Protein AF-A0AA40BDH7-F1 (afdb_monomer_lite)

InterPro domains:
  IPR003959 ATPase, AAA-type, core [PF00004] (506-537)
  IPR027417 P-loop containing nucleoside triphosphate hydrolase [G3DSA:3.40.50.300] (454-539)
  IPR027417 P-loop containing nucleoside triphosphate hydrolase [SSF52540] (452-536)
  IPR054289 UncB-like, DUF7025 [PF22942] (232-320)

Foldseek 3Di:
DDFDFDDDDDDDDDDDDDDDDDDDDDDDDDDDDDDDDDDDDDDDDYDDDDDDDDDDDDDDDDDDDDDDDDDDDDDDDDDDDDPDPLAAALDEFEWEWAADPVRDTAIAGPDPDTDGDPDPPPVLSYQKYFYFYADNVRHGDWTKIWGNDLVLLVLLCVQQPDAPPWPRDSHTTIATPVRLSCLQRVVVLVVVQCVVCVVPPVSVSSSVNSSVCSCVSCVVLVVQVVVLVVDPQNKHAQVNQVSQQGAQFWKWAADPNAIAIWGFHDWDFDPPPVFTWIKTKTWFWDDLLQAIAIDIDIDTWTHDPDMDGQVPTRMGGLVPDPCSVVSLVVLLVLLVLRVVLRAKDKWFFAAWWWDDDPNGTRTDGAGGIKIFGSPVQCVVVVVPGDDHDHDPDPDPVVVVVVVVVVVPPDDDDDDDPPRNDDDDDDSVNSSRHDQWTWTAGLVVGDITTDGSVRIHHDDFDLCLLVVQPDDPVVSVVLLVVLVCLLPCPPPDQPVDGPPPSDDDDDDDDDPPNCPVSVQSNSCSNSVHDDRDDDPVCVVPDPDPPPDPDDD

Sequence (551 aa):
MAPGILADETPNGAVAAPAKEPTNGVATTANGHTAEKEDSETANGAGTGGKSGEVAKDPEPEVKKDEAEAKKDETDAKKDEVPEDQTMKCEIKHLDRRYDDKDVHFFAERKTEAEKPKQKDWWRLFAFCLVRHYDSDGDLDTTRLYVNPQPLRQLTYDVIGYFPGDPIDVDDVQIEAPYHSLFHYRKQLEEQGRERFADDGESLKHLEVLLDWIRTHFALDIAAYDKCLASDHKAMSYDRLWTLFPPEKIIHCKILDQNRAFRVLETWYDDCDDLPGLGMRVNYLDFDGERLGTRKTELFVPKYPGTRELSELPTMPLDLLEDAEEVHAELVARGRKFEGFIGQHYLQYNNIALKRIDGMYAKFTVNGRVMIDAKTYHRLEPNDSFVVKELPAQNEATKRERSTRRKGFGMAQFLSDKKVVHEKLSDADAALTNATVRGYSFTNKRFLEFFADELFPIEWNTNCFDQLVLDPAVKKTVQALVSSHAQDRESFDDIVKGKGQGLVCVLHGPPGVGKTLTAECVAEYVKRPLYMVSSGDREIIPLPAKEWQYD

Organism: NCBI:txid260670

Secondary structure (DSSP, 8-state):
-PPPP---------------------------------------------------------------------------------SPEEEEEEEEEEE-TTS-EEEEES-SS-PPPSSTTGGGGEEEEEEEEE-TTS-EEEEEEEE--HHHHHHHHHHH--BTTB-B-SS-BEEETT-HHHHHHHHHHHHHHHHHTTT-HHHHHHHHHHHHHHHHHTHHHHHHHHHHHHSSS-EEEGGGGGGG--TT-EEEEEETTEEEEEEEEEEEEE--SSS-EEEEEEEEEEE-SS-EEEEEEEEEEE--SSEEEGGGSSEEEGGGSTTHHHHHHHHHHHHHHHHHTSS-EEEEEEEEEEEEETTEEEEEEEEEEEEE-HHHHHHH-GGG----EEPPP-SHHHHHHHHHHHT------TT-------PPPPHHHHTTB-SEEEEEETTTTEEEEEEGGGEEE----TTHHHHS-S-HHHHHHHHHHHHHHHH-TTT---SSTTSS--------SSTTSSHHHHHHHHHHHTT-------GGGGGS-----------

pLDDT: mean 75.63, std 25.13, range [20.55, 97.69]

Structure (mmCIF, N/CA/C/O backbone):
data_AF-A0AA40BDH7-F1
#
_entry.id   AF-A0AA40BDH7-F1
#
loop_
_atom_site.group_PDB
_atom_site.id
_atom_site.type_symbol
_atom_site.label_atom_id
_atom_site.label_alt_id
_atom_site.label_comp_id
_atom_site.label_asym_id
_atom_site.label_entity_id
_atom_site.label_seq_id
_atom_site.pdbx_PDB_ins_code
_atom_site.Cartn_x
_atom_site.Cartn_y
_atom_site.Cartn_z
_atom_site.occupancy
_atom_site.B_iso_or_equiv
_atom_site.auth_seq_id
_atom_site.auth_comp_id
_atom_site.auth_asym_id
_atom_site.auth_atom_id
_atom_site.pdbx_PDB_model_num
ATOM 1 N N . MET A 1 1 ? -11.163 19.643 26.125 1.00 31.95 1 MET A N 1
ATOM 2 C CA . MET A 1 1 ? -9.746 19.337 25.846 1.00 31.95 1 MET A CA 1
ATOM 3 C C . MET A 1 1 ? -9.591 19.306 24.341 1.00 31.95 1 MET A C 1
ATOM 5 O O . MET A 1 1 ? -10.228 18.471 23.712 1.00 31.95 1 MET A O 1
ATOM 9 N N . ALA A 1 2 ? -8.887 20.282 23.772 1.00 24.67 2 ALA A N 1
ATOM 10 C CA . ALA A 1 2 ? -8.641 20.326 22.336 1.00 24.67 2 ALA A CA 1
ATOM 11 C C . ALA A 1 2 ? -7.733 19.140 21.955 1.00 24.67 2 ALA A C 1
ATOM 13 O O . ALA A 1 2 ? -6.713 18.951 22.621 1.00 24.67 2 ALA A O 1
ATOM 14 N N . PRO A 1 3 ? -8.101 18.305 20.970 1.00 35.16 3 PRO A N 1
ATOM 15 C CA . PRO A 1 3 ? -7.190 17.293 20.457 1.00 35.16 3 PRO A CA 1
ATOM 16 C C . PRO A 1 3 ? -6.043 17.991 19.719 1.00 35.16 3 PRO A C 1
ATOM 18 O O . PRO A 1 3 ? -6.271 18.937 18.968 1.00 35.16 3 PRO A O 1
ATOM 21 N N . GLY A 1 4 ? -4.812 17.540 19.961 1.00 31.05 4 GLY A N 1
ATOM 22 C CA . GLY A 1 4 ? -3.647 18.004 19.214 1.00 31.05 4 GLY A CA 1
ATOM 23 C C . GLY A 1 4 ? -3.769 17.576 17.754 1.00 31.05 4 GLY A C 1
ATOM 24 O O . GLY A 1 4 ? -3.868 16.383 17.468 1.00 31.05 4 GLY A O 1
ATOM 25 N N . ILE A 1 5 ? -3.802 18.556 16.857 1.00 32.25 5 ILE A N 1
ATOM 26 C CA . ILE A 1 5 ? -3.692 18.380 15.409 1.00 32.25 5 ILE A CA 1
ATOM 27 C C . ILE A 1 5 ? -2.194 18.406 15.102 1.00 32.25 5 ILE A C 1
ATOM 29 O O . ILE A 1 5 ? -1.509 19.335 15.524 1.00 32.25 5 ILE A O 1
ATOM 33 N N . LEU A 1 6 ? -1.678 17.383 14.424 1.00 34.16 6 LEU A N 1
ATOM 34 C CA . LEU A 1 6 ? -0.303 17.371 13.929 1.00 34.16 6 LEU A CA 1
ATOM 35 C C . LEU A 1 6 ? -0.338 17.380 12.406 1.00 34.16 6 LEU A C 1
ATOM 37 O O . LEU A 1 6 ? -0.904 16.468 11.802 1.00 34.16 6 LEU A O 1
ATOM 41 N N . ALA A 1 7 ? 0.273 18.417 11.836 1.00 32.44 7 ALA A N 1
ATOM 42 C CA . ALA A 1 7 ? 0.753 18.405 10.467 1.00 32.44 7 ALA A CA 1
ATOM 43 C C . ALA A 1 7 ? 1.951 17.455 10.368 1.00 32.44 7 ALA A C 1
ATOM 45 O O . ALA A 1 7 ? 2.689 17.266 11.336 1.00 32.44 7 ALA A O 1
ATOM 46 N N . ASP A 1 8 ? 2.093 16.838 9.204 1.00 34.28 8 ASP A N 1
ATOM 47 C CA . ASP A 1 8 ? 3.206 15.963 8.877 1.00 34.28 8 ASP A CA 1
ATOM 48 C C . ASP A 1 8 ? 4.481 16.815 8.775 1.00 34.28 8 ASP A C 1
ATOM 50 O O . ASP A 1 8 ? 4.701 17.510 7.787 1.00 34.28 8 ASP A O 1
ATOM 54 N N . GLU A 1 9 ? 5.284 16.829 9.840 1.00 29.16 9 GLU A N 1
ATOM 55 C CA . GLU A 1 9 ? 6.635 17.384 9.827 1.00 29.16 9 GLU A CA 1
ATOM 56 C C . GLU A 1 9 ? 7.635 16.257 10.093 1.00 29.16 9 GLU A C 1
ATOM 58 O O . GLU A 1 9 ? 7.662 15.625 11.152 1.00 29.16 9 GLU A O 1
ATOM 63 N N . THR A 1 10 ? 8.480 16.018 9.095 1.00 32.16 10 THR A N 1
ATOM 64 C CA . THR A 1 10 ? 9.690 15.195 9.169 1.00 32.16 10 THR A CA 1
ATOM 65 C C . THR A 1 10 ? 10.608 15.643 10.320 1.00 32.16 10 THR A C 1
ATOM 67 O O . THR A 1 10 ? 10.723 16.846 10.568 1.00 32.16 10 THR A O 1
ATOM 70 N N . PRO A 1 11 ? 11.325 14.732 11.006 1.00 31.16 11 PRO A N 1
ATOM 71 C CA . PRO A 1 11 ? 12.080 15.081 12.201 1.00 31.16 11 PRO A CA 1
ATOM 72 C C . PRO A 1 11 ? 13.407 15.750 11.829 1.00 31.16 11 PRO A C 1
ATOM 74 O O . PRO A 1 11 ? 14.273 15.125 11.224 1.00 31.16 11 PRO A O 1
ATOM 77 N N . ASN A 1 12 ? 13.600 17.002 12.248 1.00 30.50 12 ASN A N 1
ATOM 78 C CA . ASN A 1 12 ? 14.904 17.659 12.205 1.00 30.50 12 ASN A CA 1
ATOM 79 C C . ASN A 1 12 ? 15.363 17.959 13.638 1.00 30.50 12 ASN A C 1
ATOM 81 O O . ASN A 1 12 ? 14.774 18.779 14.341 1.00 30.50 12 ASN A O 1
ATOM 85 N N . GLY A 1 13 ? 16.400 17.256 14.089 1.00 25.81 13 GLY A N 1
ATOM 86 C CA . GLY A 1 13 ? 17.048 17.483 15.375 1.00 25.81 13 GLY A CA 1
ATOM 87 C C . GLY A 1 13 ? 18.400 18.162 15.188 1.00 25.81 13 GLY A C 1
ATOM 88 O O . GLY A 1 13 ? 19.334 17.533 14.704 1.00 25.81 13 GLY A O 1
ATOM 89 N N . ALA A 1 14 ? 18.532 19.412 15.635 1.00 27.20 14 ALA A N 1
ATOM 90 C CA . ALA A 1 14 ? 19.817 19.996 16.020 1.00 27.20 14 ALA A CA 1
ATOM 91 C C . ALA A 1 14 ? 19.608 21.103 17.067 1.00 27.20 14 ALA A C 1
ATOM 93 O O . ALA A 1 14 ? 18.786 22.003 16.914 1.00 27.20 14 ALA A O 1
ATOM 94 N N . VAL A 1 15 ? 20.354 20.995 18.164 1.00 27.58 15 VAL A N 1
ATOM 95 C CA . VAL A 1 15 ? 20.303 21.828 19.372 1.00 27.58 15 VAL A CA 1
ATOM 96 C C . VAL A 1 15 ? 21.275 23.011 19.249 1.00 27.58 15 VAL A C 1
ATOM 98 O O . VAL A 1 15 ? 22.428 22.774 18.906 1.00 27.58 15 VAL A O 1
ATOM 101 N N . ALA A 1 16 ? 20.844 24.237 19.605 1.00 25.56 16 ALA A N 1
ATOM 102 C CA . ALA A 1 16 ? 21.468 25.125 20.623 1.00 25.56 16 ALA A CA 1
ATOM 103 C C . ALA A 1 16 ? 21.161 26.644 20.447 1.00 25.56 16 ALA A C 1
ATOM 105 O O . ALA A 1 16 ? 21.728 27.286 19.576 1.00 25.56 16 ALA A O 1
ATOM 106 N N . ALA A 1 17 ? 20.301 27.176 21.340 1.00 25.59 17 ALA A N 1
ATOM 107 C CA . ALA A 1 17 ? 20.398 28.379 22.219 1.00 25.59 17 ALA A CA 1
ATOM 108 C C . ALA A 1 17 ? 20.962 29.762 21.735 1.00 25.59 17 ALA A C 1
ATOM 110 O O . ALA A 1 17 ? 21.814 29.818 20.862 1.00 25.59 17 ALA A O 1
ATOM 111 N N . PRO A 1 18 ? 20.737 30.881 22.477 1.00 31.48 18 PRO A N 1
ATOM 112 C CA . PRO A 1 18 ? 19.463 31.503 22.883 1.00 31.48 18 PRO A CA 1
ATOM 113 C C . PRO A 1 18 ? 19.427 33.059 22.698 1.00 31.48 18 PRO A C 1
ATOM 115 O O . PRO A 1 18 ? 20.435 33.691 22.400 1.00 31.48 18 PRO A O 1
ATOM 118 N N . ALA A 1 19 ? 18.275 33.662 23.053 1.00 24.41 19 ALA A N 1
ATOM 119 C CA . ALA A 1 19 ? 18.053 35.042 23.552 1.00 24.41 19 ALA A CA 1
ATOM 120 C C . ALA A 1 19 ? 17.634 36.166 22.566 1.00 24.41 19 ALA A C 1
ATOM 122 O O . ALA A 1 19 ? 18.452 36.703 21.829 1.00 24.41 19 ALA A O 1
ATOM 123 N N . LYS A 1 20 ? 16.390 36.668 22.684 1.00 27.03 20 LYS A N 1
ATOM 124 C CA . LYS A 1 20 ? 15.974 37.826 23.520 1.00 27.03 20 LYS A CA 1
ATOM 125 C C . LYS A 1 20 ? 14.489 38.166 23.288 1.00 27.03 20 LYS A C 1
ATOM 127 O O . LYS A 1 20 ? 13.997 38.076 22.170 1.00 27.03 20 LYS A O 1
ATOM 132 N N . GLU A 1 21 ? 13.804 38.557 24.362 1.00 28.73 21 GLU A N 1
ATOM 133 C CA . GLU A 1 21 ? 12.420 39.058 24.377 1.00 28.73 21 GLU A CA 1
ATOM 134 C C . GLU A 1 21 ? 12.237 40.376 23.591 1.00 28.73 21 GLU A C 1
ATOM 136 O O . GLU A 1 21 ? 13.204 41.130 23.431 1.00 28.73 21 GLU A O 1
ATOM 141 N N . PRO A 1 22 ? 11.005 40.692 23.134 1.00 28.50 22 PRO A N 1
ATOM 142 C CA . PRO A 1 22 ? 10.723 41.856 22.304 1.00 28.50 22 PRO A CA 1
ATOM 143 C C . PRO A 1 22 ? 10.346 43.093 23.133 1.00 28.50 22 PRO A C 1
ATOM 145 O O . PRO A 1 22 ? 9.629 43.013 24.130 1.00 28.50 22 PRO A O 1
ATOM 148 N N . THR A 1 23 ? 10.763 44.269 22.664 1.00 27.69 23 THR A N 1
ATOM 149 C CA . THR A 1 23 ? 10.260 45.566 23.135 1.00 27.69 23 THR A CA 1
ATOM 150 C C . THR A 1 23 ? 9.345 46.213 22.097 1.00 27.69 23 THR A C 1
ATOM 152 O O . THR A 1 23 ? 9.686 46.288 20.921 1.00 27.69 23 THR A O 1
ATOM 155 N N . ASN A 1 24 ? 8.210 46.700 22.603 1.00 26.55 24 ASN A N 1
ATOM 156 C CA . ASN A 1 24 ? 7.191 47.591 22.034 1.00 26.55 24 ASN A CA 1
ATOM 157 C C . ASN A 1 24 ? 7.621 48.561 20.916 1.00 26.55 24 ASN A C 1
ATOM 159 O O . ASN A 1 24 ? 8.681 49.176 20.996 1.00 26.55 24 ASN A O 1
ATOM 163 N N . GLY A 1 25 ? 6.691 48.865 19.999 1.00 25.61 25 GLY A N 1
ATOM 164 C CA . GLY A 1 25 ? 6.799 50.055 19.147 1.00 25.61 25 GLY A CA 1
ATOM 165 C C . GLY A 1 25 ? 5.675 50.239 18.128 1.00 25.61 25 GLY A C 1
ATOM 166 O O . GLY A 1 25 ? 5.695 49.651 17.060 1.00 25.61 25 GLY A O 1
ATOM 167 N N . VAL A 1 26 ? 4.717 51.088 18.487 1.00 25.72 26 VAL A N 1
ATOM 168 C CA . VAL A 1 26 ? 3.571 51.619 17.726 1.00 25.72 26 VAL A CA 1
ATOM 169 C C . VAL A 1 26 ? 4.006 52.456 16.505 1.00 25.72 26 VAL A C 1
ATOM 171 O O . VAL A 1 26 ? 5.021 53.136 16.607 1.00 25.72 26 VAL A O 1
ATOM 174 N N . ALA A 1 27 ? 3.196 52.487 15.426 1.00 25.20 27 ALA A N 1
ATOM 175 C CA . ALA A 1 27 ? 2.669 53.708 14.759 1.00 25.20 27 ALA A CA 1
ATOM 176 C C . ALA A 1 27 ? 2.442 53.587 13.228 1.00 25.20 27 ALA A C 1
ATOM 178 O O . ALA A 1 27 ? 3.378 53.572 12.440 1.00 25.20 27 ALA A O 1
ATOM 179 N N . THR A 1 28 ? 1.156 53.587 12.847 1.00 24.42 28 THR A N 1
ATOM 180 C CA . THR A 1 28 ? 0.475 54.463 11.855 1.00 24.42 28 THR A CA 1
ATOM 181 C C . THR A 1 28 ? 1.200 55.003 10.611 1.00 24.42 28 THR A C 1
ATOM 183 O O . THR A 1 28 ? 2.157 55.760 10.723 1.00 24.42 28 THR A O 1
ATOM 186 N N . THR A 1 29 ? 0.570 54.818 9.440 1.00 26.67 29 THR A N 1
ATOM 187 C CA . THR A 1 29 ? -0.065 55.836 8.541 1.00 26.67 29 THR A CA 1
ATOM 188 C C . THR A 1 29 ? -0.492 55.101 7.250 1.00 26.67 29 THR A C 1
ATOM 190 O O . THR A 1 29 ? 0.298 54.355 6.696 1.00 26.67 29 THR A O 1
ATOM 193 N N . ALA A 1 30 ? -1.762 55.001 6.840 1.00 24.84 30 ALA A N 1
ATOM 194 C CA . ALA A 1 30 ? -2.768 55.996 6.438 1.00 24.84 30 ALA A CA 1
ATOM 195 C C . ALA A 1 30 ? -2.466 56.705 5.099 1.00 24.84 30 ALA A C 1
ATOM 197 O O . ALA A 1 30 ? -1.688 57.653 5.073 1.00 24.84 30 ALA A O 1
ATOM 198 N N . ASN A 1 31 ? -3.132 56.228 4.034 1.00 25.34 31 ASN A N 1
ATOM 199 C CA . ASN A 1 31 ? -3.707 56.920 2.856 1.00 25.34 31 ASN A CA 1
ATOM 200 C C . ASN A 1 31 ? -3.661 55.955 1.654 1.00 25.34 31 ASN A C 1
ATOM 202 O O . ASN A 1 31 ? -2.613 55.398 1.373 1.00 25.34 31 ASN A O 1
ATOM 206 N N . GLY A 1 32 ? -4.711 55.692 0.880 1.00 24.17 32 GLY A N 1
ATOM 207 C CA . GLY A 1 32 ? -6.052 56.258 0.791 1.00 24.17 32 GLY A CA 1
ATOM 208 C C . GLY A 1 32 ? -6.532 56.140 -0.667 1.00 24.17 32 GLY A C 1
ATOM 209 O O . GLY A 1 32 ? -5.713 56.280 -1.567 1.00 24.17 32 GLY A O 1
ATOM 210 N N . HIS A 1 33 ? -7.852 55.973 -0.840 1.00 25.30 33 HIS A N 1
ATOM 211 C CA . HIS A 1 33 ? -8.653 56.162 -2.070 1.00 25.30 33 HIS A CA 1
ATOM 212 C C . HIS A 1 33 ? -8.624 55.060 -3.150 1.00 25.30 33 HIS A C 1
ATOM 214 O O . HIS A 1 33 ? -7.559 54.583 -3.507 1.00 25.30 33 HIS A O 1
ATOM 220 N N . THR A 1 34 ? -9.729 54.635 -3.786 1.00 25.69 34 THR A N 1
ATOM 221 C CA . THR A 1 34 ? -11.207 54.776 -3.629 1.00 25.69 34 THR A CA 1
ATOM 222 C C . THR A 1 34 ? -11.860 53.948 -4.757 1.00 25.69 34 THR A C 1
ATOM 224 O O . THR A 1 34 ? -11.268 53.908 -5.830 1.00 25.69 34 THR A O 1
ATOM 227 N N . ALA A 1 35 ? -13.100 53.469 -4.521 1.00 26.23 35 ALA A N 1
ATOM 228 C CA . ALA A 1 35 ? -14.217 53.274 -5.485 1.00 26.23 35 ALA A CA 1
ATOM 229 C C . ALA A 1 35 ? -14.051 52.218 -6.608 1.00 26.23 35 ALA A C 1
ATOM 231 O O . ALA A 1 35 ? -12.985 52.110 -7.189 1.00 26.23 35 ALA A O 1
ATOM 232 N N . GLU A 1 36 ? -15.018 51.395 -7.036 1.00 25.11 36 GLU A N 1
ATOM 233 C CA . GLU A 1 36 ? -16.486 51.191 -6.899 1.00 25.11 36 GLU A CA 1
ATOM 234 C C . GLU A 1 36 ? -16.716 49.756 -7.473 1.00 25.11 36 GLU A C 1
ATOM 236 O O . GLU A 1 36 ? -16.027 49.388 -8.420 1.00 25.11 36 GLU A O 1
ATOM 241 N N . LYS A 1 37 ? -17.424 48.768 -6.900 1.00 25.88 37 LYS A N 1
ATOM 242 C CA . LYS A 1 37 ? -18.845 48.583 -6.529 1.00 25.88 37 LYS A CA 1
ATOM 243 C C . LYS A 1 37 ? -19.881 48.852 -7.632 1.00 25.88 37 LYS A C 1
ATOM 245 O O . LYS A 1 37 ? -20.107 50.000 -7.972 1.00 25.88 37 LYS A O 1
ATOM 250 N N . GLU A 1 38 ? -20.529 47.775 -8.094 1.00 25.61 38 GLU A N 1
ATOM 251 C CA . GLU A 1 38 ? -21.987 47.470 -8.051 1.00 25.61 38 GLU A CA 1
ATOM 252 C C . GLU A 1 38 ? -22.281 46.371 -9.099 1.00 25.61 38 GLU A C 1
ATOM 254 O O . GLU A 1 38 ? -21.858 46.464 -10.246 1.00 25.61 38 GLU A O 1
ATOM 259 N N . ASP A 1 39 ? -22.695 45.168 -8.695 1.00 25.03 39 ASP A N 1
ATOM 260 C CA . ASP A 1 39 ? -24.062 44.740 -8.336 1.00 25.03 39 ASP A CA 1
ATOM 261 C C . ASP A 1 39 ? -25.069 44.833 -9.497 1.00 25.03 39 ASP A C 1
ATOM 263 O O . ASP A 1 39 ? -25.395 45.907 -9.992 1.00 25.03 39 ASP A O 1
ATOM 267 N N . SER A 1 40 ? -25.646 43.692 -9.889 1.00 25.86 40 SER A N 1
ATOM 268 C CA . SER A 1 40 ? -27.108 43.530 -9.849 1.00 25.86 40 SER A CA 1
ATOM 269 C C . SER A 1 40 ? -27.565 42.116 -10.214 1.00 25.86 40 SER A C 1
ATOM 271 O O . SER A 1 40 ? -27.155 41.489 -11.188 1.00 25.86 40 SER A O 1
ATOM 273 N N . GLU A 1 41 ? -28.457 41.654 -9.350 1.00 25.22 41 GLU A N 1
ATOM 274 C CA . GLU A 1 41 ? -29.331 40.497 -9.413 1.00 25.22 41 GLU A CA 1
ATOM 275 C C . GLU A 1 41 ? -30.307 40.569 -10.604 1.00 25.22 41 GLU A C 1
ATOM 277 O O . GLU A 1 41 ? -30.673 41.654 -11.049 1.00 25.22 41 GLU A O 1
ATOM 282 N N . THR A 1 42 ? -30.869 39.435 -11.038 1.00 25.53 42 THR A N 1
ATOM 283 C CA . THR A 1 42 ? -32.282 39.098 -10.740 1.00 25.53 42 THR A CA 1
ATOM 284 C C . THR A 1 42 ? -32.732 37.774 -11.365 1.00 25.53 42 THR A C 1
ATOM 286 O O . THR A 1 42 ? -32.357 37.384 -12.467 1.00 25.53 42 THR A O 1
ATOM 289 N N . ALA A 1 43 ? -33.565 37.084 -10.589 1.00 25.36 43 ALA A N 1
ATOM 290 C CA . ALA A 1 43 ? -34.252 35.833 -10.868 1.00 25.36 43 ALA A CA 1
ATOM 291 C C . ALA A 1 43 ? -35.528 36.011 -11.717 1.00 25.36 43 ALA A C 1
ATOM 293 O O . ALA A 1 43 ? -36.120 37.087 -11.706 1.00 25.36 43 ALA A O 1
ATOM 294 N N . ASN A 1 44 ? -36.014 34.928 -12.350 1.00 25.44 44 ASN A N 1
ATOM 295 C CA . ASN A 1 44 ? -37.352 34.338 -12.101 1.00 25.44 44 ASN A CA 1
ATOM 296 C C . ASN A 1 44 ? -37.781 33.292 -13.161 1.00 25.44 44 ASN A C 1
ATOM 298 O O . ASN A 1 44 ? -37.922 33.599 -14.336 1.00 25.44 44 ASN A O 1
ATOM 302 N N . GLY A 1 45 ? -38.064 32.065 -12.702 1.00 23.94 45 GLY A N 1
ATOM 303 C CA . GLY A 1 45 ? -39.443 31.568 -12.540 1.00 23.94 45 GLY A CA 1
ATOM 304 C C . GLY A 1 45 ? -40.313 31.153 -13.747 1.00 23.94 45 GLY A C 1
ATOM 305 O O . GLY A 1 45 ? -40.940 31.991 -14.375 1.00 23.94 45 GLY A O 1
ATOM 306 N N . ALA A 1 46 ? -40.522 29.828 -13.847 1.00 24.45 46 ALA A N 1
ATOM 307 C CA . ALA A 1 46 ? -41.810 29.107 -13.988 1.00 24.45 46 ALA A CA 1
ATOM 308 C C . ALA A 1 46 ? -42.616 29.060 -15.322 1.00 24.45 46 ALA A C 1
ATOM 310 O O . ALA A 1 46 ? -43.242 30.027 -15.729 1.00 24.45 46 ALA A O 1
ATOM 311 N N . GLY A 1 47 ? -42.812 27.827 -15.837 1.00 23.08 47 GLY A N 1
ATOM 312 C CA . GLY A 1 47 ? -44.127 27.147 -15.769 1.00 23.08 47 GLY A CA 1
ATOM 313 C C . GLY A 1 47 ? -44.997 26.950 -17.035 1.00 23.08 47 GLY A C 1
ATOM 314 O O . GLY A 1 47 ? -45.556 27.903 -17.556 1.00 23.08 47 GLY A O 1
ATOM 315 N N . THR A 1 48 ? -45.301 25.666 -17.333 1.00 24.23 48 THR A N 1
ATOM 316 C CA . THR A 1 48 ? -46.509 25.093 -18.017 1.00 24.23 48 THR A CA 1
ATOM 317 C C . THR A 1 48 ? -46.656 25.294 -19.544 1.00 24.23 48 THR A C 1
ATOM 319 O O . THR A 1 48 ? -46.351 26.358 -20.046 1.00 24.23 48 THR A O 1
ATOM 322 N N . GLY A 1 49 ? -47.135 24.376 -20.401 1.00 23.52 49 GLY A N 1
ATOM 323 C CA . GLY A 1 49 ? -47.619 22.987 -20.342 1.00 23.52 49 GLY A CA 1
ATOM 324 C C . GLY A 1 49 ? -48.314 22.611 -21.683 1.00 23.52 49 GLY A C 1
ATOM 325 O O . GLY A 1 49 ? -48.864 23.487 -22.335 1.00 23.52 49 GLY A O 1
ATOM 326 N N . GLY A 1 50 ? -48.348 21.320 -22.069 1.00 23.39 50 GLY A N 1
ATOM 327 C CA . GLY A 1 50 ? -49.491 20.725 -22.807 1.00 23.39 50 GLY A CA 1
ATOM 328 C C . GLY A 1 50 ? -49.398 20.316 -24.303 1.00 23.39 50 GLY A C 1
ATOM 329 O O . GLY A 1 50 ? -49.726 21.103 -25.175 1.00 23.39 50 GLY A O 1
ATOM 330 N N . LYS A 1 51 ? -49.183 19.001 -24.523 1.00 25.00 51 LYS A N 1
ATOM 331 C CA . LYS A 1 51 ? -49.859 18.030 -25.442 1.00 25.00 51 LYS A CA 1
ATOM 332 C C . LYS A 1 51 ? -49.821 18.118 -26.994 1.00 25.00 51 LYS A C 1
ATOM 334 O O . LYS A 1 51 ? -50.488 18.942 -27.604 1.00 25.00 51 LYS A O 1
ATOM 339 N N . SER A 1 52 ? -49.337 17.002 -27.572 1.00 23.88 52 SER A N 1
ATOM 340 C CA . SER A 1 52 ? -50.024 16.009 -28.453 1.00 23.88 52 SER A CA 1
ATOM 341 C C . SER A 1 52 ? -49.356 15.731 -29.812 1.00 23.88 52 SER A C 1
ATOM 343 O O . SER A 1 52 ? -48.966 16.653 -30.514 1.00 23.88 52 SER A O 1
ATOM 345 N N . GLY A 1 53 ? -49.273 14.445 -30.183 1.00 24.55 53 GLY A N 1
ATOM 346 C CA . GLY A 1 53 ? -48.947 13.985 -31.539 1.00 24.55 53 GLY A CA 1
ATOM 347 C C . GLY A 1 53 ? -48.069 12.734 -31.553 1.00 24.55 53 GLY A C 1
ATOM 348 O O . GLY A 1 53 ? -47.023 12.712 -30.929 1.00 24.55 53 GLY A O 1
ATOM 349 N N . GLU A 1 54 ? -48.520 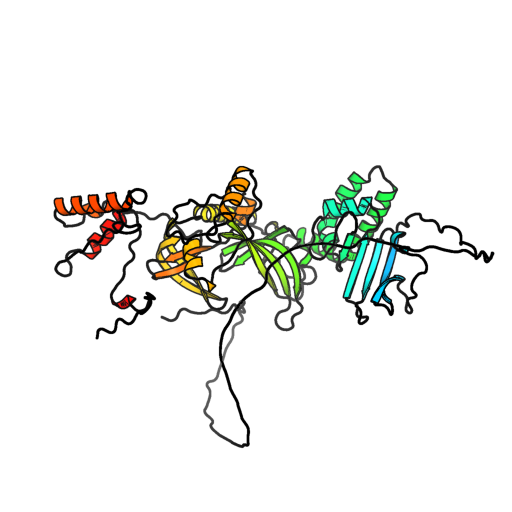11.689 -32.228 1.00 22.72 54 GLU A N 1
ATOM 350 C CA . GLU A 1 54 ? -48.126 10.284 -32.095 1.00 22.72 54 GLU A CA 1
ATOM 351 C C . GLU A 1 54 ? -47.365 9.790 -33.358 1.00 22.72 54 GLU A C 1
ATOM 353 O O . GLU A 1 54 ? -47.489 10.407 -34.412 1.00 22.72 54 GLU A O 1
ATOM 358 N N . VAL A 1 55 ? -46.701 8.622 -33.253 1.00 24.02 55 VAL A N 1
ATOM 359 C CA . VAL A 1 55 ? -46.427 7.614 -34.322 1.00 24.02 55 VAL A CA 1
ATOM 360 C C . VAL A 1 55 ? -45.054 7.586 -35.062 1.00 24.02 55 VAL A C 1
ATOM 362 O O . VAL A 1 55 ? -44.717 8.441 -35.867 1.00 24.02 55 VAL A O 1
ATOM 365 N N . ALA A 1 56 ? -44.362 6.455 -34.815 1.00 24.28 56 ALA A N 1
ATOM 366 C CA . ALA A 1 56 ? -43.588 5.529 -35.680 1.00 24.28 56 ALA A CA 1
ATOM 367 C C . ALA A 1 56 ? -42.271 5.893 -36.421 1.00 24.28 56 ALA A C 1
ATOM 369 O O . ALA A 1 56 ? -42.245 6.603 -37.415 1.00 24.28 56 ALA A O 1
ATOM 370 N N . LYS A 1 57 ? -41.208 5.220 -35.941 1.00 21.42 57 LYS A N 1
ATOM 371 C CA . LYS A 1 57 ? -40.191 4.340 -36.579 1.00 21.42 57 LYS A CA 1
ATOM 372 C C . LYS A 1 57 ? -39.872 4.336 -38.097 1.00 21.42 57 LYS A C 1
ATOM 374 O O . LYS A 1 57 ? -40.750 4.081 -38.915 1.00 21.42 57 LYS A O 1
ATOM 379 N N . ASP A 1 58 ? -38.539 4.289 -38.311 1.00 22.48 58 ASP A N 1
ATOM 380 C CA . ASP A 1 58 ? -37.709 3.675 -39.386 1.00 22.48 58 ASP A CA 1
ATOM 381 C C . ASP A 1 58 ? -37.715 4.359 -40.782 1.00 22.48 58 ASP A C 1
ATOM 383 O O . ASP A 1 58 ? -38.668 5.083 -41.065 1.00 22.48 58 ASP A O 1
ATOM 387 N N . PRO A 1 59 ? -36.751 4.128 -41.722 1.00 31.84 59 PRO A N 1
ATOM 388 C CA . PRO A 1 59 ? -35.417 3.474 -41.702 1.00 31.84 59 PRO A CA 1
ATOM 389 C C . PRO A 1 59 ? -34.293 4.246 -42.489 1.00 31.84 59 PRO A C 1
ATOM 391 O O . PRO A 1 59 ? -34.460 5.395 -42.891 1.00 31.84 59 PRO A O 1
ATOM 394 N N . GLU A 1 60 ? -33.144 3.577 -42.690 1.00 27.38 60 GLU A N 1
ATOM 395 C CA . GLU A 1 60 ? -31.982 3.853 -43.578 1.00 27.38 60 GLU A CA 1
ATOM 396 C C . GLU A 1 60 ? -32.294 4.319 -45.023 1.00 27.38 60 GLU A C 1
ATOM 398 O O . GLU A 1 60 ? -33.407 4.122 -45.518 1.00 27.38 60 GLU A O 1
ATOM 403 N N . PRO A 1 61 ? -31.262 4.763 -45.780 1.00 28.11 61 PRO A N 1
ATOM 404 C CA . PRO A 1 61 ? -31.220 4.427 -47.205 1.00 28.11 61 PRO A CA 1
ATOM 405 C C . PRO A 1 61 ? -29.876 3.868 -47.720 1.00 28.11 61 PRO A C 1
ATOM 407 O O . PRO A 1 61 ? -28.804 4.438 -47.516 1.00 28.11 61 PRO A O 1
ATOM 410 N N . GLU A 1 62 ? -29.994 2.789 -48.504 1.00 20.55 62 GLU A N 1
ATOM 411 C CA . GLU A 1 62 ? -29.032 2.288 -49.493 1.00 20.55 62 GLU A CA 1
ATOM 412 C C . GLU A 1 62 ? -29.175 2.996 -50.867 1.00 20.55 62 GLU A C 1
ATOM 414 O O . GLU A 1 62 ? -30.277 3.239 -51.350 1.00 20.55 62 GLU A O 1
ATOM 419 N N . VAL A 1 63 ? -28.019 3.245 -51.502 1.00 25.06 63 VAL A N 1
ATOM 420 C CA . VAL A 1 63 ? -27.610 3.027 -52.918 1.00 25.06 63 VAL A CA 1
ATOM 421 C C . VAL A 1 63 ? -28.575 3.303 -54.099 1.00 25.06 63 VAL A C 1
ATOM 423 O O . VAL A 1 63 ? -29.601 2.643 -54.243 1.00 25.06 63 VAL A O 1
ATOM 426 N N . LYS A 1 64 ? -28.095 4.114 -55.074 1.00 22.86 64 LYS A N 1
ATOM 427 C CA . LYS A 1 64 ? -28.100 3.954 -56.571 1.00 22.86 64 LYS A CA 1
ATOM 428 C C . LYS A 1 64 ? -27.935 5.334 -57.236 1.00 22.86 64 LYS A C 1
ATOM 430 O O . LYS A 1 64 ? -28.454 6.300 -56.702 1.00 22.86 64 LYS A O 1
ATOM 435 N N . LYS A 1 65 ? -27.349 5.551 -58.414 1.00 21.52 65 LYS A N 1
ATOM 436 C CA . LYS A 1 65 ? -26.519 4.851 -59.420 1.00 21.52 65 LYS A CA 1
ATOM 437 C C . LYS A 1 65 ? -26.153 5.964 -60.433 1.00 21.52 65 LYS A C 1
ATOM 439 O O . LYS A 1 65 ? -26.924 6.908 -60.543 1.00 21.52 65 LYS A O 1
ATOM 444 N N . ASP A 1 66 ? -25.038 5.850 -61.154 1.00 22.64 66 ASP A N 1
ATOM 445 C CA . ASP A 1 66 ? -25.031 5.841 -62.634 1.00 22.64 66 ASP A CA 1
ATOM 446 C C . ASP A 1 66 ? -23.601 5.878 -63.218 1.00 22.64 66 ASP A C 1
ATOM 448 O O . ASP A 1 66 ? -22.745 6.671 -62.829 1.00 22.64 66 ASP A O 1
ATOM 452 N N . GLU A 1 67 ? -23.382 4.933 -64.138 1.00 22.81 67 GLU A N 1
ATOM 453 C CA . GLU A 1 67 ? -22.277 4.750 -65.100 1.00 22.81 67 GLU A CA 1
ATOM 454 C C . GLU A 1 67 ? -22.450 5.765 -66.265 1.00 22.81 67 GLU A C 1
ATOM 456 O O . GLU A 1 67 ? -23.510 6.372 -66.371 1.00 22.81 67 GLU A O 1
ATOM 461 N N . ALA A 1 68 ? -21.573 6.054 -67.233 1.00 25.58 68 ALA A N 1
ATOM 462 C CA . ALA A 1 68 ? -20.309 5.561 -67.797 1.00 25.58 68 ALA A CA 1
ATOM 463 C C . ALA A 1 68 ? -19.640 6.801 -68.485 1.00 25.58 68 ALA A C 1
ATOM 465 O O . ALA A 1 68 ? -20.261 7.856 -68.562 1.00 25.58 68 ALA A O 1
ATOM 466 N N . GLU A 1 69 ? -18.408 6.841 -69.005 1.00 23.88 69 GLU A N 1
ATOM 467 C CA . GLU A 1 69 ? -17.890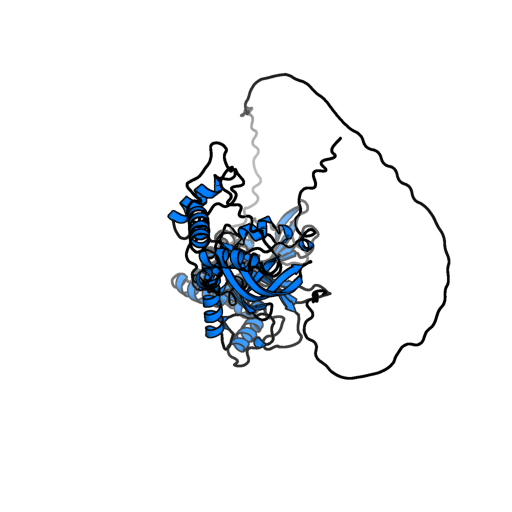 6.068 -70.141 1.00 23.88 69 GLU A CA 1
ATOM 468 C C . GLU A 1 69 ? -16.419 6.472 -70.430 1.00 23.88 69 GLU A C 1
ATOM 470 O O . GLU A 1 69 ? -15.947 7.539 -70.036 1.00 23.88 69 GLU A O 1
ATOM 475 N N . ALA A 1 70 ? -15.690 5.592 -71.117 1.00 25.06 70 ALA A N 1
ATOM 476 C CA . ALA A 1 70 ? -14.235 5.569 -71.262 1.00 25.06 70 ALA A CA 1
ATOM 477 C C . ALA A 1 70 ? -13.640 6.483 -72.356 1.00 25.06 70 ALA A C 1
ATOM 479 O O . ALA A 1 70 ? -14.208 6.620 -73.436 1.00 25.06 70 ALA A O 1
ATOM 480 N N . LYS A 1 71 ? -12.387 6.930 -72.152 1.00 24.67 71 LYS A N 1
ATOM 481 C CA . LYS A 1 71 ? -11.375 7.102 -73.216 1.00 24.67 71 LYS A CA 1
ATOM 482 C C . LYS A 1 71 ? -9.976 6.746 -72.700 1.00 24.67 71 LYS A C 1
ATOM 484 O O . LYS A 1 71 ? -9.555 7.225 -71.653 1.00 24.67 71 LYS A O 1
ATOM 489 N N . LYS A 1 72 ? -9.288 5.887 -73.458 1.00 26.14 72 LYS A N 1
ATOM 490 C CA . LYS A 1 72 ? -7.858 5.568 -73.338 1.00 26.14 72 LYS A CA 1
ATOM 491 C C . LYS A 1 72 ? -7.022 6.744 -73.846 1.00 26.14 72 LYS A C 1
ATOM 493 O O . LYS A 1 72 ? -7.362 7.282 -74.894 1.00 26.14 72 LYS A O 1
ATOM 498 N N . ASP A 1 73 ? -5.902 7.015 -73.185 1.00 24.56 73 ASP A N 1
ATOM 499 C CA . ASP A 1 73 ? -4.661 7.360 -73.877 1.00 24.56 73 ASP A CA 1
ATOM 500 C C . ASP A 1 73 ? -3.461 6.791 -73.107 1.00 24.56 73 ASP A C 1
ATOM 502 O O . ASP A 1 73 ? -3.462 6.697 -71.878 1.00 24.56 73 ASP A O 1
ATOM 506 N N . GLU A 1 74 ? -2.507 6.297 -73.883 1.00 25.14 74 GLU A N 1
ATOM 507 C CA . GLU A 1 74 ? -1.327 5.536 -73.495 1.00 25.14 74 GLU A CA 1
ATOM 508 C C . GLU A 1 74 ? -0.193 6.409 -72.930 1.00 25.14 74 GLU A C 1
ATOM 510 O O . GLU A 1 74 ? -0.046 7.581 -73.261 1.00 25.14 74 GLU A O 1
ATOM 515 N N . THR A 1 75 ? 0.691 5.737 -72.183 1.00 24.81 75 THR A N 1
ATOM 516 C CA . THR A 1 75 ? 2.104 6.073 -71.915 1.00 24.81 75 THR A CA 1
ATOM 517 C C . THR A 1 75 ? 2.423 7.317 -71.081 1.00 24.81 75 THR A C 1
ATOM 519 O O . THR A 1 75 ? 2.470 8.429 -71.585 1.00 24.81 75 THR A O 1
ATOM 522 N N . ASP A 1 76 ? 2.878 7.086 -69.844 1.00 25.83 76 ASP A N 1
ATOM 523 C CA . ASP A 1 76 ? 4.299 7.323 -69.562 1.00 25.83 76 ASP A CA 1
ATOM 524 C C . ASP A 1 76 ? 4.786 6.411 -68.425 1.00 25.83 76 ASP A C 1
ATOM 526 O O . ASP A 1 76 ? 4.397 6.528 -67.262 1.00 25.83 76 ASP A O 1
ATOM 530 N N . ALA A 1 77 ? 5.616 5.441 -68.797 1.00 31.48 77 ALA A N 1
ATOM 531 C CA . ALA A 1 77 ? 6.269 4.523 -67.884 1.00 31.48 77 ALA A CA 1
ATOM 532 C C . ALA A 1 77 ? 7.440 5.245 -67.203 1.00 31.48 77 ALA A C 1
ATOM 534 O O . ALA A 1 77 ? 8.506 5.418 -67.796 1.00 31.48 77 ALA A O 1
ATOM 535 N N . LYS A 1 78 ? 7.280 5.621 -65.931 1.00 28.95 78 LYS A N 1
ATOM 536 C CA . LYS A 1 78 ? 8.409 5.967 -65.058 1.00 28.95 78 LYS A CA 1
ATOM 537 C C . LYS A 1 78 ? 8.668 4.834 -64.079 1.00 28.95 78 LYS A C 1
ATOM 539 O O . LYS A 1 78 ? 8.114 4.804 -62.993 1.00 28.95 78 LYS A O 1
ATOM 544 N N . LYS A 1 79 ? 9.519 3.925 -64.567 1.00 27.00 79 LYS A N 1
ATOM 545 C CA . LYS A 1 79 ? 10.464 3.060 -63.850 1.00 27.00 79 LYS A CA 1
ATOM 546 C C . LYS A 1 79 ? 10.193 2.931 -62.351 1.00 27.00 79 LYS A C 1
ATOM 548 O O . LYS A 1 79 ? 10.671 3.746 -61.567 1.00 27.00 79 LYS A O 1
ATOM 553 N N . ASP A 1 80 ? 9.510 1.849 -62.001 1.00 29.08 80 ASP A N 1
ATOM 554 C CA . ASP A 1 80 ? 9.659 1.211 -60.702 1.00 29.08 80 ASP A CA 1
ATOM 555 C C . ASP A 1 80 ? 11.155 0.952 -60.477 1.00 29.08 80 ASP A C 1
ATOM 557 O O . ASP A 1 80 ? 11.790 0.171 -61.196 1.00 29.08 80 ASP A O 1
ATOM 561 N N . GLU A 1 81 ? 11.745 1.680 -59.531 1.00 32.44 81 GLU A N 1
ATOM 562 C CA . GLU A 1 81 ? 13.027 1.289 -58.968 1.00 32.44 81 GLU A CA 1
ATOM 563 C C . GLU A 1 81 ? 12.829 -0.056 -58.258 1.00 32.44 81 GLU A C 1
ATOM 565 O O . GLU A 1 81 ? 11.843 -0.288 -57.560 1.00 32.44 81 GLU A O 1
ATOM 570 N N . VAL A 1 82 ? 13.755 -0.964 -58.555 1.00 32.62 82 VAL A N 1
ATOM 571 C CA . VAL A 1 82 ? 13.910 -2.332 -58.047 1.00 32.62 82 VAL A CA 1
ATOM 572 C C . VAL A 1 82 ? 13.532 -2.425 -56.559 1.00 32.62 82 VAL A C 1
ATOM 574 O O . VAL A 1 82 ? 13.882 -1.505 -55.822 1.00 32.62 82 VAL A O 1
ATOM 577 N N . PRO A 1 83 ? 12.883 -3.508 -56.075 1.00 39.66 83 PRO A N 1
ATOM 578 C CA . PRO A 1 83 ? 12.629 -3.658 -54.647 1.00 39.66 83 PRO A CA 1
ATOM 579 C C . PRO A 1 83 ? 13.971 -3.622 -53.913 1.00 39.66 83 PRO A C 1
ATOM 581 O O . PRO A 1 83 ? 14.785 -4.534 -54.069 1.00 39.66 83 PRO A O 1
ATOM 584 N N . GLU A 1 84 ? 14.223 -2.550 -53.160 1.00 52.31 84 GLU A N 1
ATOM 585 C CA . GLU A 1 84 ? 15.282 -2.545 -52.160 1.00 52.31 84 GLU A CA 1
ATOM 586 C C . GLU A 1 84 ? 15.036 -3.733 -51.232 1.00 52.31 84 GLU A C 1
ATOM 588 O O . GLU A 1 84 ? 13.896 -4.001 -50.846 1.00 52.31 84 GLU A O 1
ATOM 593 N N . ASP A 1 85 ? 16.106 -4.469 -50.950 1.00 49.38 85 ASP A N 1
ATOM 594 C CA . ASP A 1 85 ? 16.143 -5.664 -50.115 1.00 49.38 85 ASP A CA 1
ATOM 595 C C . ASP A 1 85 ? 15.228 -5.509 -48.883 1.00 49.38 85 ASP A C 1
ATOM 597 O O . ASP A 1 85 ? 15.539 -4.772 -47.947 1.00 49.38 85 ASP A O 1
ATOM 601 N N . GLN A 1 86 ? 14.051 -6.150 -48.911 1.00 60.38 86 GLN A N 1
ATOM 602 C CA . GLN A 1 86 ? 13.026 -6.039 -47.859 1.00 60.38 86 GLN A CA 1
ATOM 603 C C . GLN A 1 86 ? 13.369 -6.889 -46.625 1.00 60.38 86 GLN A C 1
ATOM 605 O O . GLN A 1 86 ? 12.527 -7.100 -45.752 1.00 60.38 86 GLN A O 1
ATOM 610 N N . THR A 1 87 ? 14.594 -7.410 -46.550 1.00 68.75 87 THR A N 1
ATOM 611 C CA . THR A 1 87 ? 15.103 -8.117 -45.378 1.00 68.75 87 THR A CA 1
ATOM 612 C C . THR A 1 87 ? 15.262 -7.155 -44.207 1.00 68.75 87 THR A C 1
ATOM 614 O O . THR A 1 87 ? 15.831 -6.070 -44.355 1.00 68.75 87 THR A O 1
ATOM 617 N N . MET A 1 88 ? 14.788 -7.566 -43.030 1.00 79.50 88 MET A N 1
ATOM 618 C CA . MET A 1 88 ? 14.942 -6.791 -41.805 1.00 79.50 88 MET A CA 1
ATOM 619 C C . MET A 1 88 ? 16.429 -6.660 -41.443 1.00 79.50 88 MET A C 1
ATOM 621 O O . MET A 1 88 ? 17.163 -7.640 -41.348 1.00 79.50 88 MET A O 1
ATOM 625 N N . LYS A 1 89 ? 16.882 -5.427 -41.234 1.00 83.56 89 LYS A N 1
ATOM 626 C CA . LYS A 1 89 ? 18.232 -5.089 -40.794 1.00 83.56 89 LYS A CA 1
ATOM 627 C C . LYS A 1 89 ? 18.309 -5.201 -39.278 1.00 83.56 89 LYS A C 1
ATOM 629 O O . LYS A 1 89 ? 17.590 -4.512 -38.555 1.00 83.56 89 LYS A O 1
ATOM 634 N N . CYS A 1 90 ? 19.225 -6.035 -38.802 1.00 83.88 90 CYS A N 1
ATOM 635 C CA . CYS A 1 90 ? 19.509 -6.251 -37.385 1.00 83.88 90 CYS A CA 1
ATOM 636 C C . CYS A 1 90 ? 20.310 -5.074 -36.783 1.00 83.88 90 CYS A C 1
ATOM 638 O O . CYS A 1 90 ? 21.464 -5.227 -36.387 1.00 83.88 90 CYS A O 1
ATOM 640 N N . GLU A 1 91 ? 19.721 -3.878 -36.752 1.00 86.81 91 GLU A N 1
ATOM 641 C CA . GLU A 1 91 ? 20.345 -2.662 -36.219 1.00 86.81 91 GLU A CA 1
ATOM 642 C C . GLU A 1 91 ? 19.331 -1.739 -35.525 1.00 86.81 91 GLU A C 1
ATOM 644 O O . GLU A 1 91 ? 18.115 -1.877 -35.696 1.00 86.81 91 GLU A O 1
ATOM 649 N N . ILE A 1 92 ? 19.848 -0.792 -34.733 1.00 87.88 92 ILE A N 1
ATOM 650 C CA . ILE A 1 92 ? 19.060 0.243 -34.056 1.00 87.88 92 ILE A CA 1
ATOM 651 C C . ILE A 1 92 ? 19.114 1.525 -34.885 1.00 87.88 92 ILE A C 1
ATOM 653 O O . ILE A 1 92 ? 20.171 2.141 -35.037 1.00 87.88 92 ILE A O 1
ATOM 657 N N . LYS A 1 93 ? 17.965 1.960 -35.402 1.00 88.69 93 LYS A N 1
ATOM 658 C CA . LYS A 1 93 ? 17.841 3.188 -36.191 1.00 88.69 93 LYS A CA 1
ATOM 659 C C . LYS A 1 93 ? 17.338 4.345 -35.332 1.00 88.69 93 LYS A C 1
ATOM 661 O O . LYS A 1 93 ? 16.421 4.190 -34.534 1.00 88.69 93 LYS A O 1
ATOM 666 N N . HIS A 1 94 ? 17.901 5.534 -35.516 1.00 88.94 94 HIS A N 1
ATOM 667 C CA . HIS A 1 94 ? 17.443 6.749 -34.840 1.00 88.94 94 HIS A CA 1
ATOM 668 C C . HIS A 1 94 ? 16.526 7.562 -35.752 1.00 88.94 94 HIS A C 1
ATOM 670 O O . HIS A 1 94 ? 16.945 7.985 -36.832 1.00 88.94 94 HIS A O 1
ATOM 676 N N . LEU A 1 95 ? 15.302 7.817 -35.291 1.00 88.94 95 LEU A N 1
ATOM 677 C CA . LEU A 1 95 ? 14.253 8.497 -36.051 1.00 88.94 95 LEU A CA 1
ATOM 678 C C . LEU A 1 95 ? 13.643 9.662 -35.258 1.00 88.94 95 LEU A C 1
ATOM 680 O O . LEU A 1 95 ? 13.785 9.735 -34.031 1.00 88.94 95 LEU A O 1
ATOM 684 N N . ASP A 1 96 ? 12.937 10.525 -35.983 1.00 87.44 96 ASP A N 1
ATOM 685 C CA . ASP A 1 96 ? 12.010 11.533 -35.473 1.00 87.44 96 ASP A CA 1
ATOM 686 C C . ASP A 1 96 ? 10.608 11.242 -36.033 1.00 87.44 96 ASP A C 1
ATOM 688 O O . ASP A 1 96 ? 10.455 10.949 -37.222 1.00 87.44 96 ASP A O 1
ATOM 692 N N . ARG A 1 97 ? 9.582 11.346 -35.190 1.00 86.44 97 ARG A N 1
ATOM 693 C CA . ARG A 1 97 ? 8.173 11.363 -35.579 1.00 86.44 97 ARG A CA 1
ATOM 694 C C . ARG A 1 97 ? 7.686 12.806 -35.507 1.00 86.44 97 ARG A C 1
ATOM 696 O O . ARG A 1 97 ? 7.673 13.388 -34.426 1.00 86.44 97 ARG A O 1
ATOM 703 N N . ARG A 1 98 ? 7.306 13.365 -36.656 1.00 82.62 98 ARG A N 1
ATOM 704 C CA . ARG A 1 98 ? 6.862 14.761 -36.808 1.00 82.62 98 ARG A CA 1
ATOM 705 C C . ARG A 1 98 ? 5.521 14.825 -37.520 1.00 82.62 98 ARG A C 1
ATOM 707 O O . ARG A 1 98 ? 5.142 13.854 -38.175 1.00 82.62 98 ARG A O 1
ATOM 714 N N . TYR A 1 99 ? 4.839 15.956 -37.411 1.00 80.62 99 TYR A N 1
ATOM 715 C CA . TYR A 1 99 ? 3.612 16.248 -38.146 1.00 80.62 99 TYR A CA 1
ATOM 716 C C . TYR A 1 99 ? 3.931 16.981 -39.452 1.00 80.62 99 TYR A C 1
ATOM 718 O O . TYR A 1 99 ? 4.878 17.764 -39.519 1.00 80.62 99 TYR A O 1
ATOM 726 N N . ASP A 1 100 ? 3.192 16.664 -40.515 1.00 79.81 100 ASP A N 1
ATOM 727 C CA . ASP A 1 100 ? 3.181 17.472 -41.734 1.00 79.81 100 ASP A CA 1
ATOM 728 C C . ASP A 1 100 ? 2.160 18.618 -41.631 1.00 79.81 100 ASP A C 1
ATOM 730 O O . ASP A 1 100 ? 1.394 18.689 -40.674 1.00 79.81 100 ASP A O 1
ATOM 734 N N . ASP A 1 101 ? 2.109 19.492 -42.642 1.00 78.75 101 ASP A N 1
ATOM 735 C CA . ASP A 1 101 ? 1.198 20.653 -42.694 1.00 78.75 101 ASP A CA 1
ATOM 736 C C . ASP A 1 101 ? -0.306 20.293 -42.641 1.00 78.75 101 ASP A C 1
ATOM 738 O O . ASP A 1 101 ? -1.166 21.173 -42.693 1.00 78.75 101 ASP A O 1
ATOM 742 N N . LYS A 1 102 ? -0.647 18.997 -42.626 1.00 79.38 102 LYS A N 1
ATOM 743 C CA . LYS A 1 102 ? -2.014 18.468 -42.531 1.00 79.38 102 LYS A CA 1
ATOM 744 C C . LYS A 1 102 ? -2.254 17.721 -41.215 1.00 79.38 102 LYS A C 1
ATOM 746 O O . LYS A 1 102 ? -3.198 16.933 -41.148 1.00 79.38 102 LYS A O 1
ATOM 751 N N . ASP A 1 103 ? -1.390 17.916 -40.220 1.00 75.75 103 ASP A N 1
ATOM 752 C CA . ASP A 1 103 ? -1.403 17.230 -38.925 1.00 75.75 103 ASP A CA 1
ATOM 753 C C . ASP A 1 103 ? -1.318 15.696 -39.038 1.00 75.75 103 ASP A C 1
ATOM 755 O O . ASP A 1 103 ? -1.761 14.950 -38.158 1.00 75.75 103 ASP A O 1
ATOM 759 N N . VAL A 1 104 ? -0.713 15.178 -40.115 1.00 78.94 104 VAL A N 1
ATOM 760 C CA . VAL A 1 104 ? -0.457 13.741 -40.271 1.00 78.94 104 VAL A CA 1
ATOM 761 C C . VAL A 1 104 ? 0.976 13.436 -39.861 1.00 78.94 104 VAL A C 1
ATOM 763 O O . VAL A 1 104 ? 1.933 13.974 -40.417 1.00 78.94 104 VAL A O 1
ATOM 766 N N . HIS A 1 105 ? 1.139 12.518 -38.909 1.00 81.12 105 HIS A N 1
ATOM 767 C CA . HIS A 1 105 ? 2.467 12.136 -38.449 1.00 81.12 105 HIS A CA 1
ATOM 768 C C . HIS A 1 105 ? 3.217 11.268 -39.474 1.00 81.12 105 HIS A C 1
ATOM 770 O O . HIS A 1 105 ? 2.634 10.415 -40.148 1.00 81.12 105 HIS A O 1
ATOM 776 N N . PHE A 1 106 ? 4.535 11.437 -39.551 1.00 80.81 106 PHE A N 1
ATOM 777 C CA . PHE A 1 106 ? 5.435 10.604 -40.347 1.00 80.81 106 PHE A CA 1
ATOM 778 C C . PHE A 1 106 ? 6.771 10.385 -39.627 1.00 80.81 106 PHE A C 1
ATOM 780 O O . PHE A 1 106 ? 7.186 11.195 -38.800 1.00 80.81 106 PHE A O 1
ATOM 787 N N . PHE A 1 107 ? 7.444 9.279 -39.953 1.00 81.50 107 PHE A N 1
ATOM 788 C CA . PHE A 1 107 ? 8.788 8.976 -39.458 1.00 81.50 107 PHE A CA 1
ATOM 789 C C . PHE A 1 107 ? 9.837 9.486 -40.442 1.00 81.50 107 PHE A C 1
ATOM 791 O O . PHE A 1 107 ? 9.743 9.200 -41.636 1.00 81.50 107 PHE A O 1
ATOM 798 N N . ALA A 1 108 ? 10.855 10.176 -39.938 1.00 81.44 108 ALA A N 1
ATOM 799 C CA . ALA A 1 108 ? 12.010 10.642 -40.693 1.00 81.44 108 ALA A CA 1
ATOM 800 C C . ALA A 1 108 ? 13.316 10.256 -39.985 1.00 81.44 108 ALA A C 1
ATOM 802 O O . ALA A 1 108 ? 13.352 10.063 -38.770 1.00 81.44 108 ALA A O 1
ATOM 803 N N . GLU A 1 109 ? 14.407 10.134 -40.741 1.00 81.06 109 GLU A N 1
ATOM 804 C CA . GLU A 1 109 ? 15.740 9.998 -40.146 1.00 81.06 109 GLU A CA 1
ATOM 805 C C . GLU A 1 109 ? 16.106 11.265 -39.362 1.00 81.06 109 GLU A C 1
ATOM 807 O O . GLU A 1 109 ? 15.784 12.371 -39.797 1.00 81.06 109 GLU A O 1
ATOM 812 N N . ARG A 1 110 ? 16.830 11.123 -38.241 1.00 77.94 110 ARG A N 1
ATOM 813 C CA . ARG A 1 110 ? 17.321 12.286 -37.482 1.00 77.94 110 ARG A CA 1
ATOM 814 C C . ARG A 1 110 ? 18.302 13.106 -38.324 1.00 77.94 110 ARG A C 1
ATOM 816 O O . ARG A 1 110 ? 19.467 12.733 -38.457 1.00 77.94 110 ARG A O 1
ATOM 823 N N . LYS A 1 111 ? 17.828 14.221 -38.879 1.00 73.56 111 LYS A N 1
ATOM 824 C CA . LYS A 1 111 ? 18.595 15.201 -39.665 1.00 73.56 111 LYS A CA 1
ATOM 825 C C . LYS A 1 111 ? 18.119 16.616 -39.328 1.00 73.56 111 LYS A C 1
ATOM 827 O O . LYS A 1 111 ? 17.008 16.798 -38.839 1.00 73.56 111 LYS A O 1
ATOM 832 N N . THR A 1 112 ? 18.968 17.612 -39.587 1.00 54.75 112 THR A N 1
ATOM 833 C CA . THR A 1 112 ? 18.665 19.036 -39.346 1.00 54.75 112 THR A CA 1
ATOM 834 C C . THR A 1 112 ? 17.461 19.517 -40.166 1.00 54.75 112 THR A C 1
ATOM 836 O O . THR A 1 112 ? 16.685 20.335 -39.688 1.00 54.75 112 THR A O 1
ATOM 839 N N . GLU A 1 113 ? 17.268 18.947 -41.357 1.00 57.81 113 GLU A N 1
ATOM 840 C CA . GLU A 1 113 ? 16.096 19.137 -42.214 1.00 57.81 113 GLU A CA 1
ATOM 841 C C . GLU A 1 113 ? 15.481 17.758 -42.491 1.00 57.81 113 GLU A C 1
ATOM 843 O O . GLU A 1 113 ? 16.154 16.858 -43.003 1.00 57.81 113 GLU A O 1
ATOM 848 N N . ALA A 1 114 ? 14.230 17.561 -42.072 1.00 60.88 114 ALA A N 1
ATOM 849 C CA . ALA A 1 114 ? 13.536 16.280 -42.156 1.00 60.88 114 ALA A CA 1
ATOM 850 C C . ALA A 1 114 ? 12.550 16.294 -43.331 1.00 60.88 114 ALA A C 1
ATOM 852 O O . ALA A 1 114 ? 11.541 16.992 -43.293 1.00 60.88 114 ALA A O 1
ATOM 853 N N . GLU A 1 115 ? 12.830 15.505 -44.366 1.00 64.06 115 GLU A N 1
ATOM 854 C CA . GLU A 1 115 ? 11.911 15.305 -45.488 1.00 64.06 115 GLU A CA 1
ATOM 855 C C . GLU A 1 115 ? 11.015 14.088 -45.247 1.00 64.06 115 GLU A C 1
ATOM 857 O O . GLU A 1 115 ? 11.460 13.062 -44.724 1.00 64.06 115 GLU A O 1
ATOM 862 N N . LYS A 1 116 ? 9.748 14.181 -45.669 1.00 68.12 116 LYS A N 1
ATOM 863 C CA . LYS A 1 116 ? 8.805 13.061 -45.612 1.00 68.12 116 LYS A CA 1
ATOM 864 C C . LYS A 1 116 ? 9.271 11.941 -46.554 1.00 68.12 116 LYS A C 1
ATOM 866 O O . LYS A 1 116 ? 9.352 12.171 -47.764 1.00 68.12 116 LYS A O 1
ATOM 871 N N . PRO A 1 117 ? 9.552 10.727 -46.047 1.00 70.81 117 PRO A N 1
ATOM 872 C CA . PRO A 1 117 ? 10.033 9.639 -46.892 1.00 70.81 117 PRO A CA 1
ATOM 873 C C . PRO A 1 117 ? 8.993 9.216 -47.932 1.00 70.81 117 PRO A C 1
ATOM 875 O O . PRO A 1 117 ? 7.791 9.204 -47.663 1.00 70.81 117 PRO A O 1
ATOM 878 N N . LYS A 1 118 ? 9.465 8.844 -49.128 1.00 67.94 118 LYS A N 1
ATOM 879 C CA . LYS A 1 118 ? 8.607 8.425 -50.251 1.00 67.94 118 LYS A CA 1
ATOM 880 C C . LYS A 1 118 ? 7.973 7.047 -50.035 1.00 67.94 118 LYS A C 1
ATOM 882 O O . LYS A 1 118 ? 6.874 6.800 -50.522 1.00 67.94 118 LYS A O 1
ATOM 887 N N . GLN A 1 119 ? 8.656 6.158 -49.313 1.00 72.94 119 GLN A N 1
ATOM 888 C CA . GLN A 1 119 ? 8.175 4.814 -49.007 1.00 72.94 119 GLN A CA 1
ATOM 889 C C . GLN A 1 119 ? 7.393 4.805 -47.693 1.00 72.94 119 GLN A C 1
ATOM 891 O O . GLN A 1 119 ? 7.847 5.328 -46.676 1.00 72.94 119 GLN A O 1
ATOM 896 N N . LYS A 1 120 ? 6.224 4.165 -47.700 1.00 67.25 120 LYS A N 1
ATOM 897 C CA . LYS A 1 120 ? 5.431 3.925 -46.493 1.00 67.25 120 LYS A CA 1
ATOM 898 C C . LYS A 1 120 ? 6.067 2.797 -45.664 1.00 67.25 120 LYS A C 1
ATOM 900 O O . LYS A 1 120 ? 6.476 1.789 -46.227 1.00 67.25 120 LYS A O 1
ATOM 905 N N . ASP A 1 121 ? 6.155 2.980 -44.346 1.00 73.56 121 ASP A N 1
ATOM 906 C CA . ASP A 1 121 ? 6.618 1.978 -43.365 1.00 73.56 121 ASP A CA 1
ATOM 907 C C . ASP A 1 121 ? 8.058 1.449 -43.524 1.00 73.56 121 ASP A C 1
ATOM 909 O O . ASP A 1 121 ? 8.417 0.430 -42.941 1.00 73.56 121 ASP A O 1
ATOM 913 N N . TRP A 1 122 ? 8.924 2.179 -44.232 1.00 79.12 122 TRP A N 1
ATOM 914 C CA . TRP A 1 122 ? 10.355 1.863 -44.393 1.00 79.12 122 TRP A CA 1
ATOM 915 C C . TRP A 1 122 ? 11.097 1.633 -43.060 1.00 79.12 122 TRP A C 1
ATOM 917 O O . TRP A 1 122 ? 12.052 0.866 -42.994 1.00 79.12 122 TRP A O 1
ATOM 927 N N . TRP A 1 123 ? 10.645 2.271 -41.978 1.00 78.00 123 TRP A N 1
ATOM 928 C CA . TRP A 1 123 ? 11.215 2.150 -40.635 1.00 78.00 123 TRP A CA 1
ATOM 929 C C . TRP A 1 123 ? 11.031 0.750 -40.024 1.00 78.00 123 TRP A C 1
ATOM 931 O O . TRP A 1 123 ? 11.828 0.340 -39.184 1.00 78.00 123 TRP A O 1
ATOM 941 N N . ARG A 1 124 ? 10.037 -0.027 -40.483 1.00 81.00 124 ARG A N 1
ATOM 942 C CA . ARG A 1 124 ? 9.831 -1.422 -40.056 1.00 81.00 124 ARG A CA 1
ATOM 943 C C . ARG A 1 124 ? 10.892 -2.382 -40.593 1.00 81.00 124 ARG A C 1
ATOM 945 O O . ARG A 1 124 ? 10.954 -3.521 -40.145 1.00 81.00 124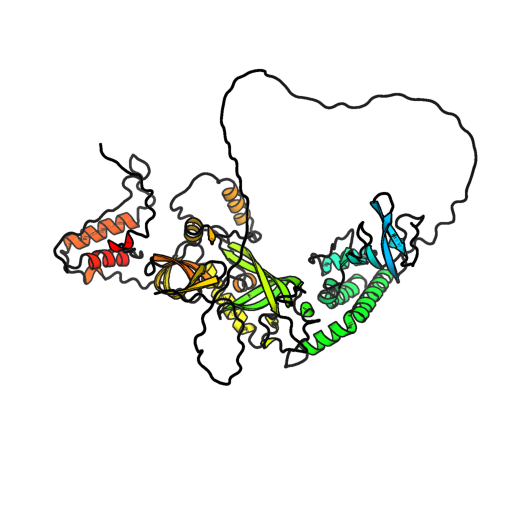 ARG A O 1
ATOM 952 N N . LEU A 1 125 ? 11.732 -1.927 -41.525 1.00 84.38 125 LEU A N 1
ATOM 953 C CA . LEU A 1 125 ? 12.867 -2.693 -42.035 1.00 84.38 125 LEU A CA 1
ATOM 954 C C . LEU A 1 125 ? 14.035 -2.746 -41.045 1.00 84.38 125 LEU A C 1
ATOM 956 O O . LEU A 1 125 ? 14.966 -3.499 -41.283 1.00 84.38 125 LEU A O 1
ATOM 960 N N . PHE A 1 126 ? 14.025 -1.977 -39.956 1.00 86.69 126 PHE A N 1
ATOM 961 C CA . PHE A 1 126 ? 15.049 -2.059 -38.911 1.00 86.69 126 PHE A CA 1
ATOM 962 C C . PHE A 1 126 ? 14.500 -2.826 -37.713 1.00 86.69 126 PHE A C 1
ATOM 964 O O . PHE A 1 126 ? 13.342 -2.637 -37.345 1.00 86.69 126 PHE A O 1
ATOM 971 N N . ALA A 1 127 ? 15.321 -3.661 -37.079 1.00 84.31 127 ALA A N 1
ATOM 972 C CA . ALA A 1 127 ? 14.907 -4.437 -35.914 1.00 84.31 127 ALA A CA 1
ATOM 973 C C . ALA A 1 127 ? 14.465 -3.533 -34.747 1.00 84.31 127 ALA A C 1
ATOM 975 O O . ALA A 1 127 ? 13.461 -3.802 -34.087 1.00 84.31 127 ALA A O 1
ATOM 976 N N . PHE A 1 128 ? 15.160 -2.415 -34.530 1.00 91.50 128 PHE A N 1
ATOM 977 C CA . PHE A 1 128 ? 14.812 -1.472 -33.471 1.00 91.50 128 PHE A CA 1
ATOM 978 C C . PHE A 1 128 ? 14.835 -0.037 -33.978 1.00 91.50 128 PHE A C 1
ATOM 980 O O . PHE A 1 128 ? 15.709 0.339 -34.762 1.00 91.50 128 PHE A O 1
ATOM 987 N N . CYS A 1 129 ? 13.909 0.792 -33.497 1.00 90.31 129 CYS A N 1
ATOM 988 C CA . CYS A 1 129 ? 13.893 2.220 -33.809 1.00 90.31 129 CYS A CA 1
ATOM 989 C C . CYS A 1 129 ? 13.785 3.067 -32.538 1.00 90.31 129 CYS A C 1
ATOM 991 O O . CYS A 1 129 ? 12.813 2.956 -31.802 1.00 90.31 129 CYS A O 1
ATOM 993 N N . LEU A 1 130 ? 14.751 3.958 -32.306 1.00 91.25 130 LEU A N 1
ATOM 994 C CA . LEU A 1 130 ? 14.690 4.994 -31.274 1.00 91.25 130 LEU A CA 1
ATOM 995 C C . LEU A 1 130 ? 14.080 6.265 -31.863 1.00 91.25 130 LEU A C 1
ATOM 997 O O . LEU A 1 130 ? 14.760 7.044 -32.543 1.00 91.25 130 LEU A O 1
ATOM 1001 N N . VAL A 1 131 ? 12.804 6.490 -31.583 1.00 91.12 131 VAL A N 1
ATOM 1002 C CA . VAL A 1 131 ? 11.994 7.544 -32.194 1.00 91.12 131 VAL A CA 1
ATOM 1003 C C . VAL A 1 131 ? 11.754 8.666 -31.192 1.00 91.12 131 VAL A C 1
ATOM 1005 O O . VAL A 1 131 ? 11.195 8.431 -30.127 1.00 91.12 131 VAL A O 1
ATOM 1008 N N . ARG A 1 132 ? 12.134 9.896 -31.542 1.00 91.31 132 ARG A N 1
ATOM 1009 C CA . ARG A 1 132 ? 11.696 11.100 -30.820 1.00 91.31 132 ARG A CA 1
ATOM 1010 C C . ARG A 1 132 ? 10.309 11.501 -31.295 1.00 91.31 132 ARG A C 1
ATOM 1012 O O . ARG A 1 132 ? 10.107 11.647 -32.496 1.00 91.31 132 ARG A O 1
ATOM 1019 N N . HIS A 1 133 ? 9.371 11.643 -30.380 1.00 87.69 133 HIS A N 1
ATOM 1020 C CA . HIS A 1 133 ? 8.021 12.104 -30.652 1.00 87.69 133 HIS A CA 1
ATOM 1021 C C . HIS A 1 133 ? 7.975 13.604 -30.396 1.00 87.69 133 HIS A C 1
ATOM 1023 O O . HIS A 1 133 ? 8.276 14.043 -29.292 1.00 87.69 133 HIS A O 1
ATOM 1029 N N . TYR A 1 134 ? 7.631 14.363 -31.429 1.00 87.44 134 TYR A N 1
ATOM 1030 C CA . TYR A 1 134 ? 7.355 15.787 -31.313 1.00 87.44 134 TYR A CA 1
ATOM 1031 C C . TYR A 1 134 ? 5.843 15.996 -31.307 1.00 87.44 134 TYR A C 1
ATOM 1033 O O . TYR A 1 134 ? 5.134 15.242 -31.982 1.00 87.44 134 TYR A O 1
ATOM 1041 N N . ASP A 1 135 ? 5.354 16.970 -30.549 1.00 84.31 135 ASP A N 1
ATOM 1042 C CA . ASP A 1 135 ? 3.952 17.384 -30.588 1.00 84.31 135 ASP A CA 1
ATOM 1043 C C . ASP A 1 135 ? 3.646 18.251 -31.830 1.00 84.31 135 ASP A C 1
ATOM 1045 O O . ASP A 1 135 ? 4.489 18.420 -32.719 1.00 84.31 135 ASP A O 1
ATOM 1049 N N . SER A 1 136 ? 2.406 18.740 -31.945 1.00 79.75 136 SER A N 1
ATOM 1050 C CA . SER A 1 136 ? 1.989 19.613 -33.054 1.00 79.75 136 SER A CA 1
ATOM 1051 C C . SER A 1 136 ? 2.688 20.972 -33.045 1.00 79.75 136 SER A C 1
AT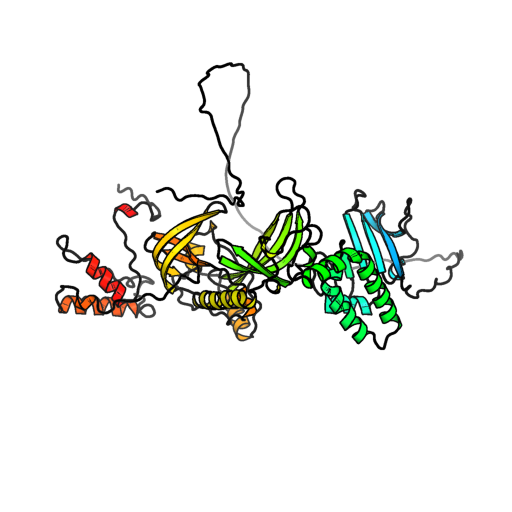OM 1053 O O . SER A 1 136 ? 2.805 21.597 -34.097 1.00 79.75 136 SER A O 1
ATOM 1055 N N . ASP A 1 137 ? 3.162 21.412 -31.880 1.00 80.44 137 ASP A N 1
ATOM 1056 C CA . ASP A 1 137 ? 3.863 22.683 -31.700 1.00 80.44 137 ASP A CA 1
ATOM 1057 C C . ASP A 1 137 ? 5.368 22.547 -32.013 1.00 80.44 137 ASP A C 1
ATOM 1059 O O . ASP A 1 137 ? 6.078 23.542 -32.181 1.00 80.44 137 ASP A O 1
ATOM 1063 N N . GLY A 1 138 ? 5.840 21.311 -32.213 1.00 78.50 138 GLY A N 1
ATOM 1064 C CA . GLY A 1 138 ? 7.214 20.980 -32.573 1.00 78.50 138 GLY A CA 1
ATOM 1065 C C . GLY A 1 138 ? 8.127 20.779 -31.366 1.00 78.50 138 GLY A C 1
ATOM 1066 O O . GLY A 1 138 ? 9.341 20.630 -31.550 1.00 78.50 138 GLY A O 1
ATOM 1067 N N . ASP A 1 139 ? 7.564 20.736 -30.161 1.00 85.25 139 ASP A N 1
ATOM 1068 C CA . ASP A 1 139 ? 8.284 20.462 -28.929 1.00 85.25 139 ASP A CA 1
ATOM 1069 C C . ASP A 1 139 ? 8.471 18.951 -28.745 1.00 85.25 139 ASP A C 1
ATOM 1071 O O . ASP A 1 139 ? 7.665 18.127 -29.183 1.00 85.25 139 ASP A O 1
ATOM 1075 N N . LEU A 1 140 ? 9.608 18.563 -28.159 1.00 86.88 140 LEU A N 1
ATOM 1076 C CA . LEU A 1 140 ? 9.908 17.157 -27.898 1.00 86.88 140 LEU A CA 1
ATOM 1077 C C . LEU A 1 140 ? 9.044 16.673 -26.730 1.00 86.88 140 LEU A C 1
ATOM 1079 O O . LEU A 1 140 ? 9.316 17.027 -25.587 1.00 86.88 140 LEU A O 1
ATOM 1083 N N . ASP A 1 141 ? 8.076 15.818 -27.033 1.00 86.44 141 ASP A N 1
ATOM 1084 C CA . ASP A 1 141 ? 7.187 15.195 -26.055 1.00 86.44 141 ASP A CA 1
ATOM 1085 C C . ASP A 1 141 ? 7.911 14.048 -25.335 1.00 86.44 141 ASP A C 1
ATOM 1087 O O . ASP A 1 141 ? 8.213 14.111 -24.146 1.00 86.44 141 ASP A O 1
ATOM 1091 N N . THR A 1 142 ? 8.299 13.011 -26.081 1.00 88.62 142 THR A N 1
ATOM 1092 C CA . THR A 1 142 ? 8.942 11.826 -25.500 1.00 88.62 142 THR A CA 1
ATOM 1093 C C . THR A 1 142 ? 9.859 11.116 -26.495 1.00 88.62 142 THR A C 1
ATOM 1095 O O . THR A 1 142 ? 9.926 11.452 -27.678 1.00 88.62 142 THR A O 1
ATOM 1098 N N . THR A 1 143 ? 10.620 10.120 -26.044 1.00 92.12 143 THR A N 1
ATOM 1099 C CA . THR A 1 143 ? 11.375 9.221 -26.930 1.00 92.12 143 THR A CA 1
ATOM 1100 C C . THR A 1 143 ? 10.958 7.787 -26.663 1.00 92.12 143 THR A C 1
ATOM 1102 O O . THR A 1 143 ? 10.908 7.370 -25.514 1.00 92.12 143 THR A O 1
ATOM 1105 N N . ARG A 1 144 ? 10.693 7.017 -27.720 1.00 93.50 144 ARG A N 1
ATOM 1106 C CA . ARG A 1 144 ? 10.273 5.618 -27.612 1.00 93.50 144 ARG A CA 1
ATOM 1107 C C . ARG A 1 144 ? 11.181 4.685 -28.394 1.00 93.50 144 ARG A C 1
ATOM 1109 O O . ARG A 1 144 ? 11.627 5.015 -29.495 1.00 93.50 144 ARG A O 1
ATOM 1116 N N . LEU A 1 145 ? 11.435 3.511 -27.832 1.00 93.88 145 LEU A N 1
ATOM 1117 C CA . LEU A 1 145 ? 12.069 2.389 -28.506 1.00 93.88 145 LEU A CA 1
ATOM 1118 C C . LEU A 1 145 ? 10.979 1.493 -29.093 1.00 93.88 145 LEU A C 1
ATOM 1120 O O . LEU A 1 145 ? 10.190 0.914 -28.353 1.00 93.88 145 LEU A O 1
ATOM 1124 N N . TYR A 1 146 ? 10.966 1.363 -30.413 1.00 92.62 146 TYR A N 1
ATOM 1125 C CA . TYR A 1 146 ? 10.095 0.444 -31.135 1.00 92.62 146 TYR A CA 1
ATOM 1126 C C . TYR A 1 146 ? 10.822 -0.879 -31.349 1.00 92.62 146 TYR A C 1
ATOM 1128 O O . TYR A 1 146 ? 11.962 -0.886 -31.828 1.00 92.62 146 TYR A O 1
ATOM 1136 N N . VAL A 1 147 ? 10.147 -1.984 -31.036 1.00 92.38 147 VAL A N 1
ATOM 1137 C CA . VAL A 1 147 ? 10.619 -3.349 -31.307 1.00 92.38 147 VAL A CA 1
ATOM 1138 C C . VAL A 1 147 ? 9.819 -3.907 -32.481 1.00 92.38 147 VAL A C 1
ATOM 1140 O O . VAL A 1 147 ? 8.632 -4.186 -32.350 1.00 92.38 147 VAL A O 1
ATOM 1143 N N . ASN A 1 148 ? 10.457 -4.077 -33.641 1.00 89.69 148 ASN A N 1
ATOM 1144 C CA . ASN A 1 148 ? 9.776 -4.518 -34.865 1.00 89.69 148 ASN A CA 1
ATOM 1145 C C . ASN A 1 148 ? 9.730 -6.051 -35.074 1.00 89.69 148 ASN A C 1
ATOM 1147 O O . ASN A 1 148 ? 8.696 -6.542 -35.549 1.00 89.69 148 ASN A O 1
ATOM 1151 N N . PRO A 1 149 ? 10.775 -6.845 -34.742 1.00 89.38 149 PRO A N 1
ATOM 1152 C CA . PRO A 1 149 ? 10.766 -8.285 -34.970 1.00 89.38 149 PRO A CA 1
ATOM 1153 C C . PRO A 1 149 ? 9.608 -8.951 -34.223 1.00 89.38 149 PRO A C 1
ATOM 1155 O O . PRO A 1 149 ? 9.486 -8.824 -33.006 1.00 89.38 149 PRO A O 1
ATOM 1158 N N . GLN A 1 150 ? 8.752 -9.678 -34.946 1.00 90.19 150 GLN A N 1
ATOM 1159 C CA . GLN A 1 150 ? 7.574 -10.333 -34.363 1.00 90.19 150 GLN A CA 1
ATOM 1160 C C . GLN A 1 150 ? 7.921 -11.328 -33.237 1.00 90.19 150 GLN A C 1
ATOM 1162 O O . GLN A 1 150 ? 7.256 -11.264 -32.201 1.00 90.19 150 GLN A O 1
ATOM 1167 N N . PRO A 1 151 ? 8.973 -12.168 -33.353 1.00 90.06 151 PRO A N 1
ATOM 1168 C CA . PRO A 1 151 ? 9.354 -13.065 -32.263 1.00 90.06 151 PRO A CA 1
ATOM 1169 C C . PRO A 1 151 ? 9.736 -12.312 -30.983 1.00 90.06 151 PRO A C 1
ATOM 1171 O O . PRO A 1 151 ? 9.383 -12.740 -29.884 1.00 90.06 151 PRO A O 1
ATOM 1174 N N . LEU A 1 152 ? 10.403 -11.160 -31.116 1.00 90.12 152 LEU A N 1
ATOM 1175 C CA . LEU A 1 152 ? 10.805 -10.335 -29.977 1.00 90.12 152 LEU A CA 1
ATOM 1176 C C . LEU A 1 152 ? 9.629 -9.568 -29.381 1.00 90.12 152 LEU A C 1
ATOM 1178 O O . LEU A 1 152 ? 9.565 -9.482 -28.163 1.00 90.12 152 LEU A O 1
ATOM 1182 N N . ARG A 1 153 ? 8.682 -9.080 -30.196 1.00 92.19 153 ARG A N 1
ATOM 1183 C CA . ARG A 1 153 ? 7.438 -8.477 -29.687 1.00 92.19 153 ARG A CA 1
ATOM 1184 C C . ARG A 1 153 ? 6.662 -9.456 -28.810 1.00 92.19 153 ARG A C 1
ATOM 1186 O O . ARG A 1 153 ? 6.232 -9.100 -27.716 1.00 92.19 153 ARG A O 1
ATOM 1193 N N . GLN A 1 154 ? 6.566 -10.713 -29.249 1.00 90.88 154 GLN A N 1
ATOM 1194 C CA . GLN A 1 154 ? 5.941 -11.768 -28.456 1.00 90.88 154 GLN A CA 1
ATOM 1195 C C . GLN A 1 154 ? 6.725 -12.056 -27.168 1.00 90.88 154 GLN A C 1
ATOM 1197 O O . GLN A 1 154 ? 6.117 -12.176 -26.112 1.00 90.88 154 GLN A O 1
ATOM 1202 N N . LEU A 1 155 ? 8.061 -12.123 -27.225 1.00 92.50 155 LEU A N 1
ATOM 1203 C CA . LEU A 1 155 ? 8.887 -12.292 -26.023 1.00 92.50 155 LEU A CA 1
ATOM 1204 C C . LEU A 1 155 ? 8.689 -11.137 -25.030 1.00 92.50 155 LEU A C 1
ATOM 1206 O O . LEU A 1 155 ? 8.500 -11.386 -23.844 1.00 92.50 155 LEU A O 1
ATOM 1210 N N . THR A 1 156 ? 8.719 -9.884 -25.491 1.00 91.19 156 THR A N 1
ATOM 1211 C CA . THR A 1 156 ? 8.518 -8.718 -24.619 1.00 91.19 156 THR A CA 1
ATOM 1212 C C . THR A 1 156 ? 7.120 -8.702 -24.016 1.00 91.19 156 THR A C 1
ATOM 1214 O O . THR A 1 156 ? 6.985 -8.396 -22.835 1.00 91.19 156 THR A O 1
ATOM 1217 N N . TYR A 1 157 ? 6.098 -9.089 -24.785 1.00 91.44 157 TYR A N 1
ATOM 1218 C CA . TYR A 1 157 ? 4.733 -9.231 -24.285 1.00 91.44 157 TYR A CA 1
ATOM 1219 C C . TYR A 1 157 ? 4.623 -10.324 -23.215 1.00 91.44 157 TYR A C 1
ATOM 1221 O O . TYR A 1 157 ? 4.040 -10.090 -22.163 1.00 91.44 157 TYR A O 1
ATOM 1229 N N . ASP A 1 158 ? 5.227 -11.492 -23.441 1.00 91.00 158 ASP A N 1
ATOM 1230 C CA . ASP A 1 158 ? 5.150 -12.616 -22.501 1.00 91.00 158 ASP A CA 1
ATOM 1231 C C . ASP A 1 158 ? 5.939 -12.346 -21.202 1.00 91.00 158 ASP A C 1
ATOM 1233 O O . ASP A 1 158 ? 5.522 -12.775 -20.126 1.00 91.00 158 ASP A O 1
ATOM 1237 N N . VAL A 1 159 ? 7.070 -11.633 -21.290 1.00 91.56 159 VAL A N 1
ATOM 1238 C CA . VAL A 1 159 ? 7.960 -11.362 -20.146 1.00 91.56 159 VAL A CA 1
ATOM 1239 C C . VAL A 1 159 ? 7.539 -10.128 -19.351 1.00 91.56 159 VAL A C 1
ATOM 1241 O O . VAL A 1 159 ? 7.486 -10.188 -18.124 1.00 91.56 159 VAL A O 1
ATOM 1244 N N . ILE A 1 160 ? 7.295 -9.002 -20.028 1.00 90.31 160 ILE A N 1
ATOM 1245 C CA . ILE A 1 160 ? 6.974 -7.722 -19.378 1.00 90.31 160 ILE A CA 1
ATOM 1246 C C . ILE A 1 160 ? 5.463 -7.615 -19.155 1.00 90.31 160 ILE A C 1
ATOM 1248 O O . ILE A 1 160 ? 5.018 -7.158 -18.102 1.00 90.31 160 ILE A O 1
ATOM 1252 N N . GLY A 1 161 ? 4.664 -8.045 -20.134 1.00 86.94 161 GLY A N 1
ATOM 1253 C CA . GLY A 1 161 ? 3.213 -7.904 -20.105 1.00 86.94 161 GLY A CA 1
ATOM 1254 C C . GLY A 1 161 ? 2.794 -6.440 -20.026 1.00 86.94 161 GLY A C 1
ATOM 1255 O O . GLY A 1 161 ? 3.105 -5.642 -20.905 1.00 86.94 161 GLY A O 1
ATOM 1256 N N . TYR A 1 162 ? 2.071 -6.087 -18.963 1.00 85.56 162 TYR A N 1
ATOM 1257 C CA . TYR A 1 162 ? 1.641 -4.713 -18.724 1.00 85.56 162 TYR A CA 1
ATOM 1258 C C . TYR A 1 162 ? 2.697 -3.935 -17.934 1.00 85.56 162 TYR A C 1
ATOM 1260 O O . TYR A 1 162 ? 3.014 -4.292 -16.798 1.00 85.56 162 TYR A O 1
ATOM 1268 N N . PHE A 1 163 ? 3.150 -2.811 -18.488 1.00 86.25 163 PHE A N 1
ATOM 1269 C CA . PHE A 1 163 ? 3.973 -1.832 -17.786 1.00 86.25 163 PHE A CA 1
ATOM 1270 C C . PHE A 1 163 ? 3.352 -0.430 -17.936 1.00 86.25 163 PHE A C 1
ATOM 1272 O O . PHE A 1 163 ? 2.949 -0.064 -19.042 1.00 86.25 163 PHE A O 1
ATOM 1279 N N . PRO A 1 164 ? 3.213 0.364 -16.858 1.00 82.25 164 PRO A N 1
ATOM 1280 C CA . PRO A 1 164 ? 2.636 1.704 -16.956 1.00 82.25 164 PRO A CA 1
ATOM 1281 C C . PRO A 1 164 ? 3.432 2.597 -17.915 1.00 82.25 164 PRO A C 1
ATOM 1283 O O . PRO A 1 164 ? 4.637 2.750 -17.753 1.00 82.25 164 PRO A O 1
ATOM 1286 N N . GLY A 1 165 ? 2.754 3.197 -18.894 1.00 78.88 165 GLY A N 1
ATOM 1287 C CA . GLY A 1 165 ? 3.372 4.092 -19.882 1.00 78.88 165 GLY A CA 1
ATOM 1288 C C . GLY A 1 165 ? 3.908 3.400 -21.139 1.00 78.88 165 GLY A C 1
ATOM 1289 O O . GLY A 1 165 ? 3.981 4.045 -22.181 1.00 78.88 165 GLY A O 1
ATOM 1290 N N . ASP A 1 166 ? 4.162 2.089 -21.099 1.00 85.38 166 ASP A N 1
ATOM 1291 C CA . ASP A 1 166 ? 4.676 1.341 -22.249 1.00 85.38 166 ASP A CA 1
ATOM 1292 C C . ASP A 1 166 ? 3.549 0.544 -22.925 1.00 85.38 166 ASP A C 1
ATOM 1294 O O . ASP A 1 166 ? 3.055 -0.440 -22.359 1.00 85.38 166 ASP A O 1
ATOM 1298 N N . PRO A 1 167 ? 3.109 0.916 -24.140 1.00 84.56 167 PRO A N 1
ATOM 1299 C CA . PRO A 1 167 ? 2.252 0.045 -24.930 1.00 84.56 167 PRO A CA 1
ATOM 1300 C C . PRO A 1 167 ? 3.067 -1.163 -25.411 1.00 84.56 167 PRO A C 1
ATOM 1302 O O . PRO A 1 167 ? 3.843 -1.079 -26.363 1.00 84.56 167 PRO A O 1
ATOM 1305 N N . ILE A 1 168 ? 2.883 -2.293 -24.730 1.00 85.12 168 ILE A N 1
ATOM 1306 C CA . ILE A 1 168 ? 3.491 -3.580 -25.069 1.00 85.12 168 ILE A CA 1
ATOM 1307 C C . ILE A 1 168 ? 2.364 -4.531 -25.466 1.00 85.12 168 ILE A C 1
ATOM 1309 O O . ILE A 1 168 ? 1.686 -5.113 -24.620 1.00 85.12 168 ILE A O 1
ATOM 1313 N N . ASP A 1 169 ? 2.155 -4.666 -26.770 1.00 82.25 169 ASP A N 1
ATOM 1314 C CA . ASP A 1 169 ? 1.236 -5.621 -27.385 1.00 82.25 169 ASP A CA 1
ATOM 1315 C C . ASP A 1 169 ? 2.006 -6.484 -28.397 1.00 82.25 169 ASP A C 1
ATOM 1317 O O . ASP A 1 169 ? 3.071 -6.113 -28.889 1.00 82.25 169 ASP A O 1
ATOM 1321 N N . VAL A 1 170 ? 1.461 -7.642 -28.755 1.00 76.62 170 VAL A N 1
ATOM 1322 C CA . VAL A 1 170 ? 2.011 -8.524 -29.791 1.00 76.62 170 VAL A CA 1
ATOM 1323 C C . VAL A 1 170 ? 2.137 -7.786 -31.131 1.00 76.62 170 VAL A C 1
ATOM 1325 O O . VAL A 1 170 ? 3.089 -8.008 -31.886 1.00 76.62 170 VAL A O 1
ATOM 1328 N N . ASP A 1 171 ? 1.200 -6.878 -31.411 1.00 82.31 171 ASP A N 1
ATOM 1329 C CA . ASP A 1 171 ? 1.144 -6.115 -32.657 1.00 82.31 171 ASP A CA 1
ATOM 1330 C C . ASP A 1 171 ? 1.967 -4.821 -32.641 1.00 82.31 171 ASP A C 1
ATOM 1332 O O . ASP A 1 171 ? 2.375 -4.352 -33.707 1.00 82.31 171 ASP A O 1
ATOM 1336 N N . ASP A 1 172 ? 2.269 -4.252 -31.477 1.00 85.19 172 ASP A N 1
ATOM 1337 C CA . ASP A 1 172 ? 3.073 -3.036 -31.370 1.00 85.19 172 ASP A CA 1
ATOM 1338 C C . ASP A 1 172 ? 3.716 -2.935 -29.986 1.00 85.19 172 ASP A C 1
ATOM 1340 O O . ASP A 1 172 ? 3.033 -2.993 -28.965 1.00 85.19 172 ASP A O 1
ATOM 1344 N N . VAL A 1 173 ? 5.039 -2.781 -29.964 1.00 90.31 173 VAL A N 1
ATOM 1345 C CA . VAL A 1 173 ? 5.814 -2.644 -28.729 1.00 90.31 173 VAL A CA 1
ATOM 1346 C C . VAL A 1 173 ? 6.576 -1.338 -28.806 1.00 90.31 173 VAL A C 1
ATOM 1348 O O . VAL A 1 173 ? 7.542 -1.218 -29.567 1.00 90.31 173 VAL A O 1
ATOM 1351 N N . GLN A 1 174 ? 6.145 -0.376 -27.993 1.00 92.06 174 GLN A N 1
ATOM 1352 C CA . GLN A 1 174 ? 6.832 0.892 -27.799 1.00 92.06 174 GLN A CA 1
ATOM 1353 C C . GLN A 1 174 ? 7.185 1.024 -26.325 1.00 92.06 174 GLN A C 1
ATOM 1355 O O . GLN A 1 174 ? 6.323 0.925 -25.457 1.00 92.06 174 GLN A O 1
ATOM 1360 N N . ILE A 1 175 ? 8.461 1.263 -26.056 1.00 92.06 175 ILE A N 1
ATOM 1361 C CA . ILE A 1 175 ? 8.973 1.422 -24.699 1.00 92.06 175 ILE A CA 1
ATOM 1362 C C . ILE A 1 175 ? 9.406 2.867 -24.540 1.00 92.06 175 ILE A C 1
ATOM 1364 O O . ILE A 1 175 ? 10.250 3.349 -25.299 1.00 92.06 175 ILE A O 1
ATOM 1368 N N . GLU A 1 176 ? 8.814 3.565 -23.587 1.00 91.25 176 GLU A N 1
ATOM 1369 C CA . GLU A 1 176 ? 9.018 4.984 -23.370 1.00 91.25 176 GLU A CA 1
ATOM 1370 C C . GLU A 1 176 ? 10.282 5.260 -22.553 1.00 91.25 176 GLU A C 1
ATOM 1372 O O . GLU A 1 176 ? 10.619 4.529 -21.623 1.00 91.25 176 GLU A O 1
ATOM 1377 N N . ALA A 1 177 ? 11.021 6.310 -22.920 1.00 88.81 177 ALA A N 1
ATOM 1378 C CA . ALA A 1 177 ? 12.187 6.763 -22.178 1.00 88.81 177 ALA A CA 1
ATOM 1379 C C . ALA A 1 177 ? 11.787 7.127 -20.734 1.00 88.81 177 ALA A C 1
ATOM 1381 O O . ALA A 1 177 ? 10.770 7.784 -20.535 1.00 88.81 177 ALA A O 1
ATOM 1382 N N . PRO A 1 178 ? 12.586 6.745 -19.723 1.00 90.75 178 PRO A N 1
ATOM 1383 C CA . PRO A 1 178 ? 13.954 6.222 -19.811 1.00 90.75 178 PRO A CA 1
ATOM 1384 C C . PRO A 1 178 ? 14.039 4.682 -19.869 1.00 90.75 178 PRO A C 1
ATOM 1386 O O . PRO A 1 178 ? 15.045 4.104 -19.470 1.00 90.75 178 PRO A O 1
ATOM 1389 N N . TYR A 1 179 ? 13.015 4.008 -20.397 1.00 92.81 179 TYR A N 1
ATOM 1390 C CA . TYR A 1 179 ? 12.986 2.575 -20.714 1.00 92.81 179 TYR A CA 1
ATOM 1391 C C . TYR A 1 179 ? 13.073 1.662 -19.483 1.00 92.81 179 TYR A C 1
ATOM 1393 O O . TYR A 1 179 ? 13.697 0.597 -19.512 1.00 92.81 179 TYR A O 1
ATOM 1401 N N . HIS A 1 180 ? 12.442 2.084 -18.383 1.00 92.19 180 HIS A N 1
ATOM 1402 C CA . HIS A 1 180 ? 12.493 1.402 -17.087 1.00 92.19 180 HIS A CA 1
ATOM 1403 C C . HIS A 1 180 ? 12.071 -0.074 -17.156 1.00 92.19 180 HIS A C 1
ATOM 1405 O O . HIS A 1 180 ? 12.676 -0.915 -16.483 1.00 92.19 180 HIS A O 1
ATOM 1411 N N . SER A 1 181 ? 11.091 -0.419 -17.997 1.00 92.75 181 SER A N 1
ATOM 1412 C CA . SER A 1 181 ? 10.650 -1.805 -18.192 1.00 92.75 181 SER A CA 1
ATOM 1413 C C . SER A 1 181 ? 11.798 -2.718 -18.633 1.00 92.75 181 SER A C 1
ATOM 1415 O O . SER A 1 181 ? 12.024 -3.768 -18.031 1.00 92.75 181 SER A O 1
ATOM 1417 N N . LEU A 1 182 ? 12.621 -2.290 -19.592 1.00 94.44 182 LEU A N 1
ATOM 1418 C CA . LEU A 1 182 ? 13.775 -3.073 -20.033 1.00 94.44 182 LEU A CA 1
ATOM 1419 C C . LEU A 1 182 ? 14.791 -3.293 -18.918 1.00 94.44 182 LEU A C 1
ATOM 1421 O O . LEU A 1 182 ? 15.352 -4.382 -18.822 1.00 94.44 182 LEU A O 1
ATOM 1425 N N . PHE A 1 183 ? 15.016 -2.301 -18.054 1.00 95.19 183 PHE A N 1
ATOM 1426 C CA . PHE A 1 183 ? 15.923 -2.467 -16.923 1.00 95.19 183 PHE A CA 1
ATOM 1427 C C . PHE A 1 183 ? 15.417 -3.531 -15.946 1.00 95.19 183 PHE A C 1
ATOM 1429 O O . PHE A 1 183 ? 16.180 -4.422 -15.560 1.00 95.19 183 PHE A O 1
ATOM 1436 N N . HIS A 1 184 ? 14.149 -3.452 -15.538 1.00 93.56 184 HIS A N 1
ATOM 1437 C CA . HIS A 1 184 ? 13.592 -4.346 -14.521 1.00 93.56 184 HIS A CA 1
ATOM 1438 C C . HIS A 1 184 ? 13.505 -5.797 -15.005 1.00 93.56 184 HIS A C 1
ATOM 1440 O O . HIS A 1 184 ? 13.861 -6.708 -14.257 1.00 93.56 184 HIS A O 1
ATOM 1446 N N . TYR A 1 185 ? 13.127 -6.001 -16.268 1.00 93.88 185 TYR A N 1
ATOM 1447 C CA . TYR A 1 185 ? 12.905 -7.328 -16.845 1.00 93.88 185 TYR A CA 1
ATOM 1448 C C . TYR A 1 185 ? 14.127 -7.883 -17.607 1.00 93.88 185 TYR A C 1
ATOM 1450 O O . TYR A 1 185 ? 14.065 -8.985 -18.151 1.00 93.88 185 TYR A O 1
ATOM 1458 N N . ARG A 1 186 ? 15.278 -7.183 -17.610 1.00 94.94 186 ARG A N 1
ATOM 1459 C CA . ARG A 1 186 ? 16.488 -7.554 -18.385 1.00 94.94 186 ARG A CA 1
ATOM 1460 C C . ARG A 1 186 ? 16.935 -9.007 -18.213 1.00 94.94 186 ARG A C 1
ATOM 1462 O O . ARG A 1 186 ? 17.274 -9.660 -19.193 1.00 94.94 186 ARG A O 1
ATOM 1469 N N . LYS A 1 187 ? 16.927 -9.518 -16.975 1.00 94.06 187 LYS A N 1
ATOM 1470 C CA . LYS A 1 187 ? 17.386 -10.883 -16.665 1.00 94.06 187 LYS A CA 1
ATOM 1471 C C . LYS A 1 187 ? 16.417 -11.931 -17.218 1.00 94.06 187 LYS A C 1
ATOM 1473 O O . LYS A 1 187 ? 16.854 -12.921 -17.788 1.00 94.06 187 LYS A O 1
ATOM 1478 N N . GLN A 1 188 ? 15.114 -11.678 -17.096 1.00 94.31 188 GLN A N 1
ATOM 1479 C CA . GLN A 1 188 ? 14.068 -12.574 -17.594 1.00 94.31 188 GLN A CA 1
ATOM 1480 C C . GLN A 1 188 ? 14.020 -12.573 -19.126 1.00 94.31 188 GLN A C 1
ATOM 1482 O O . GLN A 1 188 ? 13.881 -13.634 -19.728 1.00 94.31 188 GLN A O 1
ATOM 1487 N N . LEU A 1 189 ? 14.199 -11.405 -19.756 1.00 94.19 189 LEU A N 1
ATOM 1488 C CA . LEU A 1 189 ? 14.319 -11.280 -21.212 1.00 94.19 189 LEU A CA 1
ATOM 1489 C C . LEU A 1 189 ? 15.527 -12.057 -21.747 1.00 94.19 189 LEU A C 1
ATOM 1491 O O . LEU A 1 189 ? 15.419 -12.724 -22.773 1.00 94.19 189 LEU A O 1
ATOM 1495 N N . GLU A 1 190 ? 16.668 -11.990 -21.057 1.00 94.81 190 GLU A N 1
ATOM 1496 C CA . GLU A 1 190 ? 17.870 -12.732 -21.438 1.00 94.81 190 GLU A CA 1
ATOM 1497 C C . GLU A 1 190 ? 17.682 -14.249 -21.309 1.00 94.81 190 GLU A C 1
ATOM 1499 O O . GLU A 1 190 ? 17.995 -14.981 -22.246 1.00 94.81 190 GLU A O 1
ATOM 1504 N N . GLU A 1 191 ? 17.161 -14.722 -20.176 1.00 95.00 191 GLU A N 1
ATOM 1505 C CA . GLU A 1 191 ? 16.964 -16.150 -19.911 1.00 95.00 191 GLU A CA 1
ATOM 1506 C C . GLU A 1 191 ? 15.927 -16.767 -20.860 1.00 95.00 191 GLU A C 1
ATOM 1508 O O . GLU A 1 191 ? 16.253 -17.677 -21.626 1.00 95.00 191 GLU A O 1
ATOM 1513 N N . GLN A 1 192 ? 14.709 -16.216 -20.888 1.00 93.81 192 GLN A N 1
ATOM 1514 C CA . GLN A 1 192 ? 13.625 -16.746 -21.721 1.00 93.81 192 GLN A CA 1
ATOM 1515 C C . GLN A 1 192 ? 13.884 -16.532 -23.212 1.00 93.81 192 GLN A C 1
ATOM 1517 O O . GLN A 1 192 ? 13.508 -17.366 -24.034 1.00 93.81 192 GLN A O 1
ATOM 1522 N N . GLY A 1 193 ? 14.542 -15.432 -23.585 1.00 91.50 193 GLY A N 1
ATOM 1523 C CA . GLY A 1 193 ? 14.885 -15.167 -24.976 1.00 91.50 193 GLY A CA 1
ATOM 1524 C C . GLY A 1 193 ? 15.913 -16.158 -25.524 1.00 91.50 193 GLY A C 1
ATOM 1525 O O . GLY A 1 193 ? 15.739 -16.664 -26.632 1.00 91.50 193 GLY A O 1
ATOM 1526 N N . ARG A 1 194 ? 16.955 -16.487 -24.746 1.00 93.25 194 ARG A N 1
ATOM 1527 C CA . ARG A 1 194 ? 17.966 -17.483 -25.149 1.00 93.25 194 ARG A CA 1
ATOM 1528 C C . ARG A 1 194 ? 17.384 -18.888 -25.253 1.00 93.25 194 ARG A C 1
ATOM 1530 O O . ARG A 1 194 ? 17.763 -19.622 -26.159 1.00 93.25 194 ARG A O 1
ATOM 1537 N N . GLU A 1 195 ? 16.478 -19.254 -24.349 1.00 92.94 195 GLU A N 1
ATOM 1538 C CA . GLU A 1 195 ? 15.782 -20.542 -24.405 1.00 92.94 195 GLU A CA 1
ATOM 1539 C C . GLU A 1 195 ? 14.859 -20.620 -25.630 1.00 92.94 195 GLU A C 1
ATOM 1541 O O . GLU A 1 195 ? 14.926 -21.572 -26.407 1.00 92.94 195 GLU A O 1
ATOM 1546 N N . ARG A 1 196 ? 14.039 -19.588 -25.850 1.00 92.06 196 ARG A N 1
ATOM 1547 C CA . ARG A 1 196 ? 13.037 -19.562 -26.923 1.00 92.06 196 ARG A CA 1
ATOM 1548 C C . ARG A 1 196 ? 13.641 -19.513 -28.323 1.00 92.06 196 ARG A C 1
ATOM 1550 O O . ARG A 1 196 ? 13.068 -20.087 -29.245 1.00 92.06 196 ARG A O 1
ATOM 1557 N N . PHE A 1 197 ? 14.759 -18.811 -28.494 1.00 92.56 197 PHE A N 1
ATOM 1558 C CA . PHE A 1 197 ? 15.406 -18.622 -29.797 1.00 92.56 197 PHE A CA 1
ATOM 1559 C C . PHE A 1 197 ? 16.635 -19.514 -29.996 1.00 92.56 197 PHE A C 1
ATOM 1561 O O . PHE A 1 197 ? 17.432 -19.252 -30.893 1.00 92.56 197 PHE A O 1
ATOM 1568 N N . ALA A 1 198 ? 16.795 -20.579 -29.202 1.00 89.44 198 ALA A N 1
ATOM 1569 C CA . ALA A 1 198 ? 17.934 -21.494 -29.315 1.00 89.44 198 ALA A CA 1
ATOM 1570 C C . ALA A 1 198 ? 18.097 -22.081 -30.732 1.00 89.44 198 ALA A C 1
ATOM 1572 O O . ALA A 1 198 ? 19.221 -22.217 -31.218 1.00 89.44 198 ALA A O 1
ATOM 1573 N N . ASP A 1 199 ? 16.978 -22.365 -31.406 1.00 89.75 199 ASP A N 1
ATOM 1574 C CA . ASP A 1 199 ? 16.942 -22.924 -32.763 1.00 89.75 199 ASP A CA 1
ATOM 1575 C C . ASP A 1 199 ? 16.782 -21.855 -33.869 1.00 89.75 199 ASP A C 1
ATOM 1577 O O . ASP A 1 199 ? 16.860 -22.177 -35.056 1.00 89.75 199 ASP A O 1
ATOM 1581 N N . ASP A 1 200 ? 16.581 -20.581 -33.506 1.00 90.75 200 ASP A N 1
ATOM 1582 C CA . ASP A 1 200 ? 16.395 -19.457 -34.435 1.00 90.75 200 ASP A CA 1
ATOM 1583 C C . ASP A 1 200 ? 17.551 -18.453 -34.325 1.00 90.75 200 ASP A C 1
ATOM 1585 O O . ASP A 1 200 ? 17.525 -17.480 -33.565 1.00 90.75 200 ASP A O 1
ATOM 1589 N N . GLY A 1 201 ? 18.576 -18.684 -35.146 1.00 87.69 201 GLY A N 1
ATOM 1590 C CA . GLY A 1 201 ? 19.779 -17.857 -35.167 1.00 87.69 201 GLY A CA 1
ATOM 1591 C C . GLY A 1 201 ? 19.566 -16.412 -35.633 1.00 87.69 201 GLY A C 1
ATOM 1592 O O . GLY A 1 201 ? 20.455 -15.589 -35.415 1.00 87.69 201 GLY A O 1
ATOM 1593 N N . GLU A 1 202 ? 18.445 -16.073 -36.278 1.00 87.75 202 GLU A N 1
ATOM 1594 C CA . GLU A 1 202 ? 18.140 -14.688 -36.660 1.00 87.75 202 GLU A CA 1
ATOM 1595 C C . GLU A 1 202 ? 17.515 -13.929 -35.485 1.00 87.75 202 GLU A C 1
ATOM 1597 O O . GLU A 1 202 ? 18.008 -12.864 -35.104 1.00 87.75 202 GLU A O 1
ATOM 1602 N N . SER A 1 203 ? 16.501 -14.509 -34.837 1.00 89.38 203 SER A N 1
ATOM 1603 C CA . SER A 1 203 ? 15.900 -13.922 -33.631 1.00 89.38 203 SER A CA 1
ATOM 1604 C C . SER A 1 203 ? 16.890 -13.820 -32.474 1.00 89.38 203 SER A C 1
ATOM 1606 O O . SER A 1 203 ? 16.860 -12.837 -31.733 1.00 89.38 203 SER A O 1
ATOM 1608 N N . LEU A 1 204 ? 17.821 -14.772 -32.352 1.00 91.56 204 LEU A N 1
ATOM 1609 C CA . LEU A 1 204 ? 18.883 -14.706 -31.349 1.00 91.56 204 LEU A CA 1
ATOM 1610 C C . LEU A 1 204 ? 19.812 -13.502 -31.575 1.00 91.56 204 LEU A C 1
ATOM 1612 O O . LEU A 1 204 ? 20.127 -12.793 -30.623 1.00 91.56 204 LEU A O 1
ATOM 1616 N N . LYS A 1 205 ? 20.184 -13.206 -32.829 1.00 91.56 205 LYS A N 1
ATOM 1617 C CA . LYS A 1 205 ? 20.974 -12.003 -33.156 1.00 91.56 205 LYS A CA 1
ATOM 1618 C C . LYS A 1 205 ? 20.215 -10.723 -32.817 1.00 91.56 205 LYS A C 1
ATOM 1620 O O . LYS A 1 205 ? 20.793 -9.808 -32.236 1.00 91.56 205 LYS A O 1
ATOM 1625 N N . HIS A 1 206 ? 18.919 -10.665 -33.135 1.00 91.50 206 HIS A N 1
ATOM 1626 C CA . HIS A 1 206 ? 18.080 -9.525 -32.761 1.00 91.50 206 HIS A CA 1
ATOM 1627 C C . HIS A 1 206 ? 18.022 -9.341 -31.236 1.00 91.50 206 HIS A C 1
ATOM 1629 O O . HIS A 1 206 ? 18.139 -8.216 -30.748 1.00 91.50 206 HIS A O 1
ATOM 1635 N N . LEU A 1 207 ? 17.887 -10.433 -30.475 1.00 92.75 207 LEU A N 1
ATOM 1636 C CA . LEU A 1 207 ? 17.903 -10.401 -29.013 1.00 92.75 207 LEU A CA 1
ATOM 1637 C C . LEU A 1 207 ? 19.249 -9.900 -28.472 1.00 92.75 207 LEU A C 1
ATOM 1639 O O . LEU A 1 207 ? 19.268 -9.063 -27.573 1.00 92.75 207 LEU A O 1
ATOM 1643 N N . GLU A 1 208 ? 20.369 -10.371 -29.021 1.00 93.00 208 GLU A N 1
ATOM 1644 C CA . GLU A 1 208 ? 21.707 -9.935 -28.608 1.00 93.00 208 GLU A CA 1
ATOM 1645 C C . GLU A 1 208 ? 21.909 -8.430 -28.803 1.00 93.00 208 GLU A C 1
ATOM 1647 O O . GLU A 1 208 ? 22.448 -7.778 -27.908 1.00 93.00 208 GLU A O 1
ATOM 1652 N N . VAL A 1 209 ? 21.419 -7.861 -29.911 1.00 93.56 209 VAL A N 1
ATOM 1653 C CA . VAL A 1 209 ? 21.454 -6.407 -30.147 1.00 93.56 209 VAL A CA 1
ATOM 1654 C C . VAL A 1 209 ? 20.661 -5.650 -29.079 1.00 93.56 209 VAL A C 1
ATOM 1656 O O . VAL A 1 209 ? 21.153 -4.652 -28.549 1.00 93.56 209 VAL A O 1
ATOM 1659 N N . LEU A 1 210 ? 19.467 -6.129 -28.713 1.00 93.56 210 LEU A N 1
ATOM 1660 C CA . LEU A 1 210 ? 18.671 -5.513 -27.647 1.00 93.56 210 LEU A CA 1
ATOM 1661 C C . LEU A 1 210 ? 19.382 -5.596 -26.290 1.00 93.56 210 LEU A C 1
ATOM 1663 O O . LEU A 1 210 ? 19.481 -4.597 -25.582 1.00 93.56 210 LEU A O 1
ATOM 1667 N N . LEU A 1 211 ? 19.903 -6.770 -25.928 1.00 94.31 211 LEU A N 1
ATOM 1668 C CA . LEU A 1 211 ? 20.593 -6.983 -24.653 1.00 94.31 211 LEU A CA 1
ATOM 1669 C C . LEU A 1 211 ? 21.899 -6.184 -24.560 1.00 94.31 211 LEU A C 1
ATOM 1671 O O . LEU A 1 211 ? 22.248 -5.690 -23.487 1.00 94.31 211 LEU A O 1
ATOM 1675 N N . ASP A 1 212 ? 22.641 -6.047 -25.657 1.00 95.06 212 ASP A N 1
ATOM 1676 C CA . ASP A 1 212 ? 23.830 -5.196 -25.718 1.00 95.06 212 ASP A CA 1
ATOM 1677 C C . ASP A 1 212 ? 23.483 -3.716 -25.535 1.00 95.06 212 ASP A C 1
ATOM 1679 O O . ASP A 1 212 ? 24.119 -3.016 -24.738 1.00 95.06 212 ASP A O 1
ATOM 1683 N N . TRP A 1 213 ? 22.402 -3.264 -26.173 1.00 94.69 213 TRP A N 1
ATOM 1684 C CA . TRP A 1 213 ? 21.898 -1.912 -25.980 1.00 94.69 213 TRP A CA 1
ATOM 1685 C C . TRP A 1 213 ? 21.448 -1.661 -24.537 1.00 94.69 213 TRP A C 1
ATOM 1687 O O . TRP A 1 213 ? 21.854 -0.657 -23.958 1.00 94.69 213 TRP A O 1
ATOM 1697 N N . ILE A 1 214 ? 20.700 -2.584 -23.917 1.00 94.69 214 ILE A N 1
ATOM 1698 C CA . ILE A 1 214 ? 20.279 -2.485 -22.505 1.00 94.69 214 ILE A CA 1
ATOM 1699 C C . ILE A 1 214 ? 21.503 -2.384 -21.588 1.00 94.69 214 ILE A C 1
ATOM 1701 O O . ILE A 1 214 ? 21.559 -1.504 -20.727 1.00 94.69 214 ILE A O 1
ATOM 1705 N N . ARG A 1 215 ? 22.503 -3.255 -21.779 1.00 95.25 215 ARG A N 1
ATOM 1706 C CA . ARG A 1 215 ? 23.737 -3.254 -20.974 1.00 95.25 215 ARG A CA 1
ATOM 1707 C C . ARG A 1 215 ? 24.517 -1.955 -21.122 1.00 95.25 215 ARG A C 1
ATOM 1709 O O . ARG A 1 215 ? 25.041 -1.458 -20.132 1.00 95.25 215 ARG A O 1
ATOM 1716 N N . THR A 1 216 ? 24.575 -1.407 -22.331 1.00 95.12 216 THR A N 1
ATOM 1717 C CA . THR A 1 216 ? 25.284 -0.155 -22.610 1.00 95.12 216 THR A CA 1
ATOM 1718 C C . THR A 1 216 ? 24.529 1.051 -22.056 1.00 95.12 216 THR A C 1
ATOM 1720 O O . THR A 1 216 ? 25.130 1.900 -21.400 1.00 95.12 216 THR A O 1
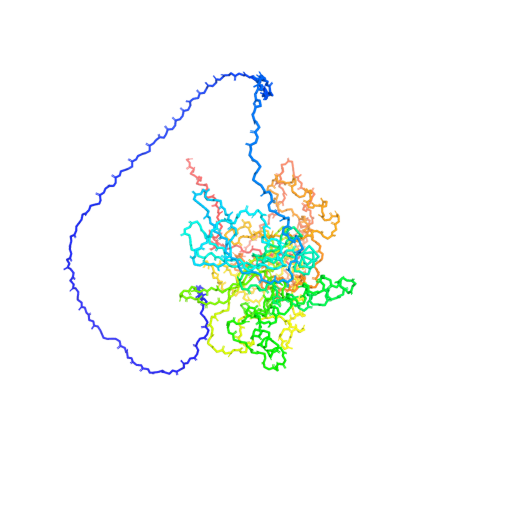ATOM 1723 N N . HIS A 1 217 ? 23.215 1.120 -22.282 1.00 94.06 217 HIS A N 1
ATOM 1724 C CA . HIS A 1 217 ? 22.372 2.235 -21.856 1.00 94.06 217 HIS A CA 1
ATOM 1725 C C . HIS A 1 217 ? 22.304 2.344 -20.329 1.00 94.06 217 HIS A C 1
ATOM 1727 O O . HIS A 1 217 ? 22.518 3.422 -19.782 1.00 94.06 217 HIS A O 1
ATOM 1733 N N . PHE A 1 218 ? 22.100 1.216 -19.644 1.00 95.94 218 PHE A N 1
ATOM 1734 C CA . PHE A 1 218 ? 21.971 1.157 -18.188 1.00 95.94 218 PHE A CA 1
ATOM 1735 C C . PHE A 1 218 ? 23.265 0.748 -17.476 1.00 95.94 218 PHE A C 1
ATOM 1737 O O . PHE A 1 218 ? 23.212 0.302 -16.333 1.00 95.94 218 PHE A O 1
ATOM 1744 N N . ALA A 1 219 ? 24.437 0.870 -18.107 1.00 95.06 219 ALA A N 1
ATOM 1745 C CA . ALA A 1 219 ? 25.697 0.372 -17.541 1.00 95.06 219 ALA A CA 1
ATOM 1746 C C . ALA A 1 219 ? 25.952 0.886 -16.111 1.00 95.06 219 ALA A C 1
ATOM 1748 O O . ALA A 1 219 ? 26.319 0.121 -15.217 1.00 95.06 219 ALA A O 1
ATOM 1749 N N . LEU A 1 220 ? 25.715 2.182 -15.884 1.00 94.50 220 LEU A N 1
ATOM 1750 C CA . LEU A 1 220 ? 25.885 2.810 -14.573 1.00 94.50 220 LEU A CA 1
ATOM 1751 C C . LEU A 1 220 ? 24.803 2.384 -13.576 1.00 94.50 220 LEU A C 1
ATOM 1753 O O . LEU A 1 220 ? 25.097 2.210 -12.394 1.00 94.50 220 LEU A O 1
ATOM 1757 N N . ASP A 1 221 ? 23.570 2.209 -14.042 1.00 95.12 221 ASP A N 1
ATOM 1758 C CA . ASP A 1 221 ? 22.431 1.859 -13.193 1.00 95.12 221 ASP A CA 1
ATOM 1759 C C . ASP A 1 221 ? 22.494 0.399 -12.758 1.00 95.12 221 ASP A C 1
ATOM 1761 O O . ASP A 1 221 ? 22.298 0.099 -11.583 1.00 95.12 221 ASP A O 1
ATOM 1765 N N . ILE A 1 222 ? 22.878 -0.497 -13.671 1.00 95.19 222 ILE A N 1
ATOM 1766 C CA . ILE A 1 222 ? 23.139 -1.910 -13.386 1.00 95.19 222 ILE A CA 1
ATOM 1767 C C . ILE A 1 222 ? 24.283 -2.022 -12.379 1.00 95.19 222 ILE A C 1
ATOM 1769 O O . ILE A 1 222 ? 24.129 -2.698 -11.366 1.00 95.19 222 ILE A O 1
ATOM 1773 N N . ALA A 1 223 ? 25.396 -1.313 -12.598 1.00 94.88 223 ALA A N 1
ATOM 1774 C CA . ALA A 1 223 ? 26.531 -1.343 -11.679 1.00 94.88 223 ALA A CA 1
ATOM 1775 C C . ALA A 1 223 ? 26.166 -0.827 -10.276 1.00 94.88 223 ALA A C 1
ATOM 1777 O O . ALA A 1 223 ? 26.584 -1.412 -9.277 1.00 94.88 223 ALA A O 1
ATOM 1778 N N . ALA A 1 224 ? 25.381 0.251 -10.184 1.00 94.00 224 ALA A N 1
ATOM 1779 C CA . ALA A 1 224 ? 24.920 0.786 -8.905 1.00 94.00 224 ALA A CA 1
ATOM 1780 C C . ALA A 1 224 ? 23.942 -0.165 -8.199 1.00 94.00 224 ALA A C 1
ATOM 1782 O O . ALA A 1 224 ? 24.073 -0.387 -6.996 1.00 94.00 224 ALA A O 1
ATOM 1783 N N . TYR A 1 225 ? 23.001 -0.746 -8.943 1.00 94.62 225 TYR A N 1
ATOM 1784 C CA . TYR A 1 225 ? 22.030 -1.713 -8.440 1.00 94.62 225 TYR A CA 1
ATOM 1785 C C . TYR A 1 225 ? 22.713 -2.984 -7.923 1.00 94.62 225 TYR A C 1
ATOM 1787 O O . TYR A 1 225 ? 22.508 -3.367 -6.773 1.00 94.62 225 TYR A O 1
ATOM 1795 N N . ASP A 1 226 ? 23.585 -3.599 -8.725 1.00 94.31 226 ASP A N 1
ATOM 1796 C CA . ASP A 1 226 ? 24.288 -4.826 -8.341 1.00 94.31 226 ASP A CA 1
ATOM 1797 C C . ASP A 1 226 ? 25.228 -4.573 -7.150 1.00 94.31 226 ASP A C 1
ATOM 1799 O O . ASP A 1 226 ? 25.296 -5.389 -6.232 1.00 94.31 226 ASP A O 1
ATOM 1803 N N . LYS A 1 227 ? 25.892 -3.406 -7.098 1.00 93.50 227 LYS A N 1
ATOM 1804 C CA . LYS A 1 227 ? 26.694 -2.994 -5.936 1.00 93.50 227 LYS A CA 1
ATOM 1805 C C . LYS A 1 227 ? 25.840 -2.816 -4.679 1.00 93.50 227 LYS A C 1
ATOM 1807 O O . LYS A 1 227 ? 26.275 -3.214 -3.603 1.00 93.50 227 LYS A O 1
ATOM 1812 N N . CYS A 1 228 ? 24.659 -2.210 -4.803 1.00 93.19 228 CYS A N 1
ATOM 1813 C CA . CYS A 1 228 ? 23.736 -2.016 -3.687 1.00 93.19 228 CYS A CA 1
ATOM 1814 C C . CYS A 1 228 ? 23.284 -3.360 -3.107 1.00 93.19 228 CYS A C 1
ATOM 1816 O O . CYS A 1 228 ? 23.314 -3.536 -1.894 1.00 93.19 228 CYS A O 1
ATOM 1818 N N . LEU A 1 229 ? 22.928 -4.318 -3.969 1.00 91.38 229 LEU A N 1
ATOM 1819 C CA . LEU A 1 229 ? 22.466 -5.640 -3.544 1.00 91.38 229 LEU A CA 1
ATOM 1820 C C . LEU A 1 229 ? 23.575 -6.542 -2.991 1.00 91.38 229 LEU A C 1
ATOM 1822 O O . LEU A 1 229 ? 23.288 -7.399 -2.162 1.00 91.38 229 LEU A O 1
ATOM 1826 N N . ALA A 1 230 ? 24.813 -6.385 -3.463 1.00 91.50 230 ALA A N 1
ATOM 1827 C CA . ALA A 1 230 ? 25.952 -7.181 -3.007 1.00 91.50 230 ALA A CA 1
ATOM 1828 C C . ALA A 1 230 ? 26.584 -6.664 -1.703 1.00 91.50 230 ALA A C 1
ATOM 1830 O O . ALA A 1 230 ? 27.362 -7.381 -1.079 1.00 91.50 230 ALA A O 1
ATOM 1831 N N . SER A 1 231 ? 26.312 -5.412 -1.329 1.00 88.44 231 SER A N 1
ATOM 1832 C CA . SER A 1 231 ? 26.841 -4.781 -0.120 1.00 88.44 231 SER A CA 1
ATOM 1833 C C . SER A 1 231 ? 25.990 -5.130 1.098 1.00 88.44 231 SER A C 1
ATOM 1835 O O . SER A 1 231 ? 24.763 -5.111 1.013 1.00 88.44 231 SER A O 1
ATOM 1837 N N . ASP A 1 232 ? 26.635 -5.354 2.247 1.00 83.00 232 ASP A N 1
ATOM 1838 C CA . ASP A 1 232 ? 25.938 -5.510 3.532 1.00 83.00 232 ASP A CA 1
ATOM 1839 C C . ASP A 1 232 ? 25.155 -4.230 3.872 1.00 83.00 232 ASP A C 1
ATOM 1841 O O . ASP A 1 232 ? 23.966 -4.263 4.180 1.00 83.00 232 ASP A O 1
ATOM 1845 N N . HIS A 1 233 ? 25.801 -3.073 3.701 1.00 83.69 233 HIS A N 1
ATOM 1846 C CA . HIS A 1 233 ? 25.153 -1.766 3.764 1.00 83.69 233 HIS A CA 1
ATOM 1847 C C . HIS A 1 233 ? 24.502 -1.453 2.415 1.00 83.69 233 HIS A C 1
ATOM 1849 O O . HIS A 1 233 ? 25.155 -0.930 1.500 1.00 83.69 233 HIS A O 1
ATOM 1855 N N . LYS A 1 234 ? 23.223 -1.807 2.271 1.00 90.31 234 LYS A N 1
ATOM 1856 C CA . LYS A 1 234 ? 22.430 -1.495 1.075 1.00 90.31 234 LYS A CA 1
ATOM 1857 C C . LYS A 1 234 ? 22.215 0.012 1.004 1.00 90.31 234 LYS A C 1
ATOM 1859 O O . LYS A 1 234 ? 21.438 0.574 1.774 1.00 90.31 234 LYS A O 1
ATOM 1864 N N . ALA A 1 235 ? 22.903 0.671 0.079 1.00 93.38 235 ALA A N 1
ATOM 1865 C CA . ALA A 1 235 ? 22.829 2.116 -0.088 1.00 93.38 235 ALA A CA 1
ATOM 1866 C C . ALA A 1 235 ? 22.669 2.501 -1.562 1.00 93.38 235 ALA A C 1
ATOM 1868 O O . ALA A 1 235 ? 23.230 1.843 -2.444 1.00 93.38 235 ALA A O 1
ATOM 1869 N N . MET A 1 236 ? 21.902 3.558 -1.838 1.00 95.56 236 MET A N 1
ATOM 1870 C CA . MET A 1 236 ? 21.586 3.980 -3.204 1.00 95.56 236 MET A CA 1
ATOM 1871 C C . MET A 1 236 ? 21.506 5.503 -3.353 1.00 95.56 236 MET A C 1
ATOM 1873 O O . MET A 1 236 ? 21.056 6.220 -2.457 1.00 95.56 236 MET A O 1
ATOM 1877 N N . SER A 1 237 ? 21.958 6.004 -4.505 1.00 95.06 237 SER A N 1
ATOM 1878 C CA . SER A 1 237 ? 21.789 7.403 -4.903 1.00 95.06 237 SER A CA 1
ATOM 1879 C C . SER A 1 237 ? 20.362 7.679 -5.363 1.00 95.06 237 SER A C 1
ATOM 1881 O O . SER A 1 237 ? 19.793 6.850 -6.073 1.00 95.06 237 SER A O 1
ATOM 1883 N N . TYR A 1 238 ? 19.839 8.864 -5.053 1.00 94.38 238 TYR A N 1
ATOM 1884 C CA . TYR A 1 238 ? 18.475 9.265 -5.405 1.00 94.38 238 TYR A CA 1
ATOM 1885 C C . TYR A 1 238 ? 18.132 9.052 -6.890 1.00 94.38 238 TYR A C 1
ATOM 1887 O O . TYR A 1 238 ? 17.111 8.441 -7.191 1.00 94.38 238 TYR A O 1
ATOM 1895 N N . ASP A 1 239 ? 19.021 9.443 -7.810 1.00 92.69 239 ASP A N 1
ATOM 1896 C CA . ASP A 1 239 ? 18.792 9.358 -9.267 1.00 92.69 239 ASP A CA 1
ATOM 1897 C C . ASP A 1 239 ? 18.589 7.922 -9.789 1.00 92.69 239 ASP A C 1
ATOM 1899 O O . ASP A 1 239 ? 18.102 7.710 -10.896 1.00 92.69 239 ASP A O 1
ATOM 1903 N N . ARG A 1 240 ? 18.984 6.916 -8.999 1.00 94.50 240 ARG A N 1
ATOM 1904 C CA . ARG A 1 240 ? 18.887 5.488 -9.349 1.00 94.50 240 ARG A CA 1
ATOM 1905 C C . ARG A 1 240 ? 17.904 4.730 -8.475 1.00 94.50 240 ARG A C 1
ATOM 1907 O O . ARG A 1 240 ? 17.767 3.520 -8.626 1.00 94.50 240 ARG A O 1
ATOM 1914 N N . LEU A 1 241 ? 17.230 5.424 -7.564 1.00 94.44 241 LEU A N 1
ATOM 1915 C CA . LEU A 1 241 ? 16.359 4.813 -6.573 1.00 94.44 241 LEU A CA 1
ATOM 1916 C C . LEU A 1 241 ? 15.200 4.036 -7.220 1.00 94.44 241 LEU A C 1
ATOM 1918 O O . LEU A 1 241 ? 14.848 2.959 -6.741 1.00 94.44 241 LEU A O 1
ATOM 1922 N N . TRP A 1 242 ? 14.691 4.517 -8.359 1.00 94.31 242 TRP A N 1
ATOM 1923 C CA . TRP A 1 242 ? 13.672 3.836 -9.168 1.00 94.31 242 TRP A CA 1
ATOM 1924 C C . TRP A 1 242 ? 14.017 2.369 -9.485 1.00 94.31 242 TRP A C 1
ATOM 1926 O O . TRP A 1 242 ? 13.126 1.527 -9.562 1.00 94.31 242 TRP A O 1
ATOM 1936 N N . THR A 1 243 ? 15.307 2.022 -9.597 1.00 95.19 243 THR A N 1
ATOM 1937 C CA . THR A 1 243 ? 15.764 0.662 -9.939 1.00 95.19 243 THR A CA 1
ATOM 1938 C C . THR A 1 243 ? 15.333 -0.402 -8.922 1.00 95.19 243 THR A C 1
ATOM 1940 O O . THR A 1 243 ? 15.221 -1.579 -9.275 1.00 95.19 243 THR A O 1
ATOM 1943 N N . LEU A 1 244 ? 15.060 -0.000 -7.675 1.00 95.06 244 LEU A N 1
ATOM 1944 C CA . LEU A 1 244 ? 14.632 -0.878 -6.581 1.00 95.06 244 LEU A CA 1
ATOM 1945 C C . LEU A 1 244 ? 13.118 -1.091 -6.520 1.00 95.06 244 LEU A C 1
ATOM 1947 O O . LEU A 1 244 ? 12.662 -1.985 -5.807 1.00 95.06 244 LEU A O 1
ATOM 1951 N N . PHE A 1 245 ? 12.344 -0.307 -7.268 1.00 94.81 245 PHE A N 1
ATOM 1952 C CA . PHE A 1 245 ? 10.891 -0.250 -7.153 1.00 94.81 245 PHE A CA 1
ATOM 1953 C C . PHE A 1 245 ? 10.172 -0.642 -8.455 1.00 94.81 245 PHE A C 1
ATOM 1955 O O . PHE A 1 245 ? 9.371 0.142 -8.963 1.00 94.81 245 PHE A O 1
ATOM 1962 N N . PRO A 1 246 ? 10.413 -1.850 -9.007 1.00 93.31 246 PRO A N 1
ATOM 1963 C CA . PRO A 1 246 ? 9.655 -2.304 -10.165 1.00 93.31 246 PRO A CA 1
ATOM 1964 C C . PRO A 1 246 ? 8.156 -2.422 -9.840 1.00 93.31 246 PRO A C 1
ATOM 1966 O O . PRO A 1 246 ? 7.795 -2.661 -8.681 1.00 93.31 246 PRO A O 1
ATOM 1969 N N . PRO A 1 247 ? 7.272 -2.338 -10.850 1.00 91.88 247 PRO A N 1
ATOM 1970 C CA . PRO A 1 247 ? 5.866 -2.695 -10.694 1.00 91.88 247 PRO A CA 1
ATOM 1971 C C . PRO A 1 247 ? 5.684 -4.091 -10.084 1.00 91.88 247 PRO A C 1
ATOM 1973 O O . PRO A 1 247 ? 6.533 -4.970 -10.229 1.00 91.88 247 PRO A O 1
ATOM 1976 N N . GLU A 1 248 ? 4.576 -4.284 -9.372 1.00 91.25 248 GLU A N 1
ATOM 1977 C CA . GLU A 1 248 ? 4.216 -5.490 -8.614 1.00 91.25 248 GLU A CA 1
ATOM 1978 C C . GLU A 1 248 ? 5.146 -5.842 -7.435 1.00 91.25 248 GLU A C 1
ATOM 1980 O O . GLU A 1 248 ? 4.827 -6.738 -6.647 1.00 91.25 248 GLU A O 1
ATOM 1985 N N . LYS A 1 249 ? 6.251 -5.111 -7.230 1.00 94.31 249 LYS A N 1
ATOM 1986 C CA . LYS A 1 249 ? 7.122 -5.293 -6.065 1.00 94.31 249 LYS A CA 1
ATOM 1987 C C . LYS A 1 249 ? 6.370 -4.973 -4.776 1.00 94.31 249 LYS A C 1
ATOM 1989 O O . LYS A 1 249 ? 5.632 -3.989 -4.703 1.00 94.31 249 LYS A O 1
ATOM 1994 N N . ILE A 1 250 ? 6.585 -5.791 -3.747 1.00 96.88 250 ILE A N 1
ATOM 1995 C CA . ILE A 1 250 ? 6.087 -5.502 -2.403 1.00 96.88 250 ILE A CA 1
ATOM 1996 C C . ILE A 1 250 ? 7.107 -4.637 -1.674 1.00 96.88 250 ILE A C 1
ATOM 1998 O O . ILE A 1 250 ? 8.278 -5.000 -1.545 1.00 96.88 250 ILE A O 1
ATOM 2002 N N . ILE A 1 251 ? 6.646 -3.492 -1.197 1.00 97.06 251 ILE A N 1
ATOM 2003 C CA . ILE A 1 251 ? 7.446 -2.525 -0.455 1.00 97.06 251 ILE A CA 1
ATOM 2004 C C . ILE A 1 251 ? 6.909 -2.375 0.956 1.00 97.06 251 ILE A C 1
ATOM 2006 O O . ILE A 1 251 ? 5.725 -2.596 1.209 1.00 97.06 251 ILE A O 1
ATOM 2010 N N . HIS A 1 252 ? 7.793 -1.982 1.858 1.00 96.69 252 HIS A N 1
ATOM 2011 C CA . HIS A 1 252 ? 7.522 -1.688 3.250 1.00 96.69 252 HIS A CA 1
ATOM 2012 C C . HIS A 1 252 ? 7.649 -0.188 3.515 1.00 96.69 252 HIS A C 1
ATOM 2014 O O . HIS A 1 252 ? 8.477 0.504 2.915 1.00 96.69 252 HIS A O 1
ATOM 2020 N N . CYS A 1 253 ? 6.812 0.311 4.418 1.00 95.69 253 CYS A N 1
ATOM 2021 C CA . CYS A 1 253 ? 7.017 1.580 5.101 1.00 95.69 253 CYS A CA 1
ATOM 2022 C C . CYS A 1 253 ? 6.363 1.543 6.487 1.00 95.69 253 CYS A C 1
ATOM 2024 O O . CYS A 1 253 ? 5.562 0.654 6.798 1.00 95.69 253 CYS A O 1
ATOM 2026 N N . LYS A 1 254 ? 6.677 2.536 7.322 1.00 94.38 254 LYS A N 1
ATOM 2027 C CA . LYS A 1 254 ? 5.992 2.747 8.600 1.00 94.38 254 LYS A CA 1
ATOM 2028 C C . LYS A 1 254 ? 5.016 3.909 8.483 1.00 94.38 254 LYS A C 1
ATOM 2030 O O . LYS A 1 254 ? 5.421 5.039 8.236 1.00 94.38 254 LYS A O 1
ATOM 2035 N N . ILE A 1 255 ? 3.731 3.642 8.703 1.00 91.69 255 ILE A N 1
ATOM 2036 C CA . ILE A 1 255 ? 2.687 4.676 8.759 1.00 91.69 255 ILE A CA 1
ATOM 2037 C C . ILE A 1 255 ? 2.091 4.652 10.157 1.00 91.69 255 ILE A C 1
ATOM 2039 O O . ILE A 1 255 ? 1.592 3.616 10.590 1.00 91.69 255 ILE A O 1
ATOM 2043 N N . LEU A 1 256 ? 2.137 5.790 10.857 1.00 88.75 256 LEU A N 1
ATOM 2044 C CA . LEU A 1 256 ? 1.705 5.899 12.258 1.00 88.75 256 LEU A CA 1
ATOM 2045 C C . LEU A 1 256 ? 2.398 4.868 13.169 1.00 88.75 256 LEU A C 1
ATOM 2047 O O . LEU A 1 256 ? 1.763 4.287 14.043 1.00 88.75 256 LEU A O 1
ATOM 2051 N N . ASP A 1 257 ? 3.694 4.645 12.931 1.00 89.75 257 ASP A N 1
ATOM 2052 C CA . ASP A 1 257 ? 4.527 3.652 13.627 1.00 89.75 257 ASP A CA 1
ATOM 2053 C C . ASP A 1 257 ? 4.033 2.198 13.489 1.00 89.75 257 ASP A C 1
ATOM 2055 O O . ASP A 1 257 ? 4.330 1.336 14.307 1.00 89.75 257 ASP A O 1
ATOM 2059 N N . GLN A 1 258 ? 3.254 1.906 12.444 1.00 94.00 258 GLN A N 1
ATOM 2060 C CA . GLN A 1 258 ? 2.841 0.550 12.095 1.00 94.00 258 GLN A CA 1
ATOM 2061 C C . GLN A 1 258 ? 3.538 0.105 10.817 1.00 94.00 258 GLN A C 1
ATOM 2063 O O . GLN A 1 258 ? 3.525 0.834 9.820 1.00 94.00 258 GLN A O 1
ATOM 2068 N N . ASN A 1 259 ? 4.084 -1.112 10.829 1.00 96.12 259 ASN A N 1
ATOM 2069 C CA . ASN A 1 259 ? 4.594 -1.759 9.626 1.00 96.12 259 ASN A CA 1
ATOM 2070 C C . ASN A 1 259 ? 3.464 -1.888 8.601 1.00 96.12 259 ASN A C 1
ATOM 2072 O O . ASN A 1 259 ? 2.376 -2.373 8.914 1.00 96.12 259 ASN A O 1
ATOM 2076 N N . ARG A 1 260 ? 3.701 -1.441 7.373 1.00 96.81 260 ARG A N 1
ATOM 2077 C CA . ARG A 1 260 ? 2.745 -1.519 6.270 1.00 96.81 260 ARG A CA 1
ATOM 2078 C C . ARG A 1 260 ? 3.441 -2.070 5.046 1.00 96.81 260 ARG A C 1
ATOM 2080 O O . ARG A 1 260 ? 4.558 -1.658 4.748 1.00 96.81 260 ARG A O 1
ATOM 2087 N N . ALA A 1 261 ? 2.749 -2.941 4.319 1.00 97.44 261 ALA A N 1
ATOM 2088 C CA . ALA A 1 261 ? 3.175 -3.358 2.997 1.00 97.44 261 ALA A CA 1
ATOM 2089 C C . ALA A 1 261 ? 2.220 -2.856 1.917 1.00 97.44 261 ALA A C 1
ATOM 2091 O O . ALA A 1 261 ? 1.004 -2.775 2.114 1.00 97.44 261 ALA A O 1
ATOM 2092 N N . PHE A 1 262 ? 2.800 -2.529 0.769 1.00 97.69 262 PHE A N 1
ATOM 2093 C CA . PHE A 1 262 ? 2.086 -2.082 -0.415 1.00 97.69 262 PHE A CA 1
ATOM 2094 C C . PHE A 1 262 ? 2.662 -2.747 -1.656 1.00 97.69 262 PHE A C 1
ATOM 2096 O O . PHE A 1 262 ? 3.842 -3.092 -1.694 1.00 97.69 262 PHE A O 1
ATOM 2103 N N . ARG A 1 263 ? 1.836 -2.887 -2.690 1.00 96.75 263 ARG A N 1
ATOM 2104 C CA . ARG A 1 263 ? 2.282 -3.329 -4.009 1.00 96.75 263 ARG A CA 1
ATOM 2105 C C . ARG A 1 263 ? 2.473 -2.128 -4.924 1.00 96.75 263 ARG A C 1
ATOM 2107 O O . ARG A 1 263 ? 1.536 -1.346 -5.102 1.00 96.75 263 ARG A O 1
ATOM 2114 N N . VAL A 1 264 ? 3.660 -1.988 -5.501 1.00 96.00 264 VAL A N 1
ATOM 2115 C CA . VAL A 1 264 ? 3.979 -0.905 -6.439 1.00 96.00 264 VAL A CA 1
ATOM 2116 C C . VAL A 1 264 ? 3.171 -1.078 -7.721 1.00 96.00 264 VAL A C 1
ATOM 2118 O O . VAL A 1 264 ? 3.102 -2.171 -8.273 1.00 96.00 264 VAL A O 1
ATOM 2121 N N . LEU A 1 265 ? 2.544 0.000 -8.186 1.00 93.12 265 LEU A N 1
ATOM 2122 C CA . LEU A 1 265 ? 1.902 0.060 -9.496 1.00 93.12 265 LEU A CA 1
ATOM 2123 C C . LEU A 1 265 ? 2.789 0.802 -10.487 1.00 93.12 265 LEU A C 1
ATOM 2125 O O . LEU A 1 265 ? 3.050 0.279 -11.562 1.00 93.12 265 LEU A O 1
ATOM 2129 N N . GLU A 1 266 ? 3.245 1.997 -10.117 1.00 91.94 266 GLU A N 1
ATOM 2130 C CA . GLU A 1 266 ? 4.112 2.831 -10.950 1.00 91.94 266 GLU A CA 1
ATOM 2131 C C . GLU A 1 266 ? 4.977 3.753 -10.082 1.00 91.94 266 GLU A C 1
ATOM 2133 O O . GLU A 1 266 ? 4.660 3.997 -8.911 1.00 91.94 266 GLU A O 1
ATOM 2138 N N . THR A 1 267 ? 6.047 4.278 -10.672 1.00 93.50 267 THR A N 1
ATOM 2139 C CA . THR A 1 267 ? 6.989 5.200 -10.032 1.00 93.50 267 THR A CA 1
ATOM 2140 C C . THR A 1 267 ? 7.309 6.354 -10.969 1.00 93.50 267 THR A C 1
ATOM 2142 O O . THR A 1 267 ? 7.464 6.131 -12.168 1.00 93.50 267 THR A O 1
ATOM 2145 N N . TRP A 1 268 ? 7.458 7.560 -10.433 1.00 91.81 268 TRP A N 1
ATOM 2146 C CA . TRP A 1 268 ? 7.858 8.745 -11.189 1.00 91.81 268 TRP A CA 1
ATOM 2147 C C . TRP A 1 268 ? 8.743 9.642 -10.330 1.00 91.81 268 TRP A C 1
ATOM 2149 O O . TRP A 1 268 ? 8.636 9.651 -9.104 1.00 91.81 268 TRP A O 1
ATOM 2159 N N . TYR A 1 269 ? 9.608 10.411 -10.979 1.00 92.31 269 TYR A N 1
ATOM 2160 C CA . TYR A 1 269 ? 10.288 11.515 -10.319 1.00 92.31 269 TYR A CA 1
ATOM 2161 C C . TYR A 1 269 ? 9.408 12.755 -10.411 1.00 92.31 269 TYR A C 1
ATOM 2163 O O . TYR A 1 269 ? 8.957 13.123 -11.493 1.00 92.31 269 TYR A O 1
ATOM 2171 N N . ASP A 1 270 ? 9.129 13.346 -9.258 1.00 87.69 270 ASP A N 1
ATOM 2172 C CA . ASP A 1 270 ? 8.472 14.636 -9.142 1.00 87.69 270 ASP A CA 1
ATOM 2173 C C . ASP A 1 270 ? 9.551 15.704 -8.953 1.00 87.69 270 ASP A C 1
ATOM 2175 O O . ASP A 1 270 ? 10.350 15.641 -8.011 1.00 87.69 270 ASP A O 1
ATOM 2179 N N . ASP A 1 271 ? 9.582 16.656 -9.879 1.00 82.19 271 ASP A N 1
ATOM 2180 C CA . ASP A 1 271 ? 10.501 17.792 -9.873 1.00 82.19 271 ASP A CA 1
ATOM 2181 C C . ASP A 1 271 ? 9.815 19.080 -9.380 1.00 82.19 271 ASP A C 1
ATOM 2183 O O . ASP A 1 271 ? 10.315 20.175 -9.626 1.00 82.19 271 ASP A O 1
ATOM 2187 N N . CYS A 1 272 ? 8.676 18.972 -8.680 1.00 82.00 272 CYS A N 1
ATOM 2188 C CA . CYS A 1 272 ? 8.015 20.107 -8.039 1.00 82.00 272 CYS A CA 1
ATOM 2189 C C . CYS A 1 272 ? 8.990 20.897 -7.150 1.00 82.00 272 CYS A C 1
ATOM 2191 O O . CYS A 1 272 ? 9.669 20.323 -6.294 1.00 82.00 272 CYS A O 1
ATOM 2193 N N . ASP A 1 273 ? 9.019 22.223 -7.326 1.00 76.50 273 ASP A N 1
ATOM 2194 C CA . ASP A 1 273 ? 9.947 23.126 -6.634 1.00 76.50 273 ASP A CA 1
ATOM 2195 C C . ASP A 1 273 ? 9.835 23.041 -5.100 1.00 76.50 273 ASP A C 1
ATOM 2197 O O . ASP A 1 273 ? 10.838 23.170 -4.394 1.00 76.50 273 ASP A O 1
ATOM 2201 N N . ASP A 1 274 ? 8.628 22.798 -4.581 1.00 80.44 274 ASP A N 1
ATOM 2202 C CA . ASP A 1 274 ? 8.359 22.785 -3.140 1.00 80.44 274 ASP A CA 1
ATOM 2203 C C . ASP A 1 274 ? 8.760 21.464 -2.465 1.00 80.44 274 ASP A C 1
ATOM 2205 O O . ASP A 1 274 ? 9.167 21.453 -1.300 1.00 80.44 274 ASP A O 1
ATOM 2209 N N . LEU A 1 275 ? 8.641 20.338 -3.175 1.00 83.81 275 LEU A N 1
ATOM 2210 C CA . LEU A 1 275 ? 8.922 19.015 -2.624 1.00 83.81 275 LEU A CA 1
ATOM 2211 C C . LEU A 1 275 ? 9.318 18.031 -3.738 1.00 83.81 275 LEU A C 1
ATOM 2213 O O . LEU A 1 275 ? 8.492 17.215 -4.144 1.00 83.81 275 LEU A O 1
ATOM 2217 N N . PRO A 1 276 ? 10.571 18.072 -4.227 1.00 92.25 276 PRO A N 1
ATOM 2218 C CA . PRO A 1 276 ? 11.040 17.122 -5.224 1.00 92.25 276 PRO A CA 1
ATOM 2219 C C . PRO A 1 276 ? 11.314 15.757 -4.584 1.00 92.25 276 PRO A C 1
ATOM 2221 O O . PRO A 1 276 ? 11.810 15.660 -3.452 1.00 92.25 276 PRO A O 1
ATOM 2224 N N . GLY A 1 277 ? 11.030 14.677 -5.305 1.00 94.50 277 GLY A N 1
ATOM 2225 C CA . GLY A 1 277 ? 11.184 13.325 -4.772 1.00 94.50 277 GLY A CA 1
ATOM 2226 C C . GLY A 1 277 ? 10.722 12.223 -5.717 1.00 94.50 277 GLY A C 1
ATOM 2227 O O . GLY A 1 277 ? 10.202 12.468 -6.801 1.00 94.50 277 GLY A O 1
ATOM 2228 N N . LEU A 1 278 ? 10.934 10.979 -5.299 1.00 95.31 278 LEU A N 1
ATOM 2229 C CA . LEU A 1 278 ? 10.420 9.809 -5.999 1.00 95.31 278 LEU A CA 1
ATOM 2230 C C . LEU A 1 278 ? 8.999 9.538 -5.498 1.00 95.31 278 LEU A C 1
ATOM 2232 O O . LEU A 1 278 ? 8.807 9.109 -4.356 1.00 95.31 278 LEU A O 1
ATOM 2236 N N . GLY A 1 279 ? 8.019 9.790 -6.359 1.00 94.88 279 GLY A N 1
ATOM 2237 C CA . GLY A 1 279 ? 6.626 9.429 -6.154 1.00 94.88 279 GLY A CA 1
ATOM 2238 C C . GLY A 1 279 ? 6.363 7.988 -6.579 1.00 94.88 279 GLY A C 1
ATOM 2239 O O . GLY A 1 279 ? 6.921 7.479 -7.554 1.00 94.88 279 GLY A O 1
ATOM 2240 N N . MET A 1 280 ? 5.514 7.303 -5.822 1.00 95.56 280 MET A N 1
ATOM 2241 C CA . MET A 1 280 ? 5.130 5.927 -6.101 1.00 95.56 280 MET A CA 1
ATOM 2242 C C . MET A 1 280 ? 3.633 5.759 -5.917 1.00 95.56 280 MET A C 1
ATOM 2244 O O . MET A 1 280 ? 3.103 6.005 -4.831 1.00 95.56 280 MET A O 1
ATOM 2248 N N . ARG A 1 281 ? 2.944 5.253 -6.940 1.00 96.19 281 ARG A N 1
ATOM 2249 C CA . ARG A 1 281 ? 1.544 4.851 -6.816 1.00 96.19 281 ARG A CA 1
ATOM 2250 C C . ARG A 1 281 ? 1.525 3.397 -6.424 1.00 96.19 281 ARG A C 1
ATOM 2252 O O . ARG A 1 281 ? 2.108 2.545 -7.091 1.00 96.19 281 ARG A O 1
ATOM 2259 N N . VAL A 1 282 ? 0.833 3.108 -5.337 1.00 96.94 282 VAL A N 1
ATOM 2260 C CA . VAL A 1 282 ? 0.853 1.790 -4.716 1.00 96.94 282 VAL A CA 1
ATOM 2261 C C . VAL A 1 282 ? -0.560 1.342 -4.391 1.00 96.94 282 VAL A C 1
ATOM 2263 O O . VAL A 1 282 ? -1.482 2.159 -4.303 1.00 96.94 282 VAL A O 1
ATOM 2266 N N . ASN A 1 283 ? -0.753 0.040 -4.211 1.00 96.06 283 ASN A N 1
ATOM 2267 C CA . ASN A 1 283 ? -2.023 -0.518 -3.777 1.00 96.06 283 ASN A CA 1
ATOM 2268 C C . ASN A 1 283 ? -1.904 -1.361 -2.499 1.00 96.06 283 ASN A C 1
ATOM 2270 O O . ASN A 1 283 ? -0.831 -1.846 -2.144 1.00 96.06 283 ASN A O 1
ATOM 2274 N N . TYR A 1 284 ? -3.029 -1.481 -1.800 1.00 96.62 284 TYR A N 1
ATOM 2275 C CA . TYR A 1 284 ? -3.213 -2.270 -0.580 1.00 96.62 284 TYR A CA 1
ATOM 2276 C C . TYR A 1 284 ? -4.669 -2.739 -0.484 1.00 96.62 284 TYR A C 1
ATOM 2278 O O . TYR A 1 284 ? -5.529 -2.255 -1.226 1.00 96.62 284 TYR A O 1
ATOM 2286 N N . LEU A 1 285 ? -4.962 -3.673 0.418 1.00 96.00 285 LEU A N 1
ATOM 2287 C CA . LEU A 1 285 ? -6.302 -4.216 0.625 1.00 96.00 285 LEU A CA 1
ATOM 2288 C C . LEU A 1 285 ? -7.049 -3.527 1.760 1.00 96.00 285 LEU A C 1
ATOM 2290 O O . LEU A 1 285 ? -6.503 -3.263 2.828 1.00 96.00 285 LEU A O 1
ATOM 2294 N N . ASP A 1 286 ? -8.329 -3.271 1.525 1.00 95.62 286 ASP A N 1
ATOM 2295 C CA . ASP A 1 286 ? -9.232 -2.664 2.495 1.00 95.62 286 ASP A CA 1
ATOM 2296 C C . ASP A 1 286 ? -10.665 -3.195 2.303 1.00 95.62 286 ASP A C 1
ATOM 2298 O O . ASP A 1 286 ? -10.974 -3.885 1.323 1.00 95.62 286 ASP A O 1
ATOM 2302 N N . PHE A 1 287 ? -11.551 -2.871 3.243 1.00 94.00 287 PHE A N 1
ATOM 2303 C CA . PHE A 1 287 ? -12.944 -3.310 3.260 1.00 94.00 287 PHE A CA 1
ATOM 2304 C C . PHE A 1 287 ? -13.891 -2.103 3.245 1.00 94.00 287 PHE A C 1
ATOM 2306 O O . PHE A 1 287 ? -13.917 -1.317 4.191 1.00 94.00 287 PHE A O 1
ATOM 2313 N N . ASP A 1 288 ? -14.705 -1.966 2.189 1.00 90.38 288 ASP A N 1
ATOM 2314 C CA . ASP A 1 288 ? -15.645 -0.835 2.031 1.00 90.38 288 ASP A CA 1
ATOM 2315 C C . ASP A 1 288 ? -16.953 -0.993 2.840 1.00 90.38 288 ASP A C 1
ATOM 2317 O O . ASP A 1 288 ? -17.859 -0.166 2.742 1.00 90.38 288 ASP A O 1
ATOM 2321 N N . GLY A 1 289 ? -17.078 -2.048 3.651 1.00 88.50 289 GLY A N 1
ATOM 2322 C CA . GLY A 1 289 ? -18.320 -2.404 4.346 1.00 88.50 289 GLY A CA 1
ATOM 2323 C C . GLY A 1 289 ? -19.180 -3.422 3.595 1.00 88.50 289 GLY A C 1
ATOM 2324 O O . GLY A 1 289 ? -20.037 -4.067 4.201 1.00 88.50 289 GLY A O 1
ATOM 2325 N N . GLU A 1 290 ? -18.934 -3.632 2.302 1.00 86.38 290 GLU A N 1
ATOM 2326 C CA . GLU A 1 290 ? -19.667 -4.603 1.483 1.00 86.38 290 GLU A CA 1
ATOM 2327 C C . GLU A 1 290 ? -18.752 -5.582 0.739 1.00 86.38 290 GLU A C 1
ATOM 2329 O O . GLU A 1 290 ? -19.131 -6.739 0.510 1.00 86.38 290 GLU A O 1
ATOM 2334 N N . ARG A 1 291 ? -17.557 -5.128 0.359 1.00 87.62 291 ARG A N 1
ATOM 2335 C CA . ARG A 1 291 ? -16.573 -5.830 -0.460 1.00 87.62 291 ARG A CA 1
ATOM 2336 C C . ARG A 1 291 ? -15.169 -5.624 0.086 1.00 87.62 291 ARG A C 1
ATOM 2338 O O . ARG A 1 291 ? -14.795 -4.546 0.543 1.00 87.62 291 ARG A O 1
ATOM 2345 N N . LEU A 1 292 ? -14.388 -6.687 -0.039 1.00 90.38 292 LEU A N 1
ATOM 2346 C CA . LEU A 1 292 ? -12.950 -6.690 0.170 1.00 90.38 292 LEU A CA 1
ATOM 2347 C C . LEU A 1 292 ? -12.266 -6.423 -1.174 1.00 90.38 292 LEU A C 1
ATOM 2349 O O . LEU A 1 292 ? -12.611 -7.042 -2.188 1.00 90.38 292 LEU A O 1
ATOM 2353 N N . GLY A 1 293 ? -11.330 -5.481 -1.212 1.00 92.25 293 GLY A N 1
ATOM 2354 C CA . GLY A 1 293 ? -10.731 -5.069 -2.474 1.00 92.25 293 GLY A CA 1
ATOM 2355 C C . GLY A 1 293 ? -9.512 -4.179 -2.324 1.00 92.25 293 GLY A C 1
ATOM 2356 O O . GLY A 1 293 ? -9.095 -3.829 -1.225 1.00 92.25 293 GLY A O 1
ATOM 2357 N N . THR A 1 294 ? -8.954 -3.812 -3.470 1.00 94.31 294 THR A N 1
ATOM 2358 C CA . THR A 1 294 ? -7.764 -2.969 -3.560 1.00 94.31 294 THR A CA 1
ATOM 2359 C C . THR A 1 294 ? -8.123 -1.489 -3.497 1.00 94.31 294 THR A C 1
ATOM 2361 O O . THR A 1 294 ? -9.092 -1.028 -4.112 1.00 94.31 294 THR A O 1
ATOM 2364 N N . ARG A 1 295 ? -7.303 -0.734 -2.771 1.00 95.00 295 ARG A N 1
ATOM 2365 C CA . ARG A 1 295 ? -7.246 0.727 -2.773 1.00 95.00 295 ARG A CA 1
ATOM 2366 C C . ARG A 1 295 ? -5.886 1.173 -3.263 1.00 95.00 295 ARG A C 1
ATOM 2368 O O . ARG A 1 295 ? -4.911 0.444 -3.120 1.00 95.00 295 ARG A O 1
ATOM 2375 N N . LYS A 1 296 ? -5.837 2.379 -3.821 1.00 95.56 296 LYS A N 1
ATOM 2376 C CA . LYS A 1 296 ? -4.591 3.029 -4.217 1.00 95.56 296 LYS A CA 1
ATOM 2377 C C . LYS A 1 296 ? -4.252 4.147 -3.238 1.00 95.56 296 LYS A C 1
ATOM 2379 O O . LYS A 1 296 ? -5.155 4.776 -2.686 1.00 95.56 296 LYS A O 1
ATOM 2384 N N . THR A 1 297 ? -2.966 4.369 -3.030 1.00 94.75 297 THR A N 1
ATOM 2385 C CA . THR A 1 297 ? -2.415 5.549 -2.361 1.00 94.75 297 THR A CA 1
ATOM 2386 C C . THR A 1 297 ? -1.094 5.899 -3.023 1.00 94.75 297 THR A C 1
ATOM 2388 O O . THR A 1 297 ? -0.571 5.116 -3.819 1.00 94.75 297 THR A O 1
ATOM 2391 N N . GLU A 1 298 ? -0.569 7.067 -2.699 1.00 94.88 298 GLU A N 1
ATOM 2392 C CA . GLU A 1 298 ? 0.747 7.496 -3.145 1.00 94.88 298 GLU A CA 1
ATOM 2393 C C . GLU A 1 298 ? 1.689 7.525 -1.942 1.00 94.88 298 GLU A C 1
ATOM 2395 O O . GLU A 1 298 ? 1.274 7.836 -0.822 1.00 94.88 298 GLU A O 1
ATOM 2400 N N . LEU A 1 299 ? 2.925 7.095 -2.171 1.00 95.06 299 LEU A N 1
ATOM 2401 C CA . LEU A 1 299 ? 4.038 7.178 -1.235 1.00 95.06 299 LEU A CA 1
ATOM 2402 C C . LEU A 1 299 ? 5.129 8.028 -1.873 1.00 95.06 299 LEU A C 1
ATOM 2404 O O . LEU A 1 299 ? 5.214 8.120 -3.098 1.00 95.06 299 LEU A O 1
ATOM 2408 N N . PHE A 1 300 ? 5.955 8.640 -1.034 1.00 93.38 300 PHE A N 1
ATOM 2409 C CA . PHE A 1 300 ? 6.915 9.629 -1.486 1.00 93.38 300 PHE A CA 1
ATOM 2410 C C . PHE A 1 300 ? 8.252 9.473 -0.765 1.00 93.38 300 PHE A C 1
ATOM 2412 O O . PHE A 1 300 ? 8.294 9.381 0.464 1.00 93.38 300 PHE A O 1
ATOM 2419 N N . VAL A 1 301 ? 9.345 9.455 -1.528 1.00 95.31 301 VAL A N 1
ATOM 2420 C CA . VAL A 1 301 ? 10.711 9.531 -0.999 1.00 95.31 301 VAL A CA 1
ATOM 2421 C C . VAL A 1 301 ? 11.290 10.899 -1.362 1.00 95.31 301 VAL A C 1
ATOM 2423 O O . VAL A 1 301 ? 11.598 11.119 -2.535 1.00 95.31 301 VAL A O 1
ATOM 2426 N N . PRO A 1 302 ? 11.476 11.811 -0.389 1.00 94.44 302 PRO A N 1
ATOM 2427 C CA . PRO A 1 302 ? 12.059 13.121 -0.655 1.00 94.44 302 PRO A CA 1
ATOM 2428 C C . PRO A 1 302 ? 13.445 13.019 -1.290 1.00 94.44 302 PRO A C 1
ATOM 2430 O O . PRO A 1 302 ? 14.239 12.143 -0.932 1.00 94.44 302 PRO A O 1
ATOM 2433 N N . LYS A 1 303 ? 13.755 13.942 -2.203 1.00 94.62 303 LYS A N 1
ATOM 2434 C CA . LYS A 1 303 ? 15.076 14.038 -2.825 1.00 94.62 303 LYS A CA 1
ATOM 2435 C C . LYS A 1 303 ? 16.162 14.232 -1.772 1.00 94.62 303 LYS A C 1
ATOM 2437 O O . LYS A 1 303 ? 16.046 15.068 -0.879 1.00 94.62 303 LYS A O 1
ATOM 2442 N N . TYR A 1 304 ? 17.248 13.477 -1.904 1.00 94.19 304 TYR A N 1
ATOM 2443 C CA . TYR A 1 304 ? 18.397 13.552 -1.006 1.00 94.19 304 TYR A CA 1
ATOM 2444 C C . TYR A 1 304 ? 19.714 13.611 -1.790 1.00 94.19 304 TYR A C 1
ATOM 2446 O O . TYR A 1 304 ? 19.819 13.031 -2.875 1.00 94.19 304 TYR A O 1
ATOM 2454 N N . PRO A 1 305 ? 20.738 14.310 -1.268 1.00 93.00 305 PRO A N 1
ATOM 2455 C CA . PRO A 1 305 ? 22.039 14.385 -1.915 1.00 93.00 305 PRO A CA 1
ATOM 2456 C C . PRO A 1 305 ? 22.863 13.114 -1.679 1.00 93.00 305 PRO A C 1
ATOM 2458 O O . PRO A 1 305 ? 22.798 12.490 -0.621 1.00 93.00 305 PRO A O 1
ATOM 2461 N N . GLY A 1 306 ? 23.716 12.774 -2.645 1.00 91.88 306 GLY A N 1
ATOM 2462 C CA . GLY A 1 306 ? 24.684 11.689 -2.504 1.00 91.88 306 GLY A CA 1
ATOM 2463 C C . GLY A 1 306 ? 24.042 10.301 -2.463 1.00 91.88 306 GLY A C 1
ATOM 2464 O O . GLY A 1 306 ? 23.157 9.983 -3.253 1.00 91.88 306 GLY A O 1
ATOM 2465 N N . THR A 1 307 ? 24.560 9.441 -1.589 1.00 93.38 307 THR A N 1
ATOM 2466 C CA . THR A 1 307 ? 24.096 8.060 -1.397 1.00 93.38 307 THR A CA 1
ATOM 2467 C C . THR A 1 307 ? 23.556 7.921 0.017 1.00 93.38 307 THR A C 1
ATOM 2469 O O . THR A 1 307 ? 24.165 8.447 0.947 1.00 93.38 307 THR A O 1
ATOM 2472 N N . ARG A 1 308 ? 22.440 7.208 0.172 1.00 94.81 308 ARG A N 1
ATOM 2473 C CA . ARG A 1 308 ? 21.792 6.978 1.464 1.00 94.81 308 ARG A CA 1
ATOM 2474 C C . ARG A 1 308 ? 21.515 5.497 1.672 1.00 94.81 308 ARG A C 1
ATOM 2476 O O . ARG A 1 308 ? 21.269 4.786 0.696 1.00 94.81 308 ARG A O 1
ATOM 2483 N N . GLU A 1 309 ? 21.586 5.040 2.916 1.00 93.88 309 GLU A N 1
ATOM 2484 C CA . GLU A 1 309 ? 21.207 3.673 3.273 1.00 93.88 309 GLU A CA 1
ATOM 2485 C C . GLU A 1 309 ? 19.697 3.471 3.110 1.00 93.88 309 GLU A C 1
ATOM 2487 O O . GLU A 1 309 ? 18.905 4.366 3.408 1.00 93.88 309 GLU A O 1
ATOM 2492 N N . LEU A 1 310 ? 19.292 2.294 2.626 1.00 92.62 310 LEU A N 1
ATOM 2493 C CA . LEU A 1 310 ? 17.878 1.993 2.382 1.00 92.62 310 LEU A CA 1
ATOM 2494 C C . LEU A 1 310 ? 17.055 1.966 3.677 1.00 92.62 310 LEU A C 1
ATOM 2496 O O . LEU A 1 310 ? 15.886 2.336 3.651 1.00 92.62 310 LEU A O 1
ATOM 2500 N N . SER A 1 311 ? 17.674 1.593 4.799 1.00 90.56 311 SER A N 1
ATOM 2501 C CA . SER A 1 311 ? 17.072 1.577 6.140 1.00 90.56 311 SER A CA 1
ATOM 2502 C C . SER A 1 311 ? 16.636 2.962 6.633 1.00 90.56 311 SER A C 1
ATOM 2504 O O . SER A 1 311 ? 15.751 3.066 7.480 1.00 90.56 311 SER A O 1
ATOM 2506 N N . GLU A 1 312 ? 17.235 4.033 6.106 1.00 91.94 312 GLU A N 1
ATOM 2507 C CA . GLU A 1 312 ? 16.885 5.412 6.451 1.00 91.94 312 GLU A CA 1
ATOM 2508 C C . GLU A 1 312 ? 15.787 6.004 5.557 1.00 91.94 312 GLU A C 1
ATOM 2510 O O . GLU A 1 312 ? 15.328 7.128 5.796 1.00 91.94 312 GLU A O 1
ATOM 2515 N N . LEU A 1 313 ? 15.402 5.298 4.491 1.00 93.81 313 LEU A N 1
ATOM 2516 C CA . LEU A 1 313 ? 14.364 5.758 3.581 1.00 93.81 313 LEU A CA 1
ATOM 2517 C C . LEU A 1 313 ? 12.977 5.527 4.196 1.00 93.81 313 LEU A C 1
ATOM 2519 O O . LEU A 1 313 ? 12.757 4.536 4.891 1.00 93.81 313 LEU A O 1
ATOM 2523 N N . PRO A 1 314 ? 11.999 6.406 3.912 1.00 93.38 314 PRO A N 1
ATOM 2524 C CA . PRO A 1 314 ? 10.638 6.234 4.416 1.00 93.38 314 PRO A CA 1
ATOM 2525 C C . PRO A 1 314 ? 9.955 4.986 3.841 1.00 93.38 314 PRO A C 1
ATOM 2527 O O . PRO A 1 314 ? 9.017 4.467 4.445 1.00 93.38 314 PRO A O 1
ATOM 2530 N N . THR A 1 315 ? 10.411 4.500 2.683 1.00 95.12 315 THR A N 1
ATOM 2531 C CA . THR A 1 315 ? 9.956 3.248 2.085 1.00 95.12 315 THR A CA 1
ATOM 2532 C C . THR A 1 315 ? 11.098 2.513 1.392 1.00 95.12 315 THR A C 1
ATOM 2534 O O . THR A 1 315 ? 11.996 3.138 0.825 1.00 95.12 315 THR A O 1
ATOM 2537 N N . MET A 1 316 ? 11.056 1.181 1.429 1.00 94.44 316 MET A N 1
ATOM 2538 C CA . MET A 1 316 ? 12.021 0.304 0.767 1.00 94.44 316 MET A CA 1
ATOM 2539 C C . MET A 1 316 ? 11.387 -1.045 0.391 1.00 94.44 316 MET A C 1
ATOM 2541 O O . MET A 1 316 ? 10.354 -1.409 0.954 1.00 94.44 316 MET A O 1
ATOM 2545 N N . PRO A 1 317 ? 11.960 -1.814 -0.551 1.00 95.69 317 PRO A N 1
ATOM 2546 C CA . PRO A 1 317 ? 11.463 -3.152 -0.870 1.00 95.69 317 PRO A CA 1
ATOM 2547 C C . PRO A 1 317 ? 11.494 -4.087 0.344 1.00 95.69 317 PRO A C 1
ATOM 2549 O O . PRO A 1 317 ? 12.493 -4.144 1.061 1.00 95.69 317 PRO A O 1
ATOM 2552 N N . LEU A 1 318 ? 10.402 -4.827 0.563 1.00 95.38 318 LEU A N 1
ATOM 2553 C CA . LEU A 1 318 ? 10.221 -5.672 1.751 1.00 95.38 318 LEU A CA 1
ATOM 2554 C C . LEU A 1 318 ? 11.297 -6.764 1.850 1.00 95.38 318 LEU A C 1
ATOM 2556 O O . LEU A 1 318 ? 11.789 -7.052 2.932 1.00 95.38 318 LEU A O 1
ATOM 2560 N N . ASP A 1 319 ? 11.695 -7.337 0.714 1.00 93.69 319 ASP A N 1
ATOM 2561 C CA . ASP A 1 319 ? 12.728 -8.375 0.615 1.00 93.69 319 ASP A CA 1
ATOM 2562 C C . ASP A 1 319 ? 14.145 -7.865 0.901 1.00 93.69 319 ASP A C 1
ATOM 2564 O O . ASP A 1 319 ? 15.075 -8.658 1.043 1.00 93.69 319 ASP A O 1
ATOM 2568 N N . LEU A 1 320 ? 14.331 -6.544 0.971 1.00 92.75 320 LEU A N 1
ATOM 2569 C CA . LEU A 1 320 ? 15.619 -5.939 1.279 1.00 92.75 320 LEU A CA 1
ATOM 2570 C C . LEU A 1 320 ? 15.787 -5.573 2.756 1.00 92.75 320 LEU A C 1
ATOM 2572 O O . LEU A 1 320 ? 16.894 -5.169 3.118 1.00 92.75 320 LEU A O 1
ATOM 2576 N N . LEU A 1 321 ? 14.759 -5.741 3.589 1.00 91.38 321 LEU A N 1
ATOM 2577 C CA . LEU A 1 321 ? 14.866 -5.579 5.039 1.00 91.38 321 LEU A CA 1
ATOM 2578 C C . LEU A 1 321 ? 15.752 -6.665 5.663 1.00 91.38 321 LEU A C 1
ATOM 2580 O O . LEU A 1 321 ? 15.833 -7.782 5.153 1.00 91.38 321 LEU A O 1
ATOM 2584 N N . GLU A 1 322 ? 16.394 -6.341 6.783 1.00 90.00 322 GLU A N 1
ATOM 2585 C CA . GLU A 1 322 ? 17.142 -7.323 7.581 1.00 90.00 322 GLU A CA 1
ATOM 2586 C C . GLU A 1 322 ? 16.191 -8.300 8.293 1.00 90.00 322 GLU A C 1
ATOM 2588 O O . GLU A 1 322 ? 16.449 -9.500 8.352 1.00 90.00 322 GLU A O 1
ATOM 2593 N N . ASP A 1 323 ? 15.053 -7.792 8.763 1.00 92.62 323 ASP A N 1
ATOM 2594 C CA . ASP A 1 323 ? 13.980 -8.485 9.481 1.00 92.62 323 ASP A CA 1
ATOM 2595 C C . ASP A 1 323 ? 12.773 -8.810 8.576 1.00 92.62 323 ASP A C 1
ATOM 2597 O O . ASP A 1 323 ? 11.640 -8.944 9.042 1.00 92.62 323 ASP A O 1
ATOM 2601 N N . ALA A 1 324 ? 13.006 -8.968 7.265 1.00 93.94 324 ALA A N 1
ATOM 2602 C CA . ALA A 1 324 ? 11.960 -9.153 6.253 1.00 93.94 324 ALA A CA 1
ATOM 2603 C C . ALA A 1 324 ? 10.961 -10.275 6.590 1.00 93.94 324 ALA A C 1
ATOM 2605 O O . ALA A 1 324 ? 9.754 -10.105 6.411 1.00 93.94 324 ALA A O 1
ATOM 2606 N N . GLU A 1 325 ? 11.448 -11.418 7.083 1.00 95.50 325 GLU A N 1
ATOM 2607 C CA . GLU A 1 325 ? 10.599 -12.562 7.439 1.00 95.50 325 GLU A CA 1
ATOM 2608 C C . GLU A 1 325 ? 9.713 -12.275 8.658 1.00 95.50 325 GLU A C 1
ATOM 2610 O O . GLU A 1 325 ? 8.536 -12.643 8.659 1.00 95.50 325 GLU A O 1
ATOM 2615 N N . GLU A 1 326 ? 10.249 -11.589 9.672 1.00 96.50 326 GLU A N 1
ATOM 2616 C CA . GLU A 1 326 ? 9.517 -11.222 10.888 1.00 96.50 326 GLU A CA 1
ATOM 2617 C C . GLU A 1 326 ? 8.436 -10.186 10.573 1.00 96.50 326 GLU A C 1
ATOM 2619 O O . GLU A 1 326 ? 7.265 -10.390 10.906 1.00 96.50 326 GLU A O 1
ATOM 2624 N N . VAL A 1 327 ? 8.798 -9.135 9.832 1.00 96.69 327 VAL A N 1
ATOM 2625 C CA . VAL A 1 327 ? 7.858 -8.100 9.382 1.00 96.69 327 VAL A CA 1
ATOM 2626 C C . VAL A 1 327 ? 6.774 -8.706 8.492 1.00 96.69 327 VAL A C 1
ATOM 2628 O O . VAL A 1 327 ? 5.591 -8.411 8.664 1.00 96.69 327 VAL A O 1
ATOM 2631 N N . HIS A 1 328 ? 7.131 -9.591 7.559 1.00 96.94 328 HIS A N 1
ATOM 2632 C CA . HIS A 1 328 ? 6.145 -10.272 6.723 1.00 96.94 328 HIS A CA 1
ATOM 2633 C C . HIS A 1 328 ? 5.200 -11.152 7.558 1.00 96.94 328 HIS A C 1
ATOM 2635 O O . HIS A 1 328 ? 3.986 -11.118 7.348 1.00 96.94 328 HIS A O 1
ATOM 2641 N N . ALA A 1 329 ? 5.717 -11.904 8.534 1.00 97.25 329 ALA A N 1
ATOM 2642 C CA . ALA A 1 329 ? 4.894 -12.720 9.425 1.00 97.25 329 ALA A CA 1
ATOM 2643 C C . ALA A 1 329 ? 3.929 -11.870 10.273 1.00 97.25 329 ALA A C 1
ATOM 2645 O O . ALA A 1 329 ? 2.756 -12.232 10.405 1.00 97.25 329 ALA A O 1
ATOM 2646 N N . GLU A 1 330 ? 4.386 -10.724 10.790 1.00 97.25 330 GLU A N 1
ATOM 2647 C CA . GLU A 1 330 ? 3.552 -9.744 11.498 1.00 97.25 330 GLU A CA 1
ATOM 2648 C C . GLU A 1 330 ? 2.412 -9.239 10.601 1.00 97.25 330 GLU A C 1
ATOM 2650 O O . GLU A 1 330 ? 1.240 -9.285 10.987 1.00 97.25 330 GLU A O 1
ATOM 2655 N N . LEU A 1 331 ? 2.737 -8.815 9.375 1.00 97.69 331 LEU A N 1
ATOM 2656 C CA . LEU A 1 331 ? 1.769 -8.304 8.402 1.00 97.69 331 LEU A CA 1
ATOM 2657 C C . LEU A 1 331 ? 0.710 -9.352 8.042 1.00 97.69 331 LEU A C 1
ATOM 2659 O O . LEU A 1 331 ? -0.484 -9.044 8.016 1.00 97.69 331 LEU A O 1
ATOM 2663 N N . VAL A 1 332 ? 1.121 -10.602 7.810 1.00 97.62 332 VAL A N 1
ATOM 2664 C CA . VAL A 1 332 ? 0.190 -11.707 7.546 1.00 97.62 332 VAL A CA 1
ATOM 2665 C C . VAL A 1 332 ? -0.705 -11.955 8.761 1.00 97.62 332 VAL A C 1
ATOM 2667 O O . VAL A 1 332 ? -1.923 -12.059 8.606 1.00 97.62 332 VAL A O 1
ATOM 2670 N N . ALA A 1 333 ? -0.144 -12.014 9.973 1.00 97.44 333 ALA A N 1
ATOM 2671 C CA . ALA A 1 333 ? -0.912 -12.232 11.198 1.00 97.44 333 ALA A CA 1
ATOM 2672 C C . ALA A 1 333 ? -1.956 -11.125 11.427 1.00 97.44 333 ALA A C 1
ATOM 2674 O O . ALA A 1 333 ? -3.122 -11.427 11.715 1.00 97.44 333 ALA A O 1
ATOM 2675 N N . ARG A 1 334 ? -1.578 -9.857 11.221 1.00 97.38 334 ARG A N 1
ATOM 2676 C CA . ARG A 1 334 ? -2.507 -8.720 11.248 1.00 97.38 334 ARG A CA 1
ATOM 2677 C C . ARG A 1 334 ? -3.592 -8.866 10.187 1.00 97.38 334 ARG A C 1
ATOM 2679 O O . ARG A 1 334 ? -4.769 -8.687 10.497 1.00 97.38 334 ARG A O 1
ATOM 2686 N N . GLY A 1 335 ? -3.231 -9.246 8.964 1.00 96.88 335 GLY A N 1
ATOM 2687 C CA . GLY A 1 335 ? -4.194 -9.446 7.883 1.00 96.88 335 GLY A CA 1
ATOM 2688 C C . GLY A 1 335 ? -5.223 -10.532 8.165 1.00 96.88 335 GLY A C 1
ATOM 2689 O O . GLY A 1 335 ? -6.391 -10.382 7.809 1.00 96.88 335 GLY A O 1
ATOM 2690 N N . ARG A 1 336 ? -4.842 -11.582 8.898 1.00 95.88 336 ARG A N 1
ATOM 2691 C CA . ARG A 1 336 ? -5.783 -12.604 9.385 1.00 95.88 336 ARG A CA 1
ATOM 2692 C C . ARG A 1 336 ? -6.754 -12.049 10.427 1.00 95.88 336 ARG A C 1
ATOM 2694 O O . ARG A 1 336 ? -7.932 -12.403 10.396 1.00 95.88 336 ARG A O 1
ATOM 2701 N N . LYS A 1 337 ? -6.300 -11.162 11.321 1.00 95.94 337 LYS A N 1
ATOM 2702 C CA . LYS A 1 337 ? -7.200 -10.448 12.246 1.00 95.94 337 LYS A CA 1
ATOM 2703 C C . LYS A 1 337 ? -8.146 -9.521 11.484 1.00 95.94 337 LYS A C 1
ATOM 2705 O O . LYS A 1 337 ? -9.351 -9.584 11.707 1.00 95.94 337 LYS A O 1
ATOM 2710 N N . PHE A 1 338 ? -7.618 -8.723 10.552 1.00 96.44 338 PHE A N 1
ATOM 2711 C CA . PHE A 1 338 ? -8.401 -7.832 9.690 1.00 96.44 338 PHE A CA 1
ATOM 2712 C C . PHE A 1 338 ? -9.517 -8.595 8.965 1.00 96.44 338 PHE A C 1
ATOM 2714 O O . PHE A 1 338 ? -10.679 -8.196 9.012 1.00 96.44 338 PHE A O 1
ATOM 2721 N N . GLU A 1 339 ? -9.175 -9.732 8.358 1.00 93.94 339 GLU A N 1
ATOM 2722 C CA . GLU A 1 339 ? -10.121 -10.641 7.709 1.00 93.94 339 GLU A CA 1
ATOM 2723 C C . GLU A 1 339 ? -11.207 -11.135 8.681 1.00 93.94 339 GLU A C 1
ATOM 2725 O O . GLU A 1 339 ? -12.391 -11.141 8.347 1.00 93.94 339 GLU A O 1
ATOM 2730 N N . GLY A 1 340 ? -10.826 -11.477 9.915 1.00 92.75 340 GLY A N 1
ATOM 2731 C CA . GLY A 1 340 ? -11.758 -11.865 10.976 1.00 92.75 340 GLY A CA 1
ATOM 2732 C C . GLY A 1 340 ? -12.743 -10.766 11.390 1.00 92.75 340 GLY A C 1
ATOM 2733 O O . GLY A 1 340 ? -13.821 -11.081 11.893 1.00 92.75 340 GLY A O 1
ATOM 2734 N N . PHE A 1 341 ? -12.415 -9.495 11.144 1.00 93.69 341 PHE A N 1
ATOM 2735 C CA . PHE A 1 341 ? -13.263 -8.345 11.465 1.00 93.69 341 PHE A CA 1
ATOM 2736 C C . PHE A 1 341 ? -14.184 -7.909 10.321 1.00 93.69 341 PHE A C 1
ATOM 2738 O O . PHE A 1 341 ? -14.895 -6.910 10.451 1.00 93.69 341 PHE A O 1
ATOM 2745 N N . ILE A 1 342 ? -14.236 -8.660 9.217 1.00 90.94 342 ILE A N 1
ATOM 2746 C CA . ILE A 1 342 ? -15.211 -8.416 8.153 1.00 90.94 342 ILE A CA 1
ATOM 2747 C C . ILE A 1 342 ? -16.624 -8.697 8.687 1.00 90.94 342 ILE A C 1
ATOM 2749 O O . ILE A 1 342 ? -16.922 -9.775 9.208 1.00 90.94 342 ILE A O 1
ATOM 2753 N N . GLY A 1 343 ? -17.510 -7.711 8.550 1.00 86.75 343 GLY A N 1
ATOM 2754 C CA . GLY A 1 343 ? -18.866 -7.739 9.098 1.00 86.75 343 GLY A CA 1
ATOM 2755 C C . GLY A 1 343 ? -19.012 -6.869 10.345 1.00 86.75 343 GLY A C 1
ATOM 2756 O O . GLY A 1 343 ? -18.324 -5.860 10.481 1.00 86.75 343 GLY A O 1
ATOM 2757 N N . GLN A 1 344 ? -19.949 -7.240 11.219 1.00 89.69 344 GLN A N 1
ATOM 2758 C CA . GLN A 1 344 ? -20.219 -6.524 12.463 1.00 89.69 344 GLN A CA 1
ATOM 2759 C C . GLN A 1 344 ? -19.715 -7.330 13.661 1.00 89.69 344 GLN A C 1
ATOM 2761 O O . GLN A 1 344 ? -20.130 -8.473 13.856 1.00 89.69 344 GLN A O 1
ATOM 2766 N N . HIS A 1 345 ? -18.863 -6.717 14.485 1.00 93.00 345 HIS A N 1
ATOM 2767 C CA . HIS A 1 345 ? -18.254 -7.364 15.650 1.00 93.00 345 HIS A CA 1
ATOM 2768 C C . HIS A 1 345 ? -18.251 -6.439 16.865 1.00 93.00 345 HIS A C 1
ATOM 2770 O O . HIS A 1 345 ? -17.956 -5.251 16.747 1.00 93.00 345 HIS A O 1
ATOM 2776 N N . TYR A 1 346 ? -18.543 -6.987 18.046 1.00 94.62 346 TYR A N 1
ATOM 2777 C CA . TYR A 1 346 ? -18.384 -6.284 19.321 1.00 94.62 346 TYR A CA 1
ATOM 2778 C C . TYR A 1 346 ? -17.087 -6.720 19.990 1.00 94.62 346 TYR A C 1
ATOM 2780 O O . TYR A 1 346 ? -16.923 -7.895 20.321 1.00 94.62 346 TYR A O 1
ATOM 2788 N N . LEU A 1 347 ? -16.180 -5.768 20.187 1.00 96.56 347 LEU A N 1
ATOM 2789 C CA . LEU A 1 347 ? -14.819 -6.010 20.661 1.00 96.56 347 LEU A CA 1
ATOM 2790 C C . LEU A 1 347 ? -14.458 -5.039 21.787 1.00 96.56 347 LEU A C 1
ATOM 2792 O O . LEU A 1 347 ? -15.155 -4.054 22.041 1.00 96.56 347 LEU A O 1
ATOM 2796 N N . GLN A 1 348 ? -13.371 -5.343 22.479 1.00 96.75 348 GLN A N 1
ATOM 2797 C CA . GLN A 1 348 ? -12.734 -4.476 23.456 1.00 96.75 348 GLN A CA 1
ATOM 2798 C C . GLN A 1 348 ? -11.519 -3.809 22.804 1.00 96.75 348 GLN A C 1
ATOM 2800 O O . GLN A 1 348 ? -10.776 -4.457 22.066 1.00 96.75 348 GLN A O 1
ATOM 2805 N N . TYR A 1 349 ? -11.318 -2.525 23.096 1.00 97.50 349 TYR A N 1
ATOM 2806 C CA . TYR A 1 349 ? -10.173 -1.753 22.626 1.00 97.50 349 TYR A CA 1
ATOM 2807 C C . TYR A 1 349 ? -9.594 -0.913 23.764 1.00 97.50 349 TYR A C 1
ATOM 2809 O O . TYR A 1 349 ? -10.340 -0.305 24.540 1.00 97.50 349 TYR A O 1
ATOM 2817 N N . ASN A 1 350 ? -8.266 -0.884 23.862 1.00 96.38 350 ASN A N 1
ATOM 2818 C CA . ASN A 1 350 ? -7.544 -0.093 24.856 1.00 96.38 350 ASN A CA 1
ATOM 2819 C C . ASN A 1 350 ? -6.259 0.490 24.257 1.00 96.38 350 ASN A C 1
ATOM 2821 O O . ASN A 1 350 ? -5.158 0.065 24.592 1.00 96.38 350 ASN A O 1
ATOM 2825 N N . ASN A 1 351 ? -6.410 1.434 23.332 1.00 95.75 351 ASN A N 1
ATOM 2826 C CA . ASN A 1 351 ? -5.286 2.105 22.687 1.00 95.75 351 ASN A CA 1
ATOM 2827 C C . ASN A 1 351 ? -5.736 3.455 22.087 1.00 95.75 351 ASN A C 1
ATOM 2829 O O . ASN A 1 351 ? -6.845 3.945 22.335 1.00 95.75 351 ASN A O 1
ATOM 2833 N N . ILE A 1 352 ? -4.876 4.080 21.290 1.00 95.62 352 ILE A N 1
ATOM 2834 C CA . ILE A 1 352 ? -5.188 5.248 20.476 1.00 95.62 352 ILE A CA 1
ATOM 2835 C C . ILE A 1 352 ? -5.976 4.790 19.250 1.00 95.62 352 ILE A C 1
ATOM 2837 O O . ILE A 1 352 ? -5.533 3.927 18.503 1.00 95.62 352 ILE A O 1
ATOM 2841 N N . ALA A 1 353 ? -7.142 5.380 19.037 1.00 96.44 353 ALA A N 1
ATOM 2842 C CA . ALA A 1 353 ? -7.919 5.276 17.812 1.00 96.44 353 ALA A CA 1
ATOM 2843 C C . ALA A 1 353 ? -7.807 6.583 17.016 1.00 96.44 353 ALA A C 1
ATOM 2845 O O . ALA A 1 353 ? -7.446 7.632 17.560 1.00 96.44 353 ALA A O 1
ATOM 2846 N N . LEU A 1 354 ? -8.118 6.529 15.728 1.00 95.44 354 LEU A N 1
ATOM 2847 C CA . LEU A 1 354 ? -7.891 7.630 14.799 1.00 95.44 354 LEU A CA 1
ATOM 2848 C C . LEU A 1 354 ? -9.215 8.151 14.242 1.00 95.44 354 LEU A C 1
ATOM 2850 O O . LEU A 1 354 ? -10.161 7.391 14.056 1.00 95.44 354 LEU A O 1
ATOM 2854 N N . LYS A 1 355 ? -9.284 9.445 13.938 1.00 92.69 355 LYS A N 1
ATOM 2855 C CA . LYS A 1 355 ? -10.319 10.013 13.068 1.00 92.69 355 LYS A CA 1
ATOM 2856 C C . LYS A 1 355 ? -9.657 10.868 12.008 1.00 92.69 355 LYS A C 1
ATOM 2858 O O . LYS A 1 355 ? -8.786 11.669 12.347 1.00 92.69 355 LYS A O 1
ATOM 2863 N N . ARG A 1 356 ? -10.076 10.720 10.755 1.00 86.69 356 ARG A N 1
ATOM 2864 C CA . ARG A 1 356 ? -9.594 11.583 9.685 1.00 86.69 356 ARG A CA 1
ATOM 2865 C C . ARG A 1 356 ? -10.279 12.949 9.789 1.00 86.69 356 ARG A C 1
ATOM 2867 O O . ARG A 1 356 ? -11.492 13.025 9.952 1.00 86.69 356 ARG A O 1
ATOM 2874 N N . ILE A 1 357 ? -9.496 14.022 9.776 1.00 84.06 357 ILE A N 1
ATOM 2875 C CA . ILE A 1 357 ? -9.970 15.411 9.813 1.00 84.06 357 ILE A CA 1
ATOM 2876 C C . ILE A 1 357 ? -9.061 16.213 8.885 1.00 84.06 357 ILE A C 1
ATOM 2878 O O . ILE A 1 357 ? -7.853 16.222 9.095 1.00 84.06 357 ILE A O 1
ATOM 2882 N N . ASP A 1 358 ? -9.630 16.836 7.851 1.00 78.12 358 ASP A N 1
ATOM 2883 C CA . ASP A 1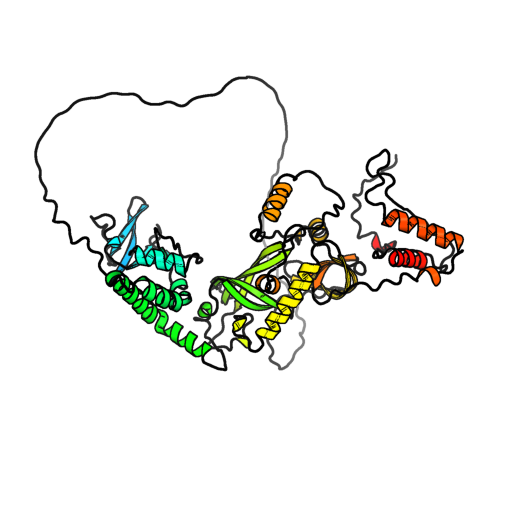 358 ? -8.913 17.700 6.897 1.00 78.12 358 ASP A CA 1
ATOM 2884 C C . ASP A 1 358 ? -7.624 17.075 6.331 1.00 78.12 358 ASP A C 1
ATOM 2886 O O . ASP A 1 358 ? -6.580 17.708 6.221 1.00 78.12 358 ASP A O 1
ATOM 2890 N N . GLY A 1 359 ? -7.682 15.781 6.004 1.00 72.12 359 GLY A N 1
ATOM 2891 C CA . GLY A 1 359 ? -6.538 15.033 5.472 1.00 72.12 359 GLY A CA 1
ATOM 2892 C C . GLY A 1 359 ? -5.551 14.512 6.524 1.00 72.12 359 GLY A C 1
ATOM 2893 O O . GLY A 1 359 ? -4.748 13.646 6.192 1.00 72.12 359 GLY A O 1
ATOM 2894 N N . MET A 1 360 ? -5.662 14.937 7.784 1.00 81.44 360 MET A N 1
ATOM 2895 C CA . MET A 1 360 ? -4.829 14.498 8.910 1.00 81.44 360 MET A CA 1
ATOM 2896 C C . MET A 1 360 ? -5.555 13.489 9.809 1.00 81.44 360 MET A C 1
ATOM 2898 O O . MET A 1 360 ? -6.757 13.256 9.671 1.00 81.44 360 MET A O 1
ATOM 2902 N N . TYR A 1 361 ? -4.829 12.899 10.765 1.00 87.56 361 TYR A N 1
ATOM 2903 C CA . TYR A 1 361 ? -5.403 12.019 11.786 1.00 87.56 361 TYR A CA 1
ATOM 2904 C C . TYR A 1 361 ? -5.435 12.687 13.161 1.00 87.56 361 TYR A C 1
ATOM 2906 O O . TYR A 1 361 ? -4.401 12.947 13.774 1.00 87.56 361 TYR A O 1
ATOM 2914 N N . ALA A 1 362 ? -6.638 12.871 13.700 1.00 91.69 362 ALA A N 1
ATOM 2915 C CA . ALA A 1 362 ? -6.836 13.179 15.108 1.00 91.69 362 ALA A CA 1
ATOM 2916 C C . ALA A 1 362 ? -6.785 11.893 15.945 1.00 91.69 362 ALA A C 1
ATOM 2918 O O . ALA A 1 362 ? -7.447 10.901 15.631 1.00 91.69 362 ALA A O 1
ATOM 2919 N N . LYS A 1 363 ? -6.010 11.924 17.033 1.00 93.25 363 LYS A N 1
ATOM 2920 C CA . LYS A 1 363 ? -5.816 10.793 17.950 1.00 93.25 363 LYS A CA 1
ATOM 2921 C C . LYS A 1 363 ? -6.801 10.862 19.117 1.00 93.25 363 LYS A C 1
ATOM 2923 O O . LYS A 1 363 ? -6.933 11.896 19.770 1.00 93.25 363 LYS A O 1
ATOM 2928 N N . PHE A 1 364 ? -7.454 9.743 19.413 1.00 94.75 364 PHE A N 1
ATOM 2929 C CA . PHE A 1 364 ? -8.391 9.592 20.523 1.00 94.75 364 PHE A CA 1
ATOM 2930 C C . PHE A 1 364 ? -7.980 8.413 21.392 1.00 94.75 364 PHE A C 1
ATOM 2932 O O . PHE A 1 364 ? -7.946 7.282 20.922 1.00 94.75 364 PHE A O 1
ATOM 2939 N N . THR A 1 365 ? -7.724 8.648 22.675 1.00 96.44 365 THR A N 1
ATOM 2940 C CA . THR A 1 365 ? -7.593 7.547 23.632 1.00 96.44 365 THR A CA 1
ATOM 2941 C C . THR A 1 365 ? -8.954 6.881 23.804 1.00 96.44 365 THR A C 1
ATOM 2943 O O . THR A 1 365 ? -9.938 7.539 24.166 1.00 96.44 365 THR A O 1
ATOM 2946 N N . VAL A 1 366 ? -9.010 5.579 23.538 1.00 96.50 366 VAL A N 1
ATOM 2947 C CA . VAL A 1 366 ? -10.209 4.761 23.695 1.00 96.50 366 VAL A CA 1
ATOM 2948 C C . VAL A 1 366 ? -9.883 3.629 24.654 1.00 96.50 366 VAL A C 1
ATOM 2950 O O . VAL A 1 366 ? -8.986 2.833 24.399 1.00 96.50 366 VAL A O 1
ATOM 2953 N N . ASN A 1 367 ? -10.646 3.553 25.739 1.00 95.75 367 ASN A N 1
ATOM 2954 C CA . ASN A 1 367 ? -10.659 2.415 26.643 1.00 95.75 367 ASN A CA 1
ATOM 2955 C C . ASN A 1 367 ? -12.117 1.995 26.835 1.00 95.75 367 ASN A C 1
ATOM 2957 O O . ASN A 1 367 ? -12.918 2.734 27.420 1.00 95.75 367 ASN A O 1
ATOM 2961 N N . GLY A 1 368 ? -12.489 0.854 26.263 1.00 94.75 368 GLY A N 1
ATOM 2962 C CA . GLY A 1 368 ? -13.846 0.339 26.366 1.00 94.75 368 GLY A CA 1
ATOM 2963 C C . GLY A 1 368 ? -14.265 -0.530 25.191 1.00 94.75 368 GLY A C 1
ATOM 2964 O O . GLY A 1 368 ? -13.462 -0.980 24.374 1.00 94.75 368 GLY A O 1
ATOM 2965 N N . ARG A 1 369 ? -15.576 -0.753 25.124 1.00 96.00 369 ARG A N 1
ATOM 2966 C CA . ARG A 1 369 ? -16.204 -1.537 24.065 1.00 96.00 369 ARG A CA 1
ATOM 2967 C C . ARG A 1 369 ? -16.282 -0.725 22.783 1.00 96.00 369 ARG A C 1
ATOM 2969 O O . ARG A 1 369 ? -16.580 0.474 22.807 1.00 96.00 369 ARG A O 1
ATOM 2976 N N . VAL A 1 370 ? -16.088 -1.412 21.669 1.00 97.25 370 VAL A N 1
ATOM 2977 C CA . VAL A 1 370 ? -16.200 -0.875 20.317 1.00 97.25 370 VAL A CA 1
ATOM 2978 C C . VAL A 1 370 ? -17.054 -1.805 19.459 1.00 97.25 370 VAL A C 1
ATOM 2980 O O . VAL A 1 370 ? -17.135 -3.011 19.702 1.00 97.25 370 VAL A O 1
ATOM 2983 N N . MET A 1 371 ? -17.725 -1.238 18.464 1.00 96.19 371 MET A N 1
ATOM 2984 C CA . MET A 1 371 ? -18.396 -1.992 17.406 1.00 96.19 371 MET A CA 1
ATOM 2985 C C . MET A 1 371 ? -17.603 -1.791 16.122 1.00 96.19 371 MET A C 1
ATOM 2987 O O . MET A 1 371 ? -17.570 -0.676 15.613 1.00 96.19 371 MET A O 1
ATOM 2991 N N . ILE A 1 372 ? -16.991 -2.842 15.588 1.00 97.12 372 ILE A N 1
ATOM 2992 C CA . ILE A 1 372 ? -16.396 -2.796 14.251 1.00 97.12 372 ILE A CA 1
ATOM 2993 C C . ILE A 1 372 ? -17.508 -3.048 13.243 1.00 97.12 372 ILE A C 1
ATOM 2995 O O . ILE A 1 372 ? -18.181 -4.073 13.320 1.00 97.12 372 ILE A O 1
ATOM 2999 N N . ASP A 1 373 ? -17.744 -2.072 12.370 1.00 94.06 373 ASP A N 1
ATOM 3000 C CA . ASP A 1 373 ? -18.784 -2.096 11.342 1.00 94.06 373 ASP A CA 1
ATOM 3001 C C . ASP A 1 373 ? -18.479 -1.006 10.303 1.00 94.06 373 ASP A C 1
ATOM 3003 O O . ASP A 1 373 ? -18.935 0.139 10.404 1.00 94.06 373 ASP A O 1
ATOM 3007 N N . ALA A 1 374 ? -17.687 -1.370 9.292 1.00 93.75 374 ALA A N 1
ATOM 3008 C CA . ALA A 1 374 ? -17.306 -0.454 8.219 1.00 93.75 374 ALA A CA 1
ATOM 3009 C C . ALA A 1 374 ? -18.518 0.030 7.403 1.00 93.75 374 ALA A C 1
ATOM 3011 O O . ALA A 1 374 ? -18.540 1.170 6.944 1.00 93.75 374 ALA A O 1
ATOM 3012 N N . LYS A 1 375 ? -19.566 -0.795 7.268 1.00 90.50 375 LYS A N 1
ATOM 3013 C CA . LYS A 1 375 ? -20.777 -0.425 6.525 1.00 90.50 375 LYS A CA 1
ATOM 3014 C C . LYS A 1 375 ? -21.527 0.700 7.229 1.00 90.50 375 LYS A C 1
ATOM 3016 O O . LYS A 1 375 ? -21.931 1.678 6.598 1.00 90.50 375 LYS A O 1
ATOM 3021 N N . THR A 1 376 ? -21.720 0.570 8.540 1.00 90.56 376 THR A N 1
ATOM 3022 C CA . THR A 1 376 ? -22.359 1.618 9.338 1.00 90.56 376 THR A CA 1
ATOM 3023 C C . THR A 1 376 ? -21.475 2.858 9.436 1.00 90.56 376 THR A C 1
ATOM 3025 O O . THR A 1 376 ? -22.014 3.958 9.321 1.00 90.56 376 THR A O 1
ATOM 3028 N N . TYR A 1 377 ? -20.152 2.693 9.563 1.00 93.25 377 TYR A N 1
ATOM 3029 C CA . TYR A 1 377 ? -19.194 3.800 9.524 1.00 93.25 377 TYR A CA 1
ATOM 3030 C C . TYR A 1 377 ? -19.357 4.623 8.240 1.00 93.25 377 TYR A C 1
ATOM 3032 O O . TYR A 1 377 ? -19.677 5.801 8.322 1.00 93.25 377 TYR A O 1
ATOM 3040 N N . HIS A 1 378 ? -19.248 4.015 7.054 1.00 91.75 378 HIS A N 1
ATOM 3041 C CA . HIS A 1 378 ? -19.339 4.746 5.781 1.00 91.75 378 HIS A CA 1
ATOM 3042 C C . HIS A 1 378 ? -20.712 5.385 5.541 1.00 91.75 378 HIS A C 1
ATOM 3044 O O . HIS A 1 378 ? -20.813 6.414 4.879 1.00 91.75 378 HIS A O 1
ATOM 3050 N N . ARG A 1 379 ? -21.781 4.801 6.097 1.00 89.44 379 ARG A N 1
ATOM 3051 C CA . ARG A 1 379 ? -23.128 5.379 6.026 1.00 89.44 379 ARG A CA 1
ATOM 3052 C C . ARG A 1 379 ? -23.277 6.642 6.880 1.00 89.44 379 ARG A C 1
ATOM 3054 O O . ARG A 1 379 ? -24.060 7.513 6.511 1.00 89.44 379 ARG A O 1
ATOM 3061 N N . LEU A 1 380 ? -22.614 6.703 8.035 1.00 90.25 380 LEU A N 1
ATOM 3062 C CA . LEU A 1 380 ? -22.762 7.797 9.005 1.00 90.25 380 LEU A CA 1
ATOM 3063 C C . LEU A 1 380 ? -21.630 8.832 8.931 1.00 90.25 380 LEU A C 1
ATOM 3065 O O . LEU A 1 380 ? -21.846 9.976 9.315 1.00 90.25 380 LEU A O 1
ATOM 3069 N N . GLU A 1 381 ? -20.478 8.463 8.376 1.00 89.38 381 GLU A N 1
ATOM 3070 C CA . GLU A 1 381 ? -19.334 9.333 8.088 1.00 89.38 381 GLU A CA 1
ATOM 3071 C C . GLU A 1 381 ? -19.058 9.321 6.567 1.00 89.38 381 GLU A C 1
ATOM 3073 O O . GLU A 1 381 ? -18.057 8.761 6.111 1.00 89.38 381 GLU A O 1
ATOM 3078 N N . PRO A 1 382 ? -19.951 9.900 5.737 1.00 86.69 382 PRO A N 1
ATOM 3079 C CA . PRO A 1 382 ? -19.841 9.819 4.278 1.00 86.69 382 PRO A CA 1
ATOM 3080 C C . PRO A 1 382 ? -18.576 10.492 3.728 1.00 86.69 382 PRO A C 1
ATOM 3082 O O . PRO A 1 382 ? -18.049 10.043 2.712 1.00 86.69 382 PRO A O 1
ATOM 3085 N N . ASN A 1 383 ? -18.053 11.513 4.414 1.00 87.00 383 ASN A N 1
ATOM 3086 C CA . ASN A 1 383 ? -16.812 12.198 4.028 1.00 87.00 383 ASN A CA 1
ATOM 3087 C C . ASN A 1 383 ? -15.570 11.300 4.157 1.00 87.00 383 ASN A C 1
ATOM 3089 O O . ASN A 1 383 ? -14.594 11.505 3.440 1.00 87.00 383 ASN A O 1
ATOM 3093 N N . ASP A 1 384 ? -15.626 10.290 5.027 1.00 86.62 384 ASP A N 1
ATOM 3094 C CA . ASP A 1 384 ? -14.554 9.311 5.217 1.00 86.62 384 ASP A CA 1
ATOM 3095 C C . ASP A 1 384 ? -14.810 8.013 4.432 1.00 86.62 384 ASP A C 1
ATOM 3097 O O . ASP A 1 384 ? -14.021 7.068 4.506 1.00 86.62 384 ASP A O 1
ATOM 3101 N N . SER A 1 385 ? -15.920 7.938 3.689 1.00 89.94 385 SER A N 1
ATOM 3102 C CA . SER A 1 385 ? -16.270 6.750 2.917 1.00 89.94 385 SER A CA 1
ATOM 3103 C C . SER A 1 385 ? -15.387 6.576 1.686 1.00 89.94 385 SER A C 1
ATOM 3105 O O . SER A 1 385 ? -14.932 7.532 1.058 1.00 89.94 385 SER A O 1
ATOM 3107 N N . PHE A 1 386 ? -15.143 5.321 1.324 1.00 91.62 386 PHE A N 1
ATOM 3108 C CA . PHE A 1 386 ? -14.385 4.968 0.134 1.00 91.62 386 PHE A CA 1
ATOM 3109 C C . PHE A 1 386 ? -14.968 3.725 -0.529 1.00 91.62 386 PHE A C 1
ATOM 3111 O O . PHE A 1 386 ? -15.737 2.970 0.063 1.00 91.62 386 PHE A O 1
ATOM 3118 N N . VAL A 1 387 ? -14.556 3.503 -1.774 1.00 91.00 387 VAL A N 1
ATOM 3119 C CA . VAL A 1 387 ? -14.904 2.317 -2.553 1.00 91.00 387 VAL A CA 1
ATOM 3120 C C . VAL A 1 387 ? -13.631 1.553 -2.881 1.00 91.00 387 VAL A C 1
ATOM 3122 O O . VAL A 1 387 ? -12.591 2.152 -3.162 1.00 91.00 387 VAL A O 1
ATOM 3125 N N . VAL A 1 388 ? -13.715 0.225 -2.865 1.00 92.31 388 VAL A N 1
ATOM 3126 C CA . VAL A 1 388 ? -12.606 -0.649 -3.255 1.00 92.31 388 VAL A CA 1
ATOM 3127 C C . VAL A 1 388 ? -12.801 -1.210 -4.662 1.00 92.31 388 VAL A C 1
ATOM 3129 O O . VAL A 1 388 ? -13.925 -1.483 -5.097 1.00 92.31 388 VAL A O 1
ATOM 3132 N N . LYS A 1 389 ? -11.693 -1.444 -5.374 1.00 89.88 389 LYS A N 1
ATOM 3133 C CA . LYS A 1 389 ? -11.697 -2.274 -6.582 1.00 89.88 389 LYS A CA 1
ATOM 3134 C C . LYS A 1 389 ? -11.681 -3.736 -6.144 1.00 89.88 389 LYS A C 1
ATOM 3136 O O . LYS A 1 389 ? -10.668 -4.236 -5.658 1.00 89.88 389 LYS A O 1
ATOM 3141 N N . GLU A 1 390 ? -12.831 -4.387 -6.280 1.00 81.19 390 GLU A N 1
ATOM 3142 C CA . GLU A 1 390 ? -13.063 -5.763 -5.836 1.00 81.19 390 GLU A CA 1
ATOM 3143 C C . GLU A 1 390 ? -12.006 -6.734 -6.386 1.00 81.19 390 GLU A C 1
ATOM 3145 O O . GLU A 1 390 ? -11.645 -6.670 -7.565 1.00 81.19 390 GLU A O 1
ATOM 3150 N N . LEU A 1 391 ? -11.527 -7.640 -5.528 1.00 79.75 391 LEU A N 1
ATOM 3151 C CA . LEU A 1 391 ? -10.587 -8.688 -5.926 1.00 79.75 391 LEU A CA 1
ATOM 3152 C C . LEU A 1 391 ? -11.208 -9.604 -6.997 1.00 79.75 391 LEU A C 1
ATOM 3154 O O . LEU A 1 391 ? -12.411 -9.894 -6.921 1.00 79.75 391 LEU A O 1
ATOM 3158 N N . PRO A 1 392 ? -10.435 -10.090 -7.985 1.00 72.25 392 PRO A N 1
ATOM 3159 C CA . PRO A 1 392 ? -10.937 -11.056 -8.958 1.00 72.25 392 PRO A CA 1
ATOM 3160 C C . PRO A 1 392 ? -11.488 -12.297 -8.239 1.00 72.25 392 PRO A C 1
ATOM 3162 O O . PRO A 1 392 ? -10.888 -12.789 -7.291 1.00 72.25 392 PRO A O 1
ATOM 3165 N N . ALA A 1 393 ? -12.673 -12.761 -8.650 1.00 62.56 393 ALA A N 1
ATOM 3166 C CA . ALA A 1 393 ? -13.305 -13.939 -8.055 1.00 62.56 393 ALA A CA 1
ATOM 3167 C C . ALA A 1 393 ? -12.488 -15.185 -8.402 1.00 62.56 393 ALA A C 1
ATOM 3169 O O . ALA A 1 393 ? -12.308 -15.465 -9.591 1.00 62.56 393 ALA A O 1
ATOM 3170 N N . GLN A 1 394 ? -12.042 -15.939 -7.397 1.00 60.88 394 GLN A N 1
ATOM 3171 C CA . GLN A 1 394 ? -11.277 -17.157 -7.647 1.00 60.88 394 GLN A CA 1
ATOM 3172 C C . GLN A 1 394 ? -12.182 -18.330 -8.041 1.00 60.88 394 GLN A C 1
ATOM 3174 O O . GLN A 1 394 ? -11.755 -19.178 -8.818 1.00 60.88 394 GLN A O 1
ATOM 3179 N N . ASN A 1 395 ? -13.452 -18.347 -7.602 1.00 58.84 395 ASN A N 1
ATOM 3180 C CA . ASN A 1 395 ? -14.371 -19.462 -7.859 1.00 58.84 395 ASN A CA 1
ATOM 3181 C C . ASN A 1 395 ? -15.720 -19.070 -8.502 1.00 58.84 395 ASN A C 1
ATOM 3183 O O . ASN A 1 395 ? -16.238 -17.963 -8.372 1.00 58.84 395 ASN A O 1
ATOM 3187 N N . GLU A 1 396 ? -16.358 -20.030 -9.181 1.00 56.12 396 GLU A N 1
ATOM 3188 C CA . GLU A 1 396 ? -17.662 -19.836 -9.847 1.00 56.12 396 GLU A CA 1
ATOM 3189 C C . GLU A 1 396 ? -18.816 -19.538 -8.870 1.00 56.12 396 GLU A C 1
ATOM 3191 O O . GLU A 1 396 ? -19.761 -18.824 -9.211 1.00 56.12 396 GLU A O 1
ATOM 3196 N N . ALA A 1 397 ? -18.741 -20.041 -7.634 1.00 58.31 397 ALA A N 1
ATOM 3197 C CA . ALA A 1 397 ? -19.740 -19.770 -6.599 1.00 58.31 397 ALA A CA 1
ATOM 3198 C C . ALA A 1 397 ? -19.784 -18.278 -6.226 1.00 58.31 397 ALA A C 1
ATOM 3200 O O . ALA A 1 397 ? -20.861 -17.681 -6.166 1.00 58.31 397 ALA A O 1
ATOM 3201 N N . THR A 1 398 ? -18.617 -17.648 -6.076 1.00 59.72 398 THR A N 1
ATOM 3202 C CA . THR A 1 398 ? -18.519 -16.222 -5.751 1.00 59.72 398 THR A CA 1
ATOM 3203 C C . THR A 1 398 ? -18.870 -15.344 -6.943 1.00 59.72 398 THR A C 1
ATOM 3205 O O . THR A 1 398 ? -19.539 -14.327 -6.765 1.00 59.72 398 THR A O 1
ATOM 3208 N N . LYS A 1 399 ? -18.571 -15.767 -8.181 1.00 59.84 399 LYS A N 1
ATOM 3209 C CA . LYS A 1 399 ? -19.097 -15.103 -9.392 1.00 59.84 399 LYS A CA 1
ATOM 3210 C C . LYS A 1 399 ? -20.631 -15.080 -9.425 1.00 59.84 399 LYS A C 1
ATOM 3212 O O . LYS A 1 399 ? -21.221 -14.039 -9.734 1.00 59.84 399 LYS A O 1
ATOM 3217 N N . ARG A 1 400 ? -21.290 -16.198 -9.089 1.00 57.28 400 ARG A N 1
ATOM 3218 C CA . ARG A 1 400 ? -22.763 -16.301 -9.062 1.00 57.28 400 ARG A CA 1
ATOM 3219 C C . ARG A 1 400 ? -23.382 -15.408 -7.986 1.00 57.28 400 ARG A C 1
ATOM 3221 O O . ARG A 1 400 ? -24.305 -14.654 -8.297 1.00 57.28 400 ARG A O 1
ATOM 3228 N N . GLU A 1 401 ? -22.845 -15.413 -6.767 1.00 60.28 401 GLU A N 1
ATOM 3229 C CA . GLU A 1 401 ? -23.315 -14.515 -5.702 1.00 60.28 401 GLU A CA 1
ATOM 3230 C C . GLU A 1 401 ? -23.100 -13.031 -6.054 1.00 60.28 401 GLU A C 1
ATOM 3232 O O . GLU A 1 401 ? -24.019 -12.217 -5.902 1.00 60.28 401 GLU A O 1
ATOM 3237 N N . ARG A 1 402 ? -21.942 -12.669 -6.626 1.00 63.62 402 ARG A N 1
ATOM 3238 C CA . ARG A 1 402 ? -21.659 -11.297 -7.095 1.00 63.62 402 ARG A CA 1
ATOM 3239 C C . ARG A 1 402 ? -22.663 -10.825 -8.152 1.00 63.62 402 ARG A C 1
ATOM 3241 O O . ARG A 1 402 ? -23.145 -9.692 -8.084 1.00 63.62 402 ARG A O 1
ATOM 3248 N N . SER A 1 403 ? -23.035 -11.701 -9.089 1.00 57.97 403 SER A N 1
ATOM 3249 C CA . SER A 1 403 ? -24.065 -11.424 -10.103 1.00 57.97 403 SER A CA 1
ATOM 3250 C C . SER A 1 403 ? -25.439 -11.150 -9.477 1.00 57.97 403 SER A C 1
ATOM 3252 O O . SER A 1 403 ? -26.147 -10.234 -9.902 1.00 57.97 403 SER A O 1
ATOM 3254 N N . THR A 1 404 ? -25.802 -11.879 -8.414 1.00 57.81 404 THR A N 1
ATOM 3255 C CA . THR A 1 404 ? -27.066 -11.644 -7.696 1.00 57.81 404 THR A CA 1
ATOM 3256 C C . THR A 1 404 ? -27.078 -10.342 -6.889 1.00 57.81 404 THR A C 1
ATOM 3258 O O . THR A 1 404 ? -28.105 -9.665 -6.881 1.00 57.81 404 THR A O 1
ATOM 3261 N N . ARG A 1 405 ? -25.948 -9.918 -6.289 1.00 58.47 405 ARG A N 1
ATOM 3262 C CA . ARG A 1 405 ? -25.851 -8.623 -5.577 1.00 58.47 405 ARG A CA 1
ATOM 3263 C C . ARG A 1 405 ? -26.062 -7.423 -6.501 1.00 58.47 405 ARG A C 1
ATOM 3265 O O . ARG A 1 405 ? -26.810 -6.519 -6.143 1.00 58.47 405 ARG A O 1
ATOM 3272 N N . ARG A 1 406 ? -25.470 -7.427 -7.704 1.00 54.66 406 ARG A N 1
ATOM 3273 C CA . ARG A 1 406 ? -25.619 -6.322 -8.679 1.00 54.66 406 ARG A CA 1
ATOM 3274 C C . ARG A 1 406 ? -27.070 -6.068 -9.112 1.00 54.66 406 ARG A C 1
ATOM 3276 O O . ARG A 1 406 ? -27.379 -4.963 -9.537 1.00 54.66 406 ARG A O 1
ATOM 3283 N N . LYS A 1 407 ? -27.962 -7.058 -8.991 1.00 47.56 407 LYS A N 1
ATOM 3284 C CA . LYS A 1 407 ? -29.383 -6.941 -9.364 1.00 47.56 407 LYS A CA 1
ATOM 3285 C C . LYS A 1 407 ? -30.290 -6.423 -8.235 1.00 47.56 407 LYS A C 1
ATOM 3287 O O . LYS A 1 407 ? -31.461 -6.167 -8.487 1.00 47.56 407 LYS A O 1
ATOM 3292 N N . GLY A 1 408 ? -29.776 -6.263 -7.012 1.00 44.69 408 GLY A N 1
ATOM 3293 C CA . GLY A 1 408 ? -30.551 -5.909 -5.815 1.00 44.69 408 GLY A CA 1
ATOM 3294 C C . GLY A 1 408 ? -30.481 -4.438 -5.394 1.00 44.69 408 GLY A C 1
ATOM 3295 O O . GLY A 1 408 ? -30.535 -4.160 -4.197 1.00 44.69 408 GLY A O 1
ATOM 3296 N N . PHE A 1 409 ? -30.321 -3.492 -6.326 1.00 37.44 409 PHE A N 1
ATOM 3297 C CA . PHE A 1 409 ? -30.272 -2.059 -6.004 1.00 37.44 409 PHE A CA 1
ATOM 3298 C C . PHE A 1 409 ? -31.689 -1.516 -5.760 1.00 37.44 409 PHE A C 1
ATOM 3300 O O . PHE A 1 409 ? -32.315 -0.933 -6.640 1.00 37.44 409 PHE A O 1
ATOM 3307 N N . GLY A 1 410 ? -32.242 -1.781 -4.577 1.00 37.91 410 GLY A N 1
ATOM 3308 C CA . GLY A 1 410 ? -33.605 -1.364 -4.264 1.00 37.91 410 GLY A CA 1
ATOM 3309 C C . GLY A 1 410 ? -34.084 -1.793 -2.888 1.00 37.91 410 GLY A C 1
ATOM 3310 O O . GLY A 1 410 ? -34.965 -2.634 -2.794 1.00 37.91 410 GLY A O 1
ATOM 3311 N N . MET A 1 411 ? -33.489 -1.231 -1.833 1.00 33.84 411 MET A N 1
ATOM 3312 C CA . MET A 1 411 ? -34.159 -0.709 -0.629 1.00 33.84 411 MET A CA 1
ATOM 3313 C C . MET A 1 411 ? -33.186 -0.641 0.547 1.00 33.84 411 MET A C 1
ATOM 3315 O O . MET A 1 411 ? -32.438 -1.580 0.800 1.00 33.84 411 MET A O 1
ATOM 3319 N N . ALA A 1 412 ? -33.234 0.473 1.281 1.00 38.38 412 ALA A N 1
ATOM 3320 C CA . ALA A 1 412 ? -32.619 0.660 2.589 1.00 38.38 412 ALA A CA 1
ATOM 3321 C C . ALA A 1 412 ? -33.098 -0.426 3.568 1.00 38.38 412 ALA A C 1
ATOM 3323 O O . ALA A 1 412 ? -34.081 -0.266 4.290 1.00 38.38 412 ALA A O 1
ATOM 3324 N N . GLN A 1 413 ? -32.409 -1.563 3.554 1.00 37.25 413 GLN A N 1
ATOM 3325 C CA . GLN A 1 413 ? -32.633 -2.649 4.485 1.00 37.25 413 GLN A CA 1
ATOM 3326 C C . GLN A 1 413 ? -31.861 -2.323 5.761 1.00 37.25 413 GLN A C 1
ATOM 3328 O O . GLN A 1 413 ? -30.649 -2.517 5.855 1.00 37.25 413 GLN A O 1
ATOM 3333 N N . PHE A 1 414 ? -32.572 -1.740 6.724 1.00 38.28 414 PHE A N 1
ATOM 3334 C CA . PHE A 1 414 ? -32.082 -1.583 8.085 1.00 38.28 414 PHE A CA 1
ATOM 3335 C C . PHE A 1 414 ? -31.720 -2.971 8.626 1.00 38.28 414 PHE A C 1
ATOM 3337 O O . PHE A 1 414 ? -32.566 -3.858 8.642 1.00 38.28 414 PHE A O 1
ATOM 3344 N N . LEU A 1 415 ? -30.453 -3.142 9.021 1.00 41.38 415 LEU A N 1
ATOM 3345 C CA . LEU A 1 415 ? -29.915 -4.345 9.665 1.00 41.38 415 LEU A CA 1
ATOM 3346 C C . LEU A 1 415 ? -30.166 -5.643 8.873 1.00 41.38 415 LEU A C 1
ATOM 3348 O O . LEU A 1 415 ? -30.860 -6.541 9.335 1.00 41.38 415 LEU A O 1
ATOM 3352 N N . SER A 1 416 ? -29.591 -5.778 7.673 1.00 39.88 416 SER A N 1
ATOM 3353 C CA . SER A 1 416 ? -29.454 -7.120 7.098 1.00 39.88 416 SER A CA 1
ATOM 3354 C C . SER A 1 416 ? -28.236 -7.815 7.715 1.00 39.88 416 SER A C 1
ATOM 3356 O O . SER A 1 416 ? -27.111 -7.506 7.321 1.00 39.88 416 SER A O 1
ATOM 3358 N N . ASP A 1 417 ? -28.464 -8.801 8.585 1.00 46.12 417 ASP A N 1
ATOM 3359 C CA . ASP A 1 417 ? -27.479 -9.783 9.088 1.00 46.12 417 ASP A CA 1
ATOM 3360 C C . ASP A 1 417 ? -26.956 -10.724 7.976 1.00 46.12 417 ASP A C 1
ATOM 3362 O O . ASP A 1 417 ? -26.561 -11.869 8.206 1.00 46.12 417 ASP A O 1
ATOM 3366 N N . LYS A 1 418 ? -26.937 -10.265 6.716 1.00 53.12 418 LYS A N 1
ATOM 3367 C CA . LYS A 1 418 ? -26.300 -11.005 5.631 1.00 53.12 418 LYS A CA 1
ATOM 3368 C C . LYS A 1 418 ? -24.803 -10.972 5.877 1.00 53.12 418 LYS A C 1
ATOM 3370 O O . LYS A 1 418 ? -24.140 -9.985 5.561 1.00 53.12 418 LYS A O 1
ATOM 3375 N N . LYS A 1 419 ? -24.290 -12.072 6.429 1.00 57.41 419 LYS A N 1
ATOM 3376 C CA . LYS A 1 419 ? -22.860 -12.335 6.552 1.00 57.41 419 LYS A CA 1
ATOM 3377 C C . LYS A 1 419 ? -22.211 -12.021 5.208 1.00 57.41 419 LYS A C 1
ATOM 3379 O O . LYS A 1 419 ? -22.598 -12.577 4.178 1.00 57.41 419 LYS A O 1
ATOM 3384 N N . VAL A 1 420 ? -21.288 -11.065 5.206 1.00 66.25 420 VAL A N 1
ATOM 3385 C CA . VAL A 1 420 ? -20.565 -10.701 3.994 1.00 66.25 420 VAL A CA 1
ATOM 3386 C C . VAL A 1 420 ? -19.717 -11.909 3.619 1.00 66.25 420 VAL A C 1
ATOM 3388 O O . VAL A 1 420 ? -18.720 -12.200 4.267 1.00 66.25 420 VAL A O 1
ATOM 3391 N N . VAL A 1 421 ? -20.165 -12.661 2.614 1.00 66.75 421 VAL A N 1
ATOM 3392 C CA . VAL A 1 421 ? -19.392 -13.771 2.061 1.00 66.75 421 VAL A CA 1
ATOM 3393 C C . VAL A 1 421 ? -18.216 -13.174 1.296 1.00 66.75 421 VAL A C 1
ATOM 3395 O O . VAL A 1 421 ? -18.410 -12.389 0.366 1.00 66.75 421 VAL A O 1
ATOM 3398 N N . HIS A 1 422 ? -17.006 -13.525 1.716 1.00 71.94 422 HIS A N 1
ATOM 3399 C CA . HIS A 1 422 ? -15.766 -13.237 1.011 1.00 71.94 422 HIS A CA 1
ATOM 3400 C C . HIS A 1 422 ? -14.932 -14.519 0.936 1.00 71.94 422 HIS A C 1
ATOM 3402 O O . HIS A 1 422 ? -15.098 -15.434 1.745 1.00 71.94 422 HIS A O 1
ATOM 3408 N N . GLU A 1 423 ? -14.060 -14.601 -0.065 1.00 77.06 423 GLU A N 1
ATOM 3409 C CA . GLU A 1 423 ? -13.084 -15.687 -0.152 1.00 77.06 423 GLU A CA 1
ATOM 3410 C C . GLU A 1 423 ? -11.985 -15.460 0.884 1.00 77.06 423 GLU A C 1
ATOM 3412 O O . GLU A 1 423 ? -11.709 -14.317 1.266 1.00 77.06 423 GLU A O 1
ATOM 3417 N N . LYS A 1 424 ? -11.382 -16.555 1.351 1.00 86.31 424 LYS A N 1
ATOM 3418 C CA . LYS A 1 424 ? -10.259 -16.472 2.277 1.00 86.31 424 LYS A CA 1
ATOM 3419 C C . LYS A 1 424 ? -9.068 -15.824 1.568 1.00 86.31 424 LYS A C 1
ATOM 3421 O O . LYS A 1 424 ? -8.705 -16.268 0.480 1.00 86.31 424 LYS A O 1
ATOM 3426 N N . LEU A 1 425 ? -8.455 -14.814 2.177 1.00 89.19 425 LEU A N 1
ATOM 3427 C CA . LEU A 1 425 ? -7.289 -14.133 1.613 1.00 89.19 425 LEU A CA 1
ATOM 3428 C C . LEU A 1 425 ? -6.085 -15.078 1.515 1.00 89.19 425 LEU A C 1
ATOM 3430 O O . LEU A 1 425 ? -5.819 -15.849 2.443 1.00 89.19 425 LEU A O 1
ATOM 3434 N N . SER A 1 426 ? -5.306 -14.973 0.437 1.00 92.12 426 SER A N 1
ATOM 3435 C CA . SER A 1 426 ? -3.972 -15.588 0.372 1.00 92.12 426 SER A CA 1
ATOM 3436 C C . SER A 1 426 ? -3.031 -14.948 1.406 1.00 92.12 426 SER A C 1
ATOM 3438 O O . SER A 1 426 ? -3.347 -13.888 1.944 1.00 92.12 426 SER A O 1
ATOM 3440 N N . ASP A 1 427 ? -1.902 -15.577 1.747 1.00 93.06 427 ASP A N 1
ATOM 3441 C CA . ASP A 1 427 ? -0.926 -14.954 2.664 1.00 93.06 427 ASP A CA 1
ATOM 3442 C C . ASP A 1 427 ? -0.352 -13.660 2.062 1.00 93.06 427 ASP A C 1
ATOM 3444 O O . ASP A 1 427 ? -0.266 -12.646 2.750 1.00 93.06 427 ASP A O 1
ATOM 3448 N N . ALA A 1 428 ? -0.076 -13.662 0.753 1.00 91.00 428 ALA A N 1
ATOM 3449 C CA . ALA A 1 428 ? 0.400 -12.485 0.027 1.00 91.00 428 ALA A CA 1
ATOM 3450 C C . ALA A 1 428 ? -0.605 -11.320 0.070 1.00 91.00 428 ALA A C 1
ATOM 3452 O O . ALA A 1 428 ? -0.217 -10.165 0.220 1.00 91.00 428 ALA A O 1
ATOM 3453 N N . ASP A 1 429 ? -1.902 -11.616 -0.034 1.00 92.62 429 ASP A N 1
ATOM 3454 C CA . ASP A 1 429 ? -2.955 -10.608 0.077 1.00 92.62 429 ASP A CA 1
ATOM 3455 C C . ASP A 1 429 ? -3.158 -10.157 1.529 1.00 92.62 429 ASP A C 1
ATOM 3457 O O . ASP A 1 429 ? -3.307 -8.965 1.793 1.00 92.62 429 ASP A O 1
ATOM 3461 N N . ALA A 1 430 ? -3.119 -11.084 2.491 1.00 95.25 430 ALA A N 1
ATOM 3462 C CA . ALA A 1 430 ? -3.238 -10.761 3.912 1.00 95.25 430 ALA A CA 1
ATOM 3463 C C . ALA A 1 430 ? -2.151 -9.769 4.360 1.00 95.25 430 ALA A C 1
ATOM 3465 O O . ALA A 1 430 ? -2.465 -8.809 5.068 1.00 95.25 430 ALA A O 1
ATOM 3466 N N . ALA A 1 431 ? -0.915 -9.932 3.879 1.00 96.81 431 ALA A N 1
ATOM 3467 C CA . ALA A 1 431 ? 0.190 -9.017 4.166 1.00 96.81 431 ALA A CA 1
ATOM 3468 C C . ALA A 1 431 ? -0.057 -7.572 3.681 1.00 96.81 431 ALA A C 1
ATOM 3470 O O . ALA A 1 431 ? 0.503 -6.630 4.237 1.00 96.81 431 ALA A O 1
ATOM 3471 N N . LEU A 1 432 ? -0.913 -7.381 2.671 1.00 97.00 432 LEU A N 1
ATOM 3472 C CA . LEU A 1 432 ? -1.231 -6.077 2.078 1.00 97.00 432 LEU A CA 1
ATOM 3473 C C . LEU A 1 432 ? -2.464 -5.408 2.687 1.00 97.00 432 LEU A C 1
ATOM 3475 O O . LEU A 1 432 ? -2.919 -4.384 2.181 1.00 97.00 432 LEU A O 1
ATOM 3479 N N . THR A 1 433 ? -3.055 -5.974 3.733 1.00 96.94 433 THR A N 1
ATOM 3480 C CA . THR A 1 433 ? -4.242 -5.393 4.371 1.00 96.94 433 THR A CA 1
ATOM 3481 C C . THR A 1 433 ? -3.941 -4.078 5.094 1.00 96.94 433 THR A C 1
ATOM 3483 O O . THR A 1 433 ? -2.831 -3.809 5.559 1.00 96.94 433 THR A O 1
ATOM 3486 N N . ASN A 1 434 ? -4.954 -3.217 5.183 1.00 95.69 434 ASN A N 1
ATOM 3487 C CA . ASN A 1 434 ? -4.878 -1.985 5.951 1.00 95.69 434 ASN A CA 1
ATOM 3488 C C . ASN A 1 434 ? -4.641 -2.288 7.444 1.00 95.69 434 ASN A C 1
ATOM 3490 O O . ASN A 1 434 ? -5.199 -3.235 7.992 1.00 95.69 434 ASN A O 1
ATOM 3494 N N . ALA A 1 435 ? -3.858 -1.447 8.128 1.00 96.12 435 ALA A N 1
ATOM 3495 C CA . ALA A 1 435 ? -3.569 -1.658 9.550 1.00 96.12 435 ALA A CA 1
ATOM 3496 C C . ALA A 1 435 ? -4.762 -1.352 10.473 1.00 96.12 435 ALA A C 1
ATOM 3498 O O . ALA A 1 435 ? -4.782 -1.783 11.627 1.00 96.12 435 ALA A O 1
ATOM 3499 N N . THR A 1 436 ? -5.749 -0.603 9.974 1.00 96.44 436 THR A N 1
ATOM 3500 C CA . THR A 1 436 ? -6.911 -0.151 10.739 1.00 96.44 436 THR A CA 1
ATOM 3501 C C . THR A 1 436 ? -8.228 -0.693 10.190 1.00 96.44 436 THR A C 1
ATOM 3503 O O . THR A 1 436 ? -8.390 -0.909 8.987 1.00 96.44 436 THR A O 1
ATOM 3506 N N . VAL A 1 437 ? -9.200 -0.863 11.086 1.00 96.94 437 VAL A N 1
ATOM 3507 C CA . VAL A 1 437 ? -10.601 -1.181 10.780 1.00 96.94 437 VAL A CA 1
ATOM 3508 C C . VAL A 1 437 ? -11.525 -0.083 11.301 1.00 96.94 437 VAL A C 1
ATOM 3510 O O . VAL A 1 437 ? -11.196 0.631 12.247 1.00 96.94 437 VAL A O 1
ATOM 3513 N N . ARG A 1 438 ? -12.695 0.071 10.676 1.00 96.62 438 ARG A N 1
ATOM 3514 C CA . ARG A 1 438 ? -13.630 1.170 10.955 1.00 96.62 438 ARG A CA 1
ATOM 3515 C C . ARG A 1 438 ? -14.738 0.719 11.897 1.00 96.62 438 ARG A C 1
ATOM 3517 O O . ARG A 1 438 ? -15.326 -0.350 11.715 1.00 96.62 438 ARG A O 1
ATOM 3524 N N . GLY A 1 439 ? -15.055 1.546 12.887 1.00 96.56 439 GLY A N 1
ATOM 3525 C CA . GLY A 1 439 ? -16.078 1.209 13.868 1.00 96.56 439 GLY A CA 1
ATOM 3526 C C . GLY A 1 439 ? -16.531 2.377 14.731 1.00 96.56 439 GLY A C 1
ATOM 3527 O O . GLY A 1 439 ? -16.178 3.528 14.493 1.00 96.56 439 GLY A O 1
ATOM 3528 N N . TYR A 1 440 ? -17.299 2.066 15.768 1.00 96.62 440 TYR A N 1
ATOM 3529 C CA . TYR A 1 440 ? -17.847 3.010 16.731 1.00 96.62 440 TYR A CA 1
ATOM 3530 C C . TYR A 1 440 ? -17.302 2.753 18.138 1.00 96.62 440 TYR A C 1
ATOM 3532 O O . TYR A 1 440 ? -17.377 1.629 18.637 1.00 96.62 440 TYR A O 1
ATOM 3540 N N . SER A 1 441 ? -16.811 3.799 18.805 1.00 96.56 441 SER A N 1
ATOM 3541 C CA . SER A 1 441 ? -16.463 3.753 20.230 1.00 96.56 441 SER A CA 1
ATOM 3542 C C . SER A 1 441 ? -17.674 4.119 21.083 1.00 96.56 441 SER A C 1
ATOM 3544 O O . SER A 1 441 ? -18.191 5.233 20.980 1.00 96.56 441 SER A O 1
ATOM 3546 N N . PHE A 1 442 ? -18.100 3.213 21.971 1.00 93.62 442 PHE A N 1
ATOM 3547 C CA . PHE A 1 442 ? -19.201 3.477 22.907 1.00 93.62 442 PHE A CA 1
ATOM 3548 C C . PHE A 1 442 ? -18.797 4.464 24.010 1.00 93.62 442 PHE A C 1
ATOM 3550 O O . PHE A 1 442 ? -19.634 5.238 24.472 1.00 93.62 442 PHE A O 1
ATOM 3557 N N . THR A 1 443 ? -17.517 4.481 24.395 1.00 91.19 443 THR A N 1
ATOM 3558 C CA . THR A 1 443 ? -16.979 5.406 25.403 1.00 91.19 443 THR A CA 1
ATOM 3559 C C . THR A 1 443 ? -16.910 6.836 24.863 1.00 91.19 443 THR A C 1
ATOM 3561 O O . THR A 1 443 ? -17.366 7.773 25.513 1.00 91.19 443 THR A O 1
ATOM 3564 N N . ASN A 1 444 ? -16.373 7.015 23.651 1.00 91.75 444 ASN A N 1
ATOM 3565 C CA . ASN A 1 444 ? -16.175 8.335 23.035 1.00 91.75 444 ASN A CA 1
ATOM 3566 C C . ASN A 1 444 ? -17.378 8.792 22.190 1.00 91.75 444 ASN A C 1
ATOM 3568 O O . ASN A 1 444 ? -17.368 9.918 21.682 1.00 91.75 444 ASN A O 1
ATOM 3572 N N . LYS A 1 445 ? -18.370 7.908 22.017 1.00 92.81 445 LYS A N 1
ATOM 3573 C CA . LYS A 1 445 ? -19.620 8.099 21.270 1.00 92.81 445 LYS A CA 1
ATOM 3574 C C . LYS A 1 445 ? -19.415 8.629 19.850 1.00 92.81 445 LYS A C 1
ATOM 3576 O O . LYS A 1 445 ? -20.097 9.553 19.413 1.00 92.81 445 LYS A O 1
ATOM 3581 N N . ARG A 1 446 ? -18.451 8.058 19.128 1.00 93.62 446 ARG A N 1
ATOM 3582 C CA . ARG A 1 446 ? -18.081 8.494 17.773 1.00 93.62 446 ARG A CA 1
ATOM 3583 C C . ARG A 1 446 ? -17.511 7.359 16.936 1.00 93.62 446 ARG A C 1
ATOM 3585 O O . ARG A 1 446 ? -16.973 6.393 17.481 1.00 93.62 446 ARG A O 1
ATOM 3592 N N . PHE A 1 447 ? -17.599 7.526 15.622 1.00 95.44 447 PHE A N 1
ATOM 3593 C CA . PHE A 1 447 ? -16.932 6.670 14.652 1.00 95.44 447 PHE A CA 1
ATOM 3594 C C . PHE A 1 447 ? -15.438 6.994 14.582 1.00 95.44 447 PHE A C 1
ATOM 3596 O O . PHE A 1 447 ? -15.065 8.168 14.564 1.00 95.44 447 PHE A O 1
ATOM 3603 N N . LEU A 1 448 ? -14.609 5.948 14.616 1.00 96.75 448 LEU A N 1
ATOM 3604 C CA . LEU A 1 448 ? -13.144 5.995 14.621 1.00 96.75 448 LEU A CA 1
ATOM 3605 C C . LEU A 1 448 ? -12.573 4.819 13.814 1.00 96.75 448 LEU A C 1
ATOM 3607 O O . LEU A 1 448 ? -13.256 3.821 13.560 1.00 96.75 448 LEU A O 1
ATOM 3611 N N . GLU A 1 449 ? -11.295 4.924 13.472 1.00 96.56 449 GLU A N 1
ATOM 3612 C CA . GLU A 1 449 ? -10.472 3.815 13.012 1.00 96.56 449 GLU A CA 1
ATOM 3613 C C . GLU A 1 449 ? -9.670 3.218 14.175 1.00 96.56 449 GLU A C 1
ATOM 3615 O O . GLU A 1 449 ? -9.082 3.941 14.982 1.00 96.56 449 GLU A O 1
ATOM 3620 N N . PHE A 1 450 ? -9.631 1.892 14.246 1.00 97.69 450 PHE A N 1
ATOM 3621 C CA . PHE A 1 450 ? -8.978 1.121 15.301 1.00 97.69 450 PHE A CA 1
ATOM 3622 C C . PHE A 1 450 ? -7.880 0.259 14.696 1.00 97.69 450 PHE A C 1
ATOM 3624 O O . PHE A 1 450 ? -8.108 -0.363 13.659 1.00 97.69 450 PHE A O 1
ATOM 3631 N N . PHE A 1 451 ? -6.713 0.186 15.335 1.00 97.50 451 PHE A N 1
ATOM 3632 C CA . PHE A 1 451 ? -5.662 -0.730 14.897 1.00 97.50 451 PHE A CA 1
ATOM 3633 C C . PHE A 1 451 ? -6.131 -2.178 15.052 1.00 97.50 451 PHE A C 1
ATOM 3635 O O . PHE A 1 451 ? -6.611 -2.569 16.117 1.00 97.50 451 PHE A O 1
ATOM 3642 N N . ALA A 1 452 ? -6.003 -2.970 13.986 1.00 96.69 452 ALA A N 1
ATOM 3643 C CA . ALA A 1 452 ? -6.498 -4.345 13.957 1.00 96.69 452 ALA A CA 1
ATOM 3644 C C . ALA A 1 452 ? -5.811 -5.237 15.006 1.00 96.69 452 ALA A C 1
ATOM 3646 O O . ALA A 1 452 ? -6.419 -6.176 15.515 1.00 96.69 452 ALA A O 1
ATOM 3647 N N . ASP A 1 453 ? -4.562 -4.934 15.363 1.00 95.69 453 ASP A N 1
ATOM 3648 C CA . ASP A 1 453 ? -3.823 -5.710 16.359 1.00 95.69 453 ASP A CA 1
ATOM 3649 C C . ASP A 1 453 ? -4.294 -5.513 17.794 1.00 95.69 453 ASP A C 1
ATOM 3651 O O . ASP A 1 453 ? -4.153 -6.433 18.599 1.00 95.69 453 ASP A O 1
ATOM 3655 N N . GLU A 1 454 ? -4.899 -4.361 18.067 1.00 96.50 454 GLU A N 1
ATOM 3656 C CA . GLU A 1 454 ? -5.266 -3.868 19.397 1.00 96.50 454 GLU A CA 1
ATOM 3657 C C . GLU A 1 454 ? -6.740 -4.151 19.740 1.00 96.50 454 GLU A C 1
ATOM 3659 O O . GLU A 1 454 ? -7.307 -3.593 20.685 1.00 96.50 454 GLU A O 1
ATOM 3664 N N . LEU A 1 455 ? -7.385 -5.006 18.943 1.00 96.75 455 LEU A N 1
ATOM 3665 C CA . LEU A 1 455 ? -8.764 -5.438 19.116 1.00 96.75 455 LEU A CA 1
ATOM 3666 C C . LEU A 1 455 ? -8.821 -6.836 19.726 1.00 96.75 455 LEU A C 1
ATOM 3668 O O . LEU A 1 455 ? -8.279 -7.797 19.178 1.00 96.75 455 LEU A O 1
ATOM 3672 N N . PHE A 1 456 ? -9.561 -6.958 20.826 1.00 95.44 456 PHE A N 1
ATOM 3673 C CA . PHE A 1 456 ? -9.659 -8.199 21.588 1.00 95.44 456 PHE A CA 1
ATOM 3674 C C . PHE A 1 456 ? -11.122 -8.599 21.825 1.00 95.44 456 PHE A C 1
ATOM 3676 O O . PHE A 1 456 ? -12.002 -7.733 21.877 1.00 95.44 456 PHE A O 1
ATOM 3683 N N . PRO A 1 457 ? -11.421 -9.901 21.986 1.00 95.62 457 PRO A N 1
ATOM 3684 C CA . PRO A 1 457 ? -12.748 -10.348 22.396 1.00 95.62 457 PRO A CA 1
ATOM 3685 C C . PRO A 1 457 ? -13.180 -9.719 23.727 1.00 95.62 457 PRO A C 1
ATOM 3687 O O . PRO A 1 457 ? -12.369 -9.539 24.632 1.00 95.62 457 PRO A O 1
ATOM 3690 N N . ILE A 1 458 ? -14.471 -9.409 23.864 1.00 94.69 458 ILE A N 1
ATOM 3691 C CA . ILE A 1 458 ? -15.026 -8.907 25.128 1.00 94.69 458 ILE A CA 1
ATOM 3692 C C . ILE A 1 458 ? -15.164 -10.065 26.124 1.00 94.69 458 ILE A C 1
ATOM 3694 O O . ILE A 1 458 ? -15.809 -11.076 25.831 1.00 94.69 458 ILE A O 1
ATOM 3698 N N . GLU A 1 459 ? -14.631 -9.877 27.329 1.00 93.69 459 GLU A N 1
ATOM 3699 C CA . GLU A 1 459 ? -14.914 -10.729 28.484 1.00 93.69 459 GLU A CA 1
ATOM 3700 C C . GLU A 1 459 ? -16.254 -10.322 29.112 1.00 93.69 459 GLU A C 1
ATOM 3702 O O . GLU A 1 459 ? -16.367 -9.305 29.795 1.00 93.69 459 GLU A O 1
ATOM 3707 N N . TRP A 1 460 ? -17.299 -11.098 28.832 1.00 92.12 460 TRP A N 1
ATOM 3708 C CA . TRP A 1 460 ? -18.652 -10.832 29.323 1.00 92.12 460 TRP A CA 1
ATOM 3709 C C . TRP A 1 460 ? -18.864 -11.412 30.720 1.00 92.12 460 TRP A C 1
ATOM 3711 O O . TRP A 1 460 ? -18.658 -12.610 30.931 1.00 92.12 460 TRP A O 1
ATOM 3721 N N . ASN A 1 461 ? -19.371 -10.606 31.655 1.00 89.69 461 ASN A N 1
ATOM 3722 C CA . ASN A 1 461 ? -19.740 -11.091 32.985 1.00 89.69 461 ASN A CA 1
ATOM 3723 C C . ASN A 1 461 ? -21.205 -11.545 33.019 1.00 89.69 461 ASN A C 1
ATOM 3725 O O . ASN A 1 461 ? -22.083 -10.854 33.532 1.00 89.69 461 ASN A O 1
ATOM 3729 N N . THR A 1 462 ? -21.481 -12.744 32.516 1.00 83.06 462 THR A N 1
ATOM 3730 C CA . THR A 1 462 ? -22.850 -13.287 32.471 1.00 83.06 462 THR A CA 1
ATOM 3731 C C . THR A 1 462 ? -23.456 -13.603 33.845 1.00 83.06 462 THR A C 1
ATOM 3733 O O . THR A 1 462 ? -24.667 -13.792 33.936 1.00 83.06 462 THR A O 1
ATOM 3736 N N . ASN A 1 463 ? -22.650 -13.616 34.913 1.00 84.38 463 ASN A N 1
ATOM 3737 C CA . ASN A 1 463 ? -23.095 -13.864 36.293 1.00 84.38 463 ASN A CA 1
ATOM 3738 C C . ASN A 1 463 ? -23.442 -12.563 37.043 1.00 84.38 463 ASN A C 1
ATOM 3740 O O . ASN A 1 463 ? -23.708 -12.569 38.244 1.00 84.38 463 ASN A O 1
ATOM 3744 N N . CYS A 1 464 ? -23.453 -11.421 36.351 1.00 83.69 464 CYS A N 1
ATOM 3745 C CA . CYS A 1 464 ? -23.758 -10.108 36.922 1.00 83.69 464 CYS A CA 1
ATOM 3746 C C . CYS A 1 464 ? -25.125 -10.053 37.639 1.00 83.69 464 CYS A C 1
ATOM 3748 O O . CYS A 1 464 ? -25.275 -9.365 38.649 1.00 83.69 464 CYS A O 1
ATOM 3750 N N . PHE A 1 465 ? -26.114 -10.827 37.172 1.00 82.75 465 PHE A N 1
ATOM 3751 C CA . PHE A 1 465 ? -27.443 -10.903 37.787 1.00 82.75 465 PHE A CA 1
ATOM 3752 C C . PHE A 1 465 ? -27.436 -11.525 39.188 1.00 82.75 465 PHE A C 1
ATOM 3754 O O . PHE A 1 465 ? -28.327 -11.211 39.984 1.00 82.75 465 PHE A O 1
ATOM 3761 N N . ASP A 1 466 ? -26.451 -12.357 39.524 1.00 82.81 466 ASP A N 1
ATOM 3762 C CA . ASP A 1 466 ? -26.347 -12.968 40.854 1.00 82.81 466 ASP A CA 1
ATOM 3763 C C . ASP A 1 466 ? -25.973 -11.922 41.907 1.00 82.81 466 ASP A C 1
ATOM 3765 O O . ASP A 1 466 ? -26.485 -11.946 43.025 1.00 82.81 466 ASP A O 1
ATOM 3769 N N . GLN A 1 467 ? -25.159 -10.941 41.513 1.00 81.06 467 GLN A N 1
ATOM 3770 C CA . GLN A 1 467 ? -24.705 -9.840 42.367 1.00 81.06 467 GLN A CA 1
ATOM 3771 C C . GLN A 1 467 ? -25.746 -8.721 42.502 1.00 81.06 467 GLN A C 1
ATOM 3773 O O . GLN A 1 467 ? -25.684 -7.908 43.424 1.00 81.06 467 GLN A O 1
ATOM 3778 N N . LEU A 1 468 ? -26.718 -8.668 41.590 1.00 84.00 468 LEU A N 1
ATOM 3779 C CA . LEU A 1 468 ? -27.743 -7.635 41.578 1.00 84.00 468 LEU A CA 1
ATOM 3780 C C . LEU A 1 468 ? -28.727 -7.836 42.742 1.00 84.00 468 LEU A C 1
ATOM 3782 O O . LEU A 1 468 ? -29.326 -8.898 42.875 1.00 84.00 468 LEU A O 1
ATOM 3786 N N . VAL A 1 469 ? -28.955 -6.831 43.584 1.00 81.94 469 VAL A N 1
ATOM 3787 C CA . VAL A 1 469 ? -29.932 -6.940 44.684 1.00 81.94 469 VAL A CA 1
ATOM 3788 C C . VAL A 1 469 ? -31.324 -6.572 44.163 1.00 81.94 469 VAL A C 1
ATOM 3790 O O . VAL A 1 469 ? -31.752 -5.425 44.233 1.00 81.94 469 VAL A O 1
ATOM 3793 N N . LEU A 1 470 ? -32.019 -7.560 43.598 1.00 81.50 470 LEU A N 1
ATOM 3794 C CA . LEU A 1 470 ? -33.405 -7.469 43.127 1.00 81.50 470 LEU A CA 1
ATOM 3795 C C . LEU A 1 470 ? -34.195 -8.696 43.581 1.00 81.50 470 LEU A C 1
ATOM 3797 O O . LEU A 1 470 ? -33.617 -9.763 43.799 1.00 81.50 470 LEU A O 1
ATOM 3801 N N . ASP A 1 471 ? -35.516 -8.548 43.664 1.00 84.69 471 ASP A N 1
ATOM 3802 C CA . ASP A 1 471 ? -36.420 -9.669 43.908 1.00 84.69 471 ASP A CA 1
ATOM 3803 C C . ASP A 1 471 ? -36.183 -10.789 42.864 1.00 84.69 471 ASP A C 1
ATOM 3805 O O . ASP A 1 471 ? -36.126 -10.499 41.659 1.00 84.69 471 ASP A O 1
ATOM 3809 N N . PRO A 1 472 ? -36.028 -12.061 43.281 1.00 86.75 472 PRO A N 1
ATOM 3810 C CA . PRO A 1 472 ? -35.754 -13.169 42.367 1.00 86.75 472 PRO A CA 1
ATOM 3811 C C . PRO A 1 472 ? -36.780 -13.328 41.235 1.00 86.75 472 PRO A C 1
ATOM 3813 O O . PRO A 1 472 ? -36.405 -13.682 40.114 1.00 86.75 472 PRO A O 1
ATOM 3816 N N . ALA A 1 473 ? -38.062 -13.042 41.487 1.00 85.94 473 ALA A N 1
ATOM 3817 C CA . ALA A 1 473 ? -39.105 -13.103 40.466 1.00 85.94 473 ALA A CA 1
ATOM 3818 C C . ALA A 1 473 ? -38.934 -11.985 39.426 1.00 85.94 473 ALA A C 1
ATOM 3820 O O . ALA A 1 473 ? -39.087 -12.227 38.224 1.00 85.94 473 ALA A O 1
ATOM 3821 N N . VAL A 1 474 ? -38.540 -10.784 39.862 1.00 85.00 474 VAL A N 1
ATOM 3822 C CA . VAL A 1 474 ? -38.240 -9.657 38.963 1.00 85.00 474 VAL A CA 1
ATOM 3823 C C . VAL A 1 474 ? -37.011 -9.963 38.109 1.00 85.00 474 VAL A C 1
ATOM 3825 O O . VAL A 1 474 ? -37.072 -9.792 36.892 1.00 85.00 474 VAL A O 1
ATOM 3828 N N . LYS A 1 475 ? -35.929 -10.495 38.701 1.00 87.06 475 LYS A N 1
ATOM 3829 C CA . LYS A 1 475 ? -34.735 -10.921 37.944 1.00 87.06 475 LYS A CA 1
ATOM 3830 C C . LYS A 1 475 ? -35.091 -11.917 36.845 1.00 87.06 475 LYS A C 1
ATOM 3832 O O . LYS A 1 475 ? -34.724 -11.707 35.692 1.00 87.06 475 LYS A O 1
ATOM 3837 N N . LYS A 1 476 ? -35.852 -12.959 37.196 1.00 87.38 476 LYS A N 1
ATOM 3838 C CA . LYS A 1 476 ? -36.279 -14.001 36.254 1.00 87.38 476 LYS A CA 1
ATOM 3839 C C . LYS A 1 476 ? -37.134 -13.430 35.122 1.00 87.38 476 LYS A C 1
ATOM 3841 O O . LYS A 1 476 ? -36.976 -13.836 33.976 1.00 87.38 476 LYS A O 1
ATOM 3846 N N . THR A 1 477 ? -38.001 -12.468 35.435 1.00 88.00 477 THR A N 1
ATOM 3847 C CA . THR A 1 477 ? -38.837 -11.781 34.440 1.00 88.00 477 THR A CA 1
ATOM 3848 C C . THR A 1 477 ? -37.986 -10.959 33.474 1.00 88.00 477 THR A C 1
ATOM 3850 O O . THR A 1 477 ? -38.141 -11.092 32.264 1.00 88.00 477 THR A O 1
ATOM 3853 N N . VAL A 1 478 ? -37.045 -10.157 33.987 1.00 86.44 478 VAL A N 1
ATOM 3854 C CA . VAL A 1 478 ? -36.132 -9.360 33.151 1.00 86.44 478 VAL A CA 1
ATOM 3855 C C . VAL A 1 478 ? -35.275 -10.268 32.270 1.00 86.44 478 VAL A C 1
ATOM 3857 O O . VAL A 1 478 ? -35.210 -10.047 31.066 1.00 86.44 478 VAL A O 1
ATOM 3860 N N . GLN A 1 479 ? -34.673 -11.320 32.831 1.00 87.38 479 GLN A N 1
ATOM 3861 C CA . GLN A 1 479 ? -33.881 -12.280 32.056 1.00 87.38 479 GLN A CA 1
ATOM 3862 C C . GLN A 1 479 ? -34.708 -12.919 30.935 1.00 87.38 479 GLN A C 1
ATOM 3864 O O . GLN A 1 479 ? -34.270 -12.915 29.790 1.00 87.38 479 GLN A O 1
ATOM 3869 N N . ALA A 1 480 ? -35.925 -13.391 31.229 1.00 85.50 480 ALA A N 1
ATOM 3870 C CA . ALA A 1 480 ? -36.796 -14.003 30.227 1.00 85.50 480 ALA A CA 1
ATOM 3871 C C . ALA A 1 480 ? -37.169 -13.032 29.092 1.00 85.50 480 ALA A C 1
ATOM 3873 O O . ALA A 1 480 ? -37.074 -13.397 27.920 1.00 85.50 480 ALA A O 1
ATOM 3874 N N . LEU A 1 481 ? -37.544 -11.791 29.429 1.00 84.75 481 LEU A N 1
ATOM 3875 C CA . LEU A 1 481 ? -37.912 -10.769 28.444 1.00 84.75 481 LEU A CA 1
ATOM 3876 C C . LEU A 1 481 ? -36.742 -10.419 27.523 1.00 84.75 481 LEU A C 1
ATOM 3878 O O . LEU A 1 481 ? -36.903 -10.378 26.304 1.00 84.75 481 LEU A O 1
ATOM 3882 N N . VAL A 1 482 ? -35.559 -10.181 28.095 1.00 84.88 482 VAL A N 1
ATOM 3883 C CA . VAL A 1 482 ? -34.398 -9.754 27.308 1.00 84.88 482 VAL A CA 1
ATOM 3884 C C . VAL A 1 482 ? -33.819 -10.930 26.508 1.00 84.88 482 VAL A C 1
ATOM 3886 O O . VAL A 1 482 ? -33.442 -10.735 25.357 1.00 84.88 482 VAL A O 1
ATOM 3889 N N . SER A 1 483 ? -33.810 -12.159 27.042 1.00 82.38 483 SER A N 1
ATOM 3890 C CA . SER A 1 483 ? -33.403 -13.352 26.280 1.00 82.38 483 SER A CA 1
ATOM 3891 C C . SER A 1 483 ? -34.307 -13.619 25.081 1.00 82.38 483 SER A C 1
ATOM 3893 O O . SER A 1 483 ? -33.787 -13.839 23.990 1.00 82.38 483 SER A O 1
ATOM 3895 N N . SER A 1 484 ? -35.633 -13.570 25.263 1.00 81.12 484 SER A N 1
ATOM 3896 C CA . SER A 1 484 ? -36.585 -13.751 24.158 1.00 81.12 484 SER A CA 1
ATOM 3897 C C . SER A 1 484 ? -36.385 -12.671 23.095 1.00 81.12 484 SER A C 1
ATOM 3899 O O . SER A 1 484 ? -36.195 -12.986 21.925 1.00 81.12 484 SER A O 1
ATOM 3901 N N . HIS A 1 485 ? -36.280 -11.402 23.503 1.00 76.69 485 HIS A N 1
ATOM 3902 C CA . HIS A 1 485 ? -36.055 -10.293 22.570 1.00 76.69 485 HIS A CA 1
ATOM 3903 C C . HIS A 1 485 ? -34.704 -10.366 21.837 1.00 76.69 485 HIS A C 1
ATOM 3905 O O . HIS A 1 485 ? -34.595 -9.990 20.670 1.00 76.69 485 HIS A O 1
ATOM 3911 N N . ALA A 1 486 ? -33.657 -10.863 22.500 1.00 74.00 486 ALA A N 1
ATOM 3912 C CA . ALA A 1 486 ? -32.339 -11.013 21.893 1.00 74.00 486 ALA A CA 1
ATOM 3913 C C . ALA A 1 486 ? -32.284 -12.136 20.841 1.00 74.00 486 ALA A C 1
ATOM 3915 O O . ALA A 1 486 ? -31.481 -12.017 19.911 1.00 74.00 486 ALA A O 1
ATOM 3916 N N . GLN A 1 487 ? -33.109 -13.182 20.985 1.00 69.25 487 GLN A N 1
ATOM 3917 C CA . GLN A 1 487 ? -33.165 -14.352 20.098 1.00 69.25 487 GLN A CA 1
ATOM 3918 C C . GLN A 1 487 ? -34.167 -14.192 18.933 1.00 69.25 487 GLN A C 1
ATOM 3920 O O . GLN A 1 487 ? -33.856 -14.608 17.821 1.00 69.25 487 GLN A O 1
ATOM 3925 N N . ASP A 1 488 ? -35.319 -13.541 19.138 1.00 59.59 488 ASP A N 1
ATOM 3926 C CA . ASP A 1 488 ? -36.439 -13.471 18.171 1.00 59.59 488 ASP A CA 1
ATOM 3927 C C . ASP A 1 488 ? -36.355 -12.318 17.144 1.00 59.59 488 ASP A C 1
ATOM 3929 O O . ASP A 1 488 ? -37.348 -11.665 16.816 1.00 59.59 488 ASP A O 1
ATOM 3933 N N . ARG A 1 489 ? -35.174 -12.038 16.579 1.00 56.06 489 ARG A N 1
ATOM 3934 C CA . ARG A 1 489 ? -35.055 -10.983 15.548 1.00 56.06 489 ARG A CA 1
ATOM 3935 C C . ARG A 1 489 ? -35.633 -11.358 14.179 1.00 56.06 489 ARG A C 1
ATOM 3937 O O . ARG A 1 489 ? -35.915 -10.456 13.396 1.00 56.06 489 ARG A O 1
ATOM 3944 N N . GLU A 1 490 ? -35.824 -12.644 13.890 1.00 50.59 490 GLU A N 1
ATOM 3945 C CA . GLU A 1 490 ? -36.317 -13.104 12.580 1.00 50.59 490 GLU A CA 1
ATOM 3946 C C . GLU A 1 490 ? -37.824 -13.423 12.539 1.00 50.59 490 GLU A C 1
ATOM 3948 O O . GLU A 1 490 ? -38.365 -13.617 11.453 1.00 50.59 490 GLU A O 1
ATOM 3953 N N . SER A 1 491 ? -38.524 -13.475 13.681 1.00 44.16 491 SER A N 1
ATOM 3954 C CA . SER A 1 491 ? -39.821 -14.172 13.775 1.00 44.16 491 SER A CA 1
ATOM 3955 C C . SER A 1 491 ? -41.032 -13.316 14.174 1.00 44.16 491 SER A C 1
ATOM 3957 O O . SER A 1 491 ? -42.158 -13.795 14.035 1.00 44.16 491 SER A O 1
ATOM 3959 N N . PHE A 1 492 ? -40.855 -12.069 14.630 1.00 46.56 492 PHE A N 1
ATOM 3960 C CA . PHE A 1 492 ? -41.972 -11.227 15.084 1.00 46.56 492 PHE A CA 1
ATOM 3961 C C . PHE A 1 492 ? -42.134 -9.973 14.215 1.00 46.56 492 PHE A C 1
ATOM 3963 O O . PHE A 1 492 ? -41.465 -8.958 14.413 1.00 46.56 492 PHE A O 1
ATOM 3970 N N . ASP A 1 493 ? -43.041 -10.040 13.242 1.00 41.28 493 ASP A N 1
ATOM 3971 C CA . ASP A 1 493 ? -43.596 -8.864 12.565 1.00 41.28 493 ASP A CA 1
ATOM 3972 C C . ASP A 1 493 ? -45.073 -8.793 12.986 1.00 41.28 493 ASP A C 1
ATOM 3974 O O . ASP A 1 493 ? -45.855 -9.701 12.698 1.00 41.28 493 ASP A O 1
ATOM 3978 N N . ASP A 1 494 ? -45.433 -7.776 13.775 1.00 48.41 494 ASP A N 1
ATOM 3979 C CA . ASP A 1 494 ? -46.827 -7.482 14.131 1.00 48.41 494 ASP A CA 1
ATOM 3980 C C . ASP A 1 494 ? -47.631 -7.165 12.847 1.00 48.41 494 ASP A C 1
ATOM 3982 O O . ASP A 1 494 ? -47.076 -7.016 11.758 1.00 48.41 494 ASP A O 1
ATOM 3986 N N . ILE A 1 495 ? -48.951 -6.995 12.955 1.00 51.38 495 ILE A N 1
ATOM 3987 C CA . ILE A 1 495 ? -49.858 -6.644 11.842 1.00 51.38 495 ILE A CA 1
ATOM 3988 C C . ILE A 1 495 ? -49.356 -5.420 11.040 1.00 51.38 495 ILE A C 1
ATOM 3990 O O . ILE A 1 495 ? -49.684 -5.263 9.863 1.00 51.38 495 ILE A O 1
ATOM 3994 N N . VAL A 1 496 ? -48.545 -4.557 11.663 1.00 51.03 496 VAL A N 1
ATOM 3995 C CA . VAL A 1 496 ? -47.854 -3.435 11.022 1.00 51.03 496 VAL A CA 1
ATOM 3996 C C . VAL A 1 496 ? -46.349 -3.698 10.988 1.00 51.03 496 VAL A C 1
ATOM 3998 O O . VAL A 1 496 ? -45.702 -3.721 12.035 1.00 51.03 496 VAL A O 1
ATOM 4001 N N . LYS A 1 497 ? -45.794 -3.784 9.774 1.00 50.59 497 LYS A N 1
ATOM 4002 C CA . LYS A 1 497 ? -44.361 -3.974 9.517 1.00 50.59 497 LYS A CA 1
ATOM 4003 C C . LYS A 1 497 ? -43.502 -3.005 10.340 1.00 50.59 497 LYS A C 1
ATOM 4005 O O . LYS A 1 497 ? -43.594 -1.788 10.156 1.00 50.59 497 LYS A O 1
ATOM 4010 N N . GLY A 1 498 ? -42.671 -3.541 11.236 1.00 52.47 498 GLY A N 1
ATOM 4011 C CA . GLY A 1 498 ? -41.757 -2.769 12.094 1.00 52.47 498 GLY A CA 1
ATOM 4012 C C . GLY A 1 498 ? -42.336 -2.241 13.420 1.00 52.47 498 GLY A C 1
ATOM 4013 O O . GLY A 1 498 ? -41.621 -1.558 14.157 1.00 52.47 498 GLY A O 1
ATOM 4014 N N . LYS A 1 499 ? -43.595 -2.547 13.766 1.00 52.38 499 LYS A N 1
ATOM 4015 C CA . LYS A 1 499 ? -44.180 -2.262 15.092 1.00 52.38 499 LYS A CA 1
ATOM 4016 C C . LYS A 1 499 ? -44.053 -3.499 15.998 1.00 52.38 499 LYS A C 1
ATOM 4018 O O . LYS A 1 499 ? -44.060 -4.622 15.518 1.00 52.38 499 LYS A O 1
ATOM 4023 N N . GLY A 1 500 ? -43.882 -3.302 17.310 1.00 55.97 500 GLY A N 1
ATOM 4024 C CA . GLY A 1 500 ? -43.812 -4.406 18.288 1.00 55.97 500 GLY A CA 1
ATOM 4025 C C . GLY A 1 500 ? -42.443 -5.088 18.446 1.00 55.97 500 GLY A C 1
ATOM 4026 O O . GLY A 1 500 ? -42.272 -5.892 19.354 1.00 55.97 500 GLY A O 1
ATOM 4027 N N . GLN A 1 501 ? -41.438 -4.716 17.647 1.00 62.03 501 GLN A N 1
ATOM 4028 C CA . GLN A 1 501 ? -40.081 -5.284 17.716 1.00 62.03 501 GLN A CA 1
ATOM 4029 C C . GLN A 1 501 ? -39.177 -4.653 18.788 1.00 62.03 501 GLN A C 1
ATOM 4031 O O . GLN A 1 501 ? -37.997 -4.983 18.875 1.00 62.03 501 GLN A O 1
ATOM 4036 N N . GLY A 1 502 ? -39.684 -3.710 19.584 1.00 66.50 502 GLY A N 1
ATOM 4037 C CA . GLY A 1 502 ? -38.908 -2.992 20.596 1.00 66.50 502 GLY A CA 1
ATOM 4038 C C . GLY A 1 502 ? -39.271 -3.428 22.010 1.00 66.50 502 GLY A C 1
ATOM 4039 O O . GLY A 1 502 ? -40.439 -3.376 22.386 1.00 66.50 502 GLY A O 1
ATOM 4040 N N . LEU A 1 503 ? -38.272 -3.789 22.815 1.00 79.12 503 LEU A N 1
ATOM 4041 C CA . LEU A 1 503 ? -38.425 -3.957 24.258 1.00 79.12 503 LEU A CA 1
ATOM 4042 C C . LEU A 1 503 ? -38.025 -2.654 24.958 1.00 79.12 503 LEU A C 1
ATOM 4044 O O . LEU A 1 503 ? -36.874 -2.227 24.872 1.00 79.12 503 LEU A O 1
ATOM 4048 N N . VAL A 1 504 ? -38.972 -2.024 25.658 1.00 83.12 504 VAL A N 1
ATOM 4049 C CA . VAL A 1 504 ? -38.724 -0.821 26.464 1.00 83.12 504 VAL A CA 1
ATOM 4050 C C . VAL A 1 504 ? -38.923 -1.161 27.934 1.00 83.12 504 VAL A C 1
ATOM 4052 O O . VAL A 1 504 ? -40.025 -1.503 28.356 1.00 83.12 504 VAL A O 1
ATOM 4055 N N . CYS A 1 505 ? -37.856 -1.032 28.719 1.00 84.38 505 CYS A N 1
ATOM 4056 C CA . CYS A 1 505 ? -37.880 -1.239 30.163 1.00 84.38 505 CYS A CA 1
ATOM 4057 C C . CYS A 1 505 ? -37.709 0.102 30.882 1.00 84.38 505 CYS A C 1
ATOM 4059 O O . CYS A 1 505 ? -36.748 0.826 30.626 1.00 84.38 505 CYS A O 1
ATOM 4061 N N . VAL A 1 506 ? -38.607 0.413 31.819 1.00 88.06 506 VAL A N 1
ATOM 4062 C CA . VAL A 1 506 ? -38.495 1.597 32.683 1.00 88.06 506 VAL A CA 1
ATOM 4063 C C . VAL A 1 506 ? -38.132 1.149 34.094 1.00 88.06 506 VAL A C 1
ATOM 4065 O O . VAL A 1 506 ? -38.920 0.489 34.766 1.00 88.06 506 VAL A O 1
ATOM 4068 N N . LEU A 1 507 ? -36.936 1.521 34.553 1.00 86.19 507 LEU A N 1
ATOM 4069 C CA . LEU A 1 507 ? -36.479 1.272 35.920 1.00 86.19 507 LEU A CA 1
ATOM 4070 C C . LEU A 1 507 ? -36.726 2.525 36.767 1.00 86.19 507 LEU A C 1
ATOM 4072 O O . LEU A 1 507 ? -36.054 3.540 36.584 1.00 86.19 507 LEU A O 1
ATOM 4076 N N . HIS A 1 508 ? -37.680 2.466 37.698 1.00 88.00 508 HIS A N 1
ATOM 4077 C CA . HIS A 1 508 ? -38.016 3.584 38.583 1.00 88.00 508 HIS A CA 1
ATOM 4078 C C . HIS A 1 508 ? -37.632 3.285 40.038 1.00 88.00 508 HIS A C 1
ATOM 4080 O O . HIS A 1 508 ? -37.668 2.145 40.488 1.00 88.00 508 HIS A O 1
ATOM 4086 N N . GLY A 1 509 ? -37.252 4.321 40.789 1.00 86.56 509 GLY A N 1
ATOM 4087 C CA . GLY A 1 509 ? -36.915 4.200 42.209 1.00 86.56 509 GLY A CA 1
ATOM 4088 C C . GLY A 1 509 ? -35.950 5.286 42.698 1.00 86.56 509 GLY A C 1
ATOM 4089 O O . GLY A 1 509 ? -35.409 6.032 41.870 1.00 86.56 509 GLY A O 1
ATOM 4090 N N . PRO A 1 510 ? -35.695 5.364 44.018 1.00 87.88 510 PRO A N 1
ATOM 4091 C CA . PRO A 1 510 ? -34.772 6.329 44.625 1.00 87.88 510 PRO A CA 1
ATOM 4092 C C . PRO A 1 510 ? -33.363 6.307 43.993 1.00 87.88 510 PRO A C 1
ATOM 4094 O O . PRO A 1 510 ? -32.970 5.303 43.387 1.00 87.88 510 PRO A O 1
ATOM 4097 N N . PRO A 1 511 ? -32.574 7.394 44.063 1.00 87.62 511 PRO A N 1
ATOM 4098 C CA . PRO A 1 511 ? -31.181 7.379 43.606 1.00 87.62 511 PRO A CA 1
ATOM 4099 C C . PRO A 1 511 ? -30.354 6.335 44.379 1.00 87.62 511 PRO A C 1
ATOM 4101 O O . PRO A 1 511 ? -30.632 6.053 45.538 1.00 87.62 511 PRO A O 1
ATOM 4104 N N . GLY A 1 512 ? -29.356 5.730 43.726 1.00 82.38 512 GLY A N 1
ATOM 4105 C CA . GLY A 1 512 ? -28.446 4.762 44.361 1.00 82.38 512 GLY A CA 1
ATOM 4106 C C . GLY A 1 512 ? -28.930 3.306 44.448 1.00 82.38 512 GLY A C 1
ATOM 4107 O O . GLY A 1 512 ? -28.147 2.443 44.814 1.00 82.38 512 GLY A O 1
ATOM 4108 N N . VAL A 1 513 ? -30.166 2.983 44.046 1.00 85.44 513 VAL A N 1
ATOM 4109 C CA . VAL A 1 513 ? -30.725 1.610 44.153 1.00 85.44 513 VAL A CA 1
ATOM 4110 C C . VAL A 1 513 ? -30.315 0.642 43.025 1.00 85.44 513 VAL A C 1
ATOM 4112 O O . VAL A 1 513 ? -30.993 -0.348 42.783 1.00 85.44 513 VAL A O 1
ATOM 4115 N N . GLY A 1 514 ? -29.242 0.931 42.279 1.00 84.00 514 GLY A N 1
ATOM 4116 C CA . GLY A 1 514 ? -28.737 0.011 41.245 1.00 84.00 514 GLY A CA 1
ATOM 4117 C C . GLY A 1 514 ? -29.523 -0.022 39.923 1.00 84.00 514 GLY A C 1
ATOM 4118 O O . GLY A 1 514 ? -29.458 -1.007 39.193 1.00 84.00 514 GLY A O 1
ATOM 4119 N N . LYS A 1 515 ? -30.246 1.052 39.567 1.00 89.06 515 LYS A N 1
ATOM 4120 C CA . LYS A 1 515 ? -30.953 1.154 38.270 1.00 89.06 515 LYS A CA 1
ATOM 4121 C C . LYS A 1 515 ? -30.000 1.016 37.076 1.00 89.06 515 LYS A C 1
ATOM 4123 O O . LYS A 1 515 ? -30.225 0.188 36.202 1.00 89.06 515 LYS A O 1
ATOM 4128 N N . THR A 1 516 ? -28.917 1.792 37.071 1.00 88.62 516 THR A N 1
ATOM 4129 C CA . THR A 1 516 ? -27.881 1.723 36.027 1.00 88.62 516 THR A CA 1
ATOM 4130 C C . THR A 1 516 ? -27.205 0.355 36.017 1.00 88.62 516 THR A C 1
ATOM 4132 O O . THR A 1 516 ? -27.107 -0.261 34.964 1.00 88.62 516 THR A O 1
ATOM 4135 N N . LEU A 1 517 ? -26.876 -0.172 37.201 1.00 89.06 517 LEU A N 1
ATOM 4136 C CA . LEU A 1 517 ? -26.293 -1.506 37.357 1.00 89.06 517 LEU A CA 1
ATOM 4137 C C . LEU A 1 517 ? -27.190 -2.605 36.764 1.00 89.06 517 LEU A C 1
ATOM 4139 O O . LEU A 1 517 ? -26.698 -3.551 36.163 1.00 89.06 517 LEU A O 1
ATOM 4143 N N . THR A 1 518 ? -28.515 -2.473 36.882 1.00 89.56 518 THR A N 1
ATOM 4144 C CA . THR A 1 518 ? -29.465 -3.413 36.266 1.00 89.56 518 THR A CA 1
ATOM 4145 C C . THR A 1 518 ? -29.367 -3.380 34.738 1.00 89.56 518 THR A C 1
ATOM 4147 O O . THR A 1 518 ? -29.369 -4.434 34.109 1.00 89.56 518 THR A O 1
ATOM 4150 N N . ALA A 1 519 ? -29.249 -2.194 34.130 1.00 89.69 519 ALA A N 1
ATOM 4151 C CA . ALA A 1 519 ? -29.083 -2.058 32.680 1.00 89.69 519 ALA A CA 1
ATOM 4152 C C . ALA A 1 519 ? -27.733 -2.613 32.192 1.00 89.69 519 ALA A C 1
ATOM 4154 O O . ALA A 1 519 ? -27.680 -3.283 31.161 1.00 89.69 519 ALA A O 1
ATOM 4155 N N . GLU A 1 520 ? -26.660 -2.396 32.953 1.00 90.25 520 GLU A N 1
ATOM 4156 C CA . GLU A 1 520 ? -25.347 -3.000 32.696 1.00 90.25 520 GLU A CA 1
ATOM 4157 C C . GLU A 1 520 ? -25.418 -4.528 32.781 1.00 90.25 520 GLU A C 1
ATOM 4159 O O . GLU A 1 520 ? -24.978 -5.209 31.859 1.00 90.25 520 GLU A O 1
ATOM 4164 N N . CYS A 1 521 ? -26.071 -5.077 33.812 1.00 90.56 521 CYS A N 1
ATOM 4165 C CA . CYS A 1 521 ? -26.270 -6.521 33.949 1.00 90.56 521 CYS A CA 1
ATOM 4166 C C . CYS A 1 521 ? -27.038 -7.119 32.762 1.00 90.56 521 CYS A C 1
ATOM 4168 O O . CYS A 1 521 ? -26.703 -8.195 32.271 1.00 90.56 521 CYS A O 1
ATOM 4170 N N . VAL A 1 522 ? -28.070 -6.419 32.280 1.00 89.88 522 VAL A N 1
ATOM 4171 C CA . VAL A 1 522 ? -28.814 -6.824 31.081 1.00 89.88 522 VAL A CA 1
ATOM 4172 C C . VAL A 1 522 ? -27.882 -6.903 29.871 1.00 89.88 522 VAL A C 1
ATOM 4174 O O . VAL A 1 522 ? -27.904 -7.909 29.165 1.00 89.88 522 VAL A O 1
ATOM 4177 N N . ALA A 1 523 ? -27.052 -5.880 29.655 1.00 90.06 523 ALA A N 1
ATOM 4178 C CA . ALA A 1 523 ? -26.102 -5.807 28.546 1.00 90.06 523 ALA A CA 1
ATOM 4179 C C . ALA A 1 523 ? -25.050 -6.933 28.592 1.00 90.06 523 ALA A C 1
ATOM 4181 O O . ALA A 1 523 ? -24.808 -7.584 27.572 1.00 90.06 523 ALA A O 1
ATOM 4182 N N . GLU A 1 524 ? -24.491 -7.217 29.776 1.00 91.12 524 GLU A N 1
ATOM 4183 C CA . GLU A 1 524 ? -23.571 -8.344 29.990 1.00 91.12 524 GLU A CA 1
ATOM 4184 C C . GLU A 1 524 ? -24.217 -9.688 29.657 1.00 91.12 524 GLU A C 1
ATOM 4186 O O . GLU A 1 524 ? -23.650 -10.512 28.938 1.00 91.12 524 GLU A O 1
ATOM 4191 N N . TYR A 1 525 ? -25.429 -9.902 30.168 1.00 88.69 525 TYR A N 1
ATOM 4192 C CA . TYR A 1 525 ? -26.146 -11.162 30.039 1.00 88.69 525 TYR A CA 1
ATOM 4193 C C . TYR A 1 525 ? -26.476 -11.502 28.581 1.00 88.69 525 TYR A C 1
ATOM 4195 O O . TYR A 1 525 ? -26.342 -12.656 28.174 1.00 88.69 525 TYR A O 1
ATOM 4203 N N . VAL A 1 526 ? -26.842 -10.501 27.770 1.00 87.12 526 VAL A N 1
ATOM 4204 C CA . VAL A 1 526 ? -27.122 -10.697 26.333 1.00 87.12 526 VAL A CA 1
ATOM 4205 C C . VAL A 1 526 ? -25.920 -10.485 25.423 1.00 87.12 526 VAL A C 1
ATOM 4207 O O . VAL A 1 526 ? -26.069 -10.562 24.203 1.00 87.12 526 VAL A O 1
ATOM 4210 N N . LYS A 1 527 ? -24.736 -10.235 25.994 1.00 89.12 527 LYS A N 1
ATOM 4211 C CA . LYS A 1 527 ? -23.483 -10.021 25.262 1.00 89.12 527 LYS A CA 1
ATOM 4212 C C . LYS A 1 527 ? -23.586 -8.912 24.212 1.00 89.12 527 LYS A C 1
ATOM 4214 O O . LYS A 1 527 ? -23.167 -9.075 23.064 1.00 89.12 527 LYS A O 1
ATOM 4219 N N . ARG A 1 528 ? -24.181 -7.778 24.595 1.00 87.19 528 ARG A N 1
ATOM 4220 C CA . ARG A 1 528 ? -24.284 -6.583 23.743 1.00 87.19 528 ARG A CA 1
ATOM 4221 C C . ARG A 1 528 ? -23.747 -5.359 24.477 1.00 87.19 528 ARG A C 1
ATOM 4223 O O . ARG A 1 528 ? -24.063 -5.186 25.650 1.00 87.19 528 ARG A O 1
ATOM 4230 N N . PRO A 1 529 ? -22.958 -4.489 23.824 1.00 90.12 529 PRO A N 1
ATOM 4231 C CA . PRO A 1 529 ? -22.476 -3.279 24.476 1.00 90.12 529 PRO A CA 1
ATOM 4232 C C . PRO A 1 529 ? -23.626 -2.350 24.881 1.00 90.12 529 PRO A C 1
ATOM 4234 O O . PRO A 1 529 ? -24.592 -2.174 24.137 1.00 90.12 529 PRO A O 1
ATOM 4237 N N . LEU A 1 530 ? -23.501 -1.729 26.055 1.00 90.62 530 LEU A N 1
ATOM 4238 C CA . LEU A 1 530 ? -24.450 -0.736 26.543 1.00 90.62 530 LEU A CA 1
ATOM 4239 C C . LEU A 1 530 ? -24.103 0.640 25.964 1.00 90.62 530 LEU A C 1
ATOM 4241 O O . LEU A 1 530 ? -23.031 1.179 26.232 1.00 90.62 530 LEU A O 1
ATOM 4245 N N . TYR A 1 531 ? -25.026 1.232 25.206 1.00 90.25 531 TYR A N 1
ATOM 4246 C CA . TYR A 1 531 ? -24.918 2.625 24.778 1.00 90.25 531 TYR A CA 1
ATOM 4247 C C . TYR A 1 531 ? -25.584 3.539 25.809 1.00 90.25 531 TYR A C 1
ATOM 4249 O O . TYR A 1 531 ? -26.808 3.562 25.937 1.00 90.25 531 TYR A O 1
ATOM 4257 N N . MET A 1 532 ? -24.776 4.276 26.571 1.00 88.44 532 MET A N 1
ATOM 4258 C CA . MET A 1 532 ? -25.269 5.172 27.618 1.00 88.44 532 MET A CA 1
ATOM 4259 C C . MET A 1 532 ? -25.531 6.580 27.075 1.00 88.44 532 MET A C 1
ATOM 4261 O O . MET A 1 532 ? -24.627 7.235 26.555 1.00 88.44 532 MET A O 1
ATOM 4265 N N . VAL A 1 533 ? -26.754 7.075 27.269 1.00 87.75 533 VAL A N 1
ATOM 4266 C CA . VAL A 1 533 ? -27.158 8.449 26.935 1.00 87.75 533 VAL A CA 1
ATOM 4267 C C . VAL A 1 533 ? -27.576 9.168 28.214 1.00 87.75 533 VAL A C 1
ATOM 4269 O O . VAL A 1 533 ? -28.472 8.725 28.928 1.00 87.75 533 VAL A O 1
ATOM 4272 N N . SER A 1 534 ? -26.912 10.278 28.503 1.00 84.44 534 SER A N 1
ATOM 4273 C CA . SER A 1 534 ? -27.210 11.204 29.590 1.00 84.44 534 SER A CA 1
ATOM 4274 C C . SER A 1 534 ? -27.912 12.452 29.049 1.00 84.44 534 SER A C 1
ATOM 4276 O O . SER A 1 534 ? -27.868 12.749 27.856 1.00 84.44 534 SER A O 1
ATOM 4278 N N . SER A 1 535 ? -28.543 13.234 29.925 1.00 79.56 535 SER A N 1
ATOM 4279 C CA . SER A 1 535 ? -29.205 14.487 29.532 1.00 79.56 535 SER A CA 1
ATOM 4280 C C . SER A 1 535 ? -28.252 15.535 28.943 1.00 79.56 535 SER A C 1
ATOM 4282 O O . SER A 1 535 ? -28.720 16.426 28.240 1.00 79.56 535 SER A O 1
ATOM 4284 N N . GLY A 1 536 ? -26.944 15.427 29.210 1.00 74.06 536 GLY A N 1
ATOM 4285 C CA . GLY A 1 536 ? -25.910 16.289 28.631 1.00 74.06 536 GLY A CA 1
ATOM 4286 C C . GLY A 1 536 ? -25.498 15.903 27.207 1.00 74.06 536 GLY A C 1
ATOM 4287 O O . GLY A 1 536 ? -24.914 16.718 26.510 1.00 74.06 536 GLY A O 1
ATOM 4288 N N . ASP A 1 537 ? -25.849 14.704 26.730 1.00 67.69 537 ASP A N 1
ATOM 4289 C CA . ASP A 1 537 ? -25.512 14.241 25.372 1.00 67.69 537 ASP A CA 1
ATOM 4290 C C . ASP A 1 537 ? -26.472 14.779 24.289 1.00 67.69 537 ASP A C 1
ATOM 4292 O O . ASP A 1 537 ? -26.413 14.367 23.129 1.00 67.69 537 ASP A O 1
ATOM 4296 N N . ARG A 1 538 ? -27.387 15.687 24.660 1.00 51.62 538 ARG A N 1
ATOM 4297 C CA . ARG A 1 538 ? -28.461 16.204 23.793 1.00 51.62 538 ARG A CA 1
ATOM 4298 C C . ARG A 1 538 ? -27.975 17.003 22.578 1.00 51.62 538 ARG A C 1
ATOM 4300 O O . ARG A 1 538 ? -28.770 17.210 21.672 1.00 51.62 538 ARG A O 1
ATOM 4307 N N . GLU A 1 539 ? -26.702 17.383 22.518 1.00 50.06 539 GLU A N 1
ATOM 4308 C CA . GLU A 1 539 ? -26.110 18.076 21.362 1.00 50.06 539 GLU A CA 1
ATOM 4309 C C . GLU A 1 539 ? -25.615 17.127 20.246 1.00 50.06 539 GLU A C 1
ATOM 4311 O O . GLU A 1 539 ? -25.258 17.594 19.170 1.00 50.06 539 GLU A O 1
ATOM 4316 N N . ILE A 1 540 ? -25.603 15.800 20.458 1.00 47.53 540 ILE A N 1
ATOM 4317 C CA . ILE A 1 540 ? -24.938 14.827 19.554 1.00 47.53 540 ILE A CA 1
ATOM 4318 C C . ILE A 1 540 ? -25.936 13.990 18.726 1.00 47.53 540 ILE A C 1
ATOM 4320 O O . ILE A 1 540 ? -25.548 13.261 17.815 1.00 47.53 540 ILE A O 1
ATOM 4324 N N . ILE A 1 541 ? -27.241 14.098 18.989 1.00 39.09 541 ILE A N 1
ATOM 4325 C CA . ILE A 1 541 ? -28.267 13.403 18.200 1.00 39.09 541 ILE A CA 1
ATOM 4326 C C . ILE A 1 541 ? -28.865 14.411 17.212 1.00 39.09 541 ILE A C 1
ATOM 4328 O O . ILE A 1 541 ? -29.606 15.290 17.655 1.00 39.09 541 ILE A O 1
ATOM 4332 N N . PRO A 1 542 ? -28.618 14.300 15.892 1.00 36.84 542 PRO A N 1
ATOM 4333 C CA . PRO A 1 542 ? -29.369 15.067 14.913 1.00 36.84 542 PRO A CA 1
ATOM 4334 C C . PRO A 1 542 ? -30.784 14.485 14.876 1.00 36.84 542 PRO A C 1
ATOM 4336 O O . PRO A 1 542 ? -31.099 13.584 14.101 1.00 36.84 542 PRO A O 1
ATOM 4339 N N . LEU A 1 543 ? -31.651 14.953 15.769 1.00 35.44 543 LEU A N 1
ATOM 4340 C CA . LEU A 1 543 ? -33.077 14.823 15.539 1.00 35.44 543 LEU A CA 1
ATOM 4341 C C . LEU A 1 543 ? -33.414 15.803 14.412 1.00 35.44 543 LEU A C 1
ATOM 4343 O O . LEU A 1 543 ? -33.048 16.975 14.520 1.00 35.44 543 LEU A O 1
ATOM 4347 N N . PRO A 1 544 ? -34.101 15.380 13.337 1.00 34.44 544 PRO A N 1
ATOM 4348 C CA . PRO A 1 544 ? -34.729 16.340 12.451 1.00 34.44 544 PRO A CA 1
ATOM 4349 C C . PRO A 1 544 ? -35.715 17.132 13.309 1.00 34.44 544 PRO A C 1
ATOM 4351 O O . PRO A 1 544 ? -36.730 16.595 13.760 1.00 34.44 544 PRO A O 1
ATOM 4354 N N . ALA A 1 545 ? -35.377 18.387 13.596 1.00 31.80 545 ALA A N 1
ATOM 4355 C CA . ALA A 1 545 ? -36.260 19.314 14.271 1.00 31.80 545 ALA A CA 1
ATOM 4356 C C . ALA A 1 545 ? -37.460 19.562 13.350 1.00 31.80 545 ALA A C 1
ATOM 4358 O O . ALA A 1 545 ? -37.449 20.449 12.504 1.00 31.80 545 ALA A O 1
ATOM 4359 N N . LYS A 1 546 ? -38.499 18.734 13.474 1.00 39.88 546 LYS A N 1
ATOM 4360 C CA . LYS A 1 546 ? -39.846 19.183 13.154 1.00 39.88 546 LYS A CA 1
ATOM 4361 C C . LYS A 1 546 ? -40.322 19.959 14.365 1.00 39.88 546 LYS A C 1
ATOM 4363 O O . LYS A 1 546 ? -40.654 19.371 15.393 1.00 39.88 546 LYS A O 1
ATOM 4368 N N . GLU A 1 547 ? -40.288 21.276 14.227 1.00 32.91 547 GLU A N 1
ATOM 4369 C CA . GLU A 1 547 ? -41.079 22.191 15.033 1.00 32.91 547 GLU A CA 1
ATOM 4370 C C . GLU A 1 547 ? -42.527 21.692 15.026 1.00 32.91 547 GLU A C 1
ATOM 4372 O O . GLU A 1 547 ? -43.221 21.745 14.014 1.00 32.91 547 GLU A O 1
ATOM 4377 N N . TRP A 1 548 ? -42.975 21.149 16.153 1.00 37.62 548 TRP A N 1
ATOM 4378 C CA . TRP A 1 548 ? -44.395 21.075 16.448 1.00 37.62 548 TRP A CA 1
ATOM 4379 C C . TRP A 1 548 ? -44.720 22.344 17.225 1.00 37.62 548 TRP A C 1
ATOM 4381 O O . TRP A 1 548 ? -44.631 22.369 18.453 1.00 37.62 548 TRP A O 1
ATOM 4391 N N . GLN A 1 549 ? -45.029 23.416 16.495 1.00 29.52 549 GLN A N 1
ATOM 4392 C CA . GLN A 1 549 ? -45.848 24.485 17.052 1.00 29.52 549 GLN A CA 1
ATOM 4393 C C . GLN A 1 549 ? -47.231 23.881 17.309 1.00 29.52 549 GLN A C 1
ATOM 4395 O O . GLN A 1 549 ? -47.898 23.413 16.388 1.00 29.52 549 GLN A O 1
ATOM 4400 N N . TYR A 1 550 ? -47.603 23.803 18.583 1.00 35.25 550 TYR A N 1
ATOM 4401 C CA . TYR A 1 550 ? -48.996 23.660 18.975 1.00 35.25 550 TYR A CA 1
ATOM 4402 C C . TYR A 1 550 ? -49.630 25.048 18.867 1.00 35.25 550 TYR A C 1
ATOM 4404 O O . TYR A 1 550 ? -49.185 25.958 19.569 1.00 35.25 550 TYR A O 1
ATOM 4412 N N . ASP A 1 551 ? -50.625 25.178 17.991 1.00 36.06 551 ASP A N 1
ATOM 4413 C CA . ASP A 1 551 ? -51.713 26.150 18.159 1.00 36.06 551 ASP A CA 1
ATOM 4414 C C . ASP A 1 551 ? -52.700 25.648 19.225 1.00 36.06 551 ASP A C 1
ATOM 4416 O O . ASP A 1 551 ? -52.957 24.415 19.265 1.00 36.06 551 ASP A O 1
#

Radius of gyration: 35.5 Å; chains: 1; bounding box: 79×80×119 Å